Protein AF-A0A323U7I4-F1 (afdb_monomer_lite)

Foldseek 3Di:
DVVVVVLLVLLLVLQPPDDFDDPPQQAKFKAQWDDPVVCVVVLFATWIKIFGPVLVVVQVVCVVVVHDGGDGIDIFGAAAPQLLLVLVQLLLLLLQLLLLLLLLLLQPLLQFPPSCCVCQVVPWADAAQRDDRQDAAQADDPPQDGPPQDLVPDGTDFSCFLSNAGPDFDLGGNDGSCSRCPPPDHDPPDDFFAFWEWEAEPVVRDIDTDPCVVVVHTPDGDQVVSQVSNVVSLVCSVVPSVVVSVVSSLVSQFWDFDPDSPDQQPTRTDGWWQFQHQFALRFWTKHWYAHGPNPVALVVQLVLLVQLLVLLVSRLVPDRPNLSLLLLLLVLQLLLVVLPDPRNVVVSVSSVVSNPPDDPVVSVVSVVSLVVSWPPDDPDDDDPPDPPPDDSRVVSSLVSQQRRGRYHSSSCNSNQKTKMKIKHKDWDKAFSVRLSNDDDPVVSVVVLVSSFRWHWDWHKYWYWYDDPDPDDIDIDIDTDDIDTDGHPVRTHIDTGIRMGIHMTMGGGGHRDPRGHHDTLPYHPPDDRPNSDVVSVVSNND

Structure (mmCIF, N/CA/C/O backbone):
data_AF-A0A323U7I4-F1
#
_entry.id   AF-A0A323U7I4-F1
#
loop_
_atom_site.group_PDB
_atom_site.id
_atom_site.type_symbol
_atom_site.label_atom_id
_atom_site.label_alt_id
_atom_site.label_comp_id
_atom_site.label_asym_id
_atom_site.label_entity_id
_atom_site.label_seq_id
_atom_site.pdbx_PDB_ins_code
_atom_site.Cartn_x
_atom_site.Cartn_y
_atom_site.Cartn_z
_atom_site.occupancy
_atom_site.B_iso_or_equiv
_atom_site.auth_seq_id
_atom_site.auth_comp_id
_atom_site.auth_asym_id
_atom_site.auth_atom_id
_atom_site.pdbx_PDB_model_num
ATOM 1 N N . MET A 1 1 ? -37.746 26.598 32.532 1.00 39.66 1 MET A N 1
ATOM 2 C CA . MET A 1 1 ? -38.479 25.333 32.275 1.00 39.66 1 MET A CA 1
ATOM 3 C C . MET A 1 1 ? -38.841 25.128 30.802 1.00 39.66 1 MET A C 1
ATOM 5 O O . MET A 1 1 ? -38.604 24.044 30.300 1.00 39.66 1 MET A O 1
ATOM 9 N N . GLN A 1 2 ? -39.323 26.143 30.076 1.00 35.62 2 GLN A N 1
ATOM 10 C CA . GLN A 1 2 ? -39.804 26.008 28.685 1.00 35.62 2 GLN A CA 1
ATOM 11 C C . GLN A 1 2 ? -38.760 25.524 27.650 1.00 35.62 2 GLN A C 1
ATOM 13 O O . GLN A 1 2 ? -39.085 24.694 26.811 1.00 35.62 2 GLN A O 1
ATOM 18 N N . ARG A 1 3 ? -37.485 25.941 27.756 1.00 40.25 3 ARG A N 1
ATOM 19 C CA . ARG A 1 3 ? -36.379 25.420 26.913 1.00 40.25 3 ARG A CA 1
ATOM 20 C C . ARG A 1 3 ? -36.073 23.926 27.130 1.00 40.25 3 ARG A C 1
ATOM 22 O O . ARG A 1 3 ? -35.524 23.284 26.247 1.00 40.25 3 ARG A O 1
ATOM 29 N N . TRP A 1 4 ? -36.442 23.373 28.286 1.00 47.16 4 TRP A N 1
ATOM 30 C CA . TRP A 1 4 ? -36.112 22.001 28.692 1.00 47.16 4 TRP A CA 1
ATOM 31 C C . TRP A 1 4 ? -37.168 20.987 28.264 1.00 47.16 4 TRP A C 1
ATOM 33 O O . TRP A 1 4 ? -36.826 19.872 27.899 1.00 47.16 4 TRP A O 1
ATOM 43 N N . ILE A 1 5 ? -38.437 21.404 28.239 1.00 47.19 5 ILE A N 1
ATOM 44 C CA . ILE A 1 5 ? -39.527 20.628 27.635 1.00 47.19 5 ILE A CA 1
ATOM 45 C C . ILE A 1 5 ? -39.287 20.500 26.126 1.00 47.19 5 ILE A C 1
ATOM 47 O O . ILE A 1 5 ? -39.498 19.432 25.565 1.00 47.19 5 ILE A O 1
ATOM 51 N N . LEU A 1 6 ? -38.758 21.553 25.489 1.00 45.47 6 LEU A N 1
ATOM 52 C CA . LEU A 1 6 ? -38.368 21.515 24.080 1.00 45.47 6 LEU A CA 1
ATOM 53 C C . LEU A 1 6 ? -37.232 20.513 23.826 1.00 45.47 6 LEU A C 1
ATOM 55 O O . LEU A 1 6 ? -37.354 19.696 22.927 1.00 45.47 6 LEU A O 1
ATOM 59 N N . ALA A 1 7 ? -36.174 20.512 24.647 1.00 47.38 7 ALA A N 1
ATOM 60 C CA . ALA A 1 7 ? -35.094 19.526 24.544 1.00 47.38 7 ALA A CA 1
ATOM 61 C C . ALA A 1 7 ? -35.603 18.085 24.743 1.00 47.38 7 ALA A C 1
ATOM 63 O O . ALA A 1 7 ? -35.192 17.186 24.019 1.00 47.38 7 ALA A O 1
ATOM 64 N N . PHE A 1 8 ? -36.543 17.872 25.670 1.00 49.22 8 PHE A N 1
ATOM 65 C CA . PHE A 1 8 ? -37.164 16.564 25.911 1.00 49.22 8 PHE A CA 1
ATOM 66 C C . PHE A 1 8 ? -38.040 16.101 24.732 1.00 49.22 8 PHE A C 1
ATOM 68 O O . PHE A 1 8 ? -37.973 14.944 24.330 1.00 49.22 8 PHE A O 1
ATOM 75 N N . LEU A 1 9 ? -38.815 17.011 24.132 1.00 51.88 9 LEU A N 1
ATOM 76 C CA . LEU A 1 9 ? -39.634 16.741 22.942 1.00 51.88 9 LEU A CA 1
ATOM 77 C C . LEU A 1 9 ? -38.781 16.507 21.683 1.00 51.88 9 LEU A C 1
ATOM 79 O O . LEU A 1 9 ? -39.117 15.659 20.863 1.00 51.88 9 LEU A O 1
ATOM 83 N N . ILE A 1 10 ? -37.662 17.223 21.549 1.00 52.31 10 ILE A N 1
ATOM 84 C CA . ILE A 1 10 ? -36.696 17.066 20.453 1.00 52.31 10 ILE A CA 1
ATOM 85 C C . ILE A 1 10 ? -35.965 15.718 20.563 1.00 52.31 10 ILE A C 1
ATOM 87 O O . ILE A 1 10 ? -35.807 15.035 19.554 1.00 52.31 10 ILE A O 1
ATOM 91 N N . LEU A 1 11 ? -35.584 15.294 21.776 1.00 44.41 11 LEU A N 1
ATOM 92 C CA . LEU A 1 11 ? -34.990 13.974 22.031 1.00 44.41 11 LEU A CA 1
ATOM 93 C C . LEU A 1 11 ? -35.992 12.828 21.781 1.00 44.41 11 LEU A C 1
ATOM 95 O O . LEU A 1 11 ? -35.607 11.807 21.218 1.00 44.41 11 LEU A O 1
ATOM 99 N N . ALA A 1 12 ? -37.279 13.010 22.106 1.00 45.31 12 ALA A N 1
ATOM 100 C CA . ALA A 1 12 ? -38.334 12.037 21.797 1.00 45.31 12 ALA A CA 1
ATOM 101 C C . ALA A 1 12 ? -38.598 11.886 20.283 1.00 45.31 12 ALA A C 1
ATOM 103 O O . ALA A 1 12 ? -38.967 10.807 19.825 1.00 45.31 12 ALA A O 1
ATOM 104 N N . GLY A 1 13 ? -38.362 12.938 19.488 1.00 42.00 13 GLY A N 1
ATOM 105 C CA . GLY A 1 13 ? -38.455 12.884 18.024 1.00 42.00 13 GLY A CA 1
ATOM 106 C C . GLY A 1 13 ? -37.393 11.998 17.353 1.00 42.00 13 GLY A C 1
ATOM 107 O O . GLY A 1 13 ? -37.636 11.501 16.256 1.00 42.00 13 GLY A O 1
ATOM 108 N N . ILE A 1 14 ? -36.250 11.751 18.010 1.00 43.12 14 ILE A N 1
ATOM 109 C CA . ILE A 1 14 ? -35.170 10.876 17.504 1.00 43.12 14 ILE A CA 1
ATOM 110 C C . ILE A 1 14 ? -35.623 9.420 17.426 1.00 43.12 14 ILE A C 1
ATOM 112 O O . ILE A 1 14 ? -35.283 8.724 16.476 1.00 43.12 14 ILE A O 1
ATOM 116 N N . ALA A 1 15 ? -36.425 8.967 18.392 1.00 41.84 15 ALA A N 1
ATOM 117 C CA . ALA A 1 15 ? -36.889 7.582 18.468 1.00 41.84 15 ALA A CA 1
ATOM 118 C C . ALA A 1 15 ? -37.792 7.170 17.284 1.00 41.84 15 ALA A C 1
ATOM 120 O O . ALA A 1 15 ? -38.113 5.995 17.138 1.00 41.84 15 ALA A O 1
ATOM 121 N N . LEU A 1 16 ? -38.206 8.124 16.438 1.00 37.75 16 LEU A N 1
ATOM 122 C CA . LEU A 1 16 ? -39.112 7.915 15.306 1.00 37.75 16 LEU A CA 1
ATOM 123 C C . LEU A 1 16 ? -38.438 8.065 13.927 1.00 37.75 16 LEU A C 1
ATOM 125 O O . LEU A 1 16 ? -39.118 7.923 12.907 1.00 37.75 16 LEU A O 1
ATOM 129 N N . ALA A 1 17 ? -37.135 8.360 13.857 1.00 38.28 17 ALA A N 1
ATOM 130 C CA . ALA A 1 17 ? -36.419 8.447 12.584 1.00 38.28 17 ALA A CA 1
ATOM 131 C C . ALA A 1 17 ? -36.174 7.040 12.002 1.00 38.28 17 ALA A C 1
ATOM 133 O O . ALA A 1 17 ? -35.719 6.144 12.702 1.00 38.28 17 ALA A O 1
ATOM 134 N N . GLN A 1 18 ? -36.510 6.838 10.722 1.00 38.78 18 GLN A N 1
ATOM 135 C CA . GLN A 1 18 ? -36.430 5.533 10.055 1.00 38.78 18 GLN A CA 1
ATOM 136 C C . GLN A 1 18 ? -35.001 4.967 10.048 1.00 38.78 18 GLN A C 1
ATOM 138 O O . GLN A 1 18 ? -34.072 5.610 9.556 1.00 38.78 18 GLN A O 1
ATOM 143 N N . ASP A 1 19 ? -34.870 3.736 10.547 1.00 41.62 19 ASP A N 1
ATOM 144 C CA . ASP A 1 19 ? -33.607 3.012 10.664 1.00 41.62 19 ASP A CA 1
ATOM 145 C C . ASP A 1 19 ? -32.963 2.704 9.303 1.00 41.62 19 ASP A C 1
ATOM 147 O O . ASP A 1 19 ? -33.645 2.292 8.353 1.00 41.62 19 ASP A O 1
ATOM 151 N N . PRO A 1 20 ? -31.629 2.782 9.204 1.00 37.91 20 PRO A N 1
ATOM 152 C CA . PRO A 1 20 ? -30.922 2.171 8.097 1.00 37.91 20 PRO A CA 1
ATOM 153 C C . PRO A 1 20 ? -30.989 0.641 8.185 1.00 37.91 20 PRO A C 1
ATOM 155 O O . PRO A 1 20 ? -30.597 0.027 9.174 1.00 37.91 20 PRO A O 1
ATOM 158 N N . ARG A 1 21 ? -31.489 0.003 7.122 1.00 38.56 21 ARG A N 1
ATOM 159 C CA . ARG A 1 21 ? -31.563 -1.461 7.022 1.00 38.56 21 ARG A CA 1
ATOM 160 C C . ARG A 1 21 ? -30.210 -2.030 6.608 1.00 38.56 21 ARG A C 1
ATOM 162 O O . ARG A 1 21 ? -29.803 -1.873 5.459 1.00 38.56 21 ARG A O 1
ATOM 169 N N . TYR A 1 22 ? -29.550 -2.729 7.524 1.00 42.41 22 TYR A N 1
ATOM 170 C CA . TYR A 1 22 ? -28.404 -3.577 7.202 1.00 42.41 22 TYR A CA 1
ATOM 171 C C . TYR A 1 22 ? -28.864 -5.000 6.845 1.00 42.41 22 TYR A C 1
ATOM 173 O O . TYR A 1 22 ? -29.910 -5.436 7.328 1.00 42.41 22 TYR A O 1
ATOM 181 N N . PRO A 1 23 ? -28.117 -5.743 6.008 1.00 41.25 23 PRO A N 1
ATOM 182 C CA . PRO A 1 23 ? -28.409 -7.150 5.746 1.00 41.25 23 PRO A CA 1
ATOM 183 C C . PRO A 1 23 ? -28.384 -7.973 7.045 1.00 41.25 23 PRO A C 1
ATOM 185 O O . PRO A 1 23 ? -27.483 -7.793 7.861 1.00 41.25 23 PRO A O 1
ATOM 188 N N . ASP A 1 24 ? -29.299 -8.938 7.199 1.00 42.31 24 ASP A N 1
ATOM 189 C CA . ASP A 1 24 ? -29.438 -9.845 8.366 1.00 42.31 24 ASP A CA 1
ATOM 190 C C . ASP A 1 24 ? -28.196 -10.717 8.677 1.00 42.31 24 ASP A C 1
ATOM 192 O O . ASP A 1 24 ? -28.201 -11.554 9.583 1.00 42.31 24 ASP A O 1
ATOM 196 N N . THR A 1 25 ? -27.116 -10.557 7.915 1.00 44.62 25 THR A N 1
ATOM 197 C CA . THR A 1 25 ? -25.890 -11.343 8.002 1.00 44.62 25 THR A CA 1
ATOM 198 C C . THR A 1 25 ? -24.749 -10.504 8.567 1.00 44.62 25 THR A C 1
ATOM 200 O O . THR A 1 25 ? -23.803 -10.193 7.851 1.00 44.62 25 THR A O 1
ATOM 203 N N . THR A 1 26 ? -24.804 -10.144 9.847 1.00 53.75 26 THR A N 1
ATOM 204 C CA . THR A 1 26 ? -23.641 -9.606 10.571 1.00 53.75 26 THR A CA 1
ATOM 205 C C . THR A 1 26 ? -22.638 -10.739 10.785 1.00 53.75 26 THR A C 1
ATOM 207 O O . THR A 1 26 ? -22.836 -11.601 11.644 1.00 53.75 26 THR A O 1
ATOM 210 N N . ARG A 1 27 ? -21.596 -10.820 9.947 1.00 62.69 27 ARG A N 1
ATOM 211 C CA . ARG A 1 27 ? -20.739 -12.018 9.908 1.00 62.69 27 ARG A CA 1
ATOM 212 C C . ARG A 1 27 ? -19.678 -12.044 11.010 1.00 62.69 27 ARG A C 1
ATOM 214 O O . ARG A 1 27 ? -19.386 -13.136 11.480 1.00 62.69 27 ARG A O 1
ATOM 221 N N . TYR A 1 28 ? -19.155 -10.901 11.470 1.00 58.47 28 TYR A N 1
ATOM 222 C CA . TYR A 1 28 ? -18.106 -10.853 12.507 1.00 58.47 28 TYR A CA 1
ATOM 223 C C . TYR A 1 28 ? -18.183 -9.614 13.381 1.00 58.47 28 TYR A C 1
ATOM 225 O O . TYR A 1 28 ? -17.871 -8.526 12.927 1.00 58.47 28 TYR A O 1
ATOM 233 N N . LEU A 1 29 ? -18.567 -9.793 14.633 1.00 63.78 29 LEU A N 1
ATOM 234 C CA . LEU A 1 29 ? -18.859 -8.735 15.586 1.00 63.78 29 LEU A CA 1
ATOM 235 C C . LEU A 1 29 ? -17.700 -8.610 16.558 1.00 63.78 29 LEU A C 1
ATOM 237 O O . LEU A 1 29 ? -17.253 -9.607 17.124 1.00 63.78 29 LEU A O 1
ATOM 241 N N . VAL A 1 30 ? -17.213 -7.391 16.730 1.00 62.53 30 VAL A N 1
ATOM 242 C CA . VAL A 1 30 ? -16.054 -7.112 17.579 1.00 62.53 30 VAL A CA 1
ATOM 243 C C . VAL A 1 30 ? -16.510 -6.815 19.003 1.00 62.53 30 VAL A C 1
ATOM 245 O O . VAL A 1 30 ? -17.411 -5.997 19.188 1.00 62.53 30 VAL A O 1
ATOM 248 N N . SER A 1 31 ? -15.900 -7.464 19.997 1.00 59.78 31 SER A N 1
ATOM 249 C CA . SER A 1 31 ? -16.080 -7.111 21.407 1.00 59.78 31 SER A CA 1
ATOM 250 C C . SER A 1 31 ? -15.285 -5.859 21.774 1.00 59.78 31 SER A C 1
ATOM 252 O O . SER A 1 31 ? -14.295 -5.519 21.113 1.00 59.78 31 SER A O 1
ATOM 254 N N . ALA A 1 32 ? -15.637 -5.235 22.901 1.00 58.19 32 ALA A N 1
ATOM 255 C CA . ALA A 1 32 ? -14.678 -4.420 23.620 1.00 58.19 32 ALA A CA 1
ATOM 256 C C . ALA A 1 32 ? -13.395 -5.246 23.853 1.00 58.19 32 ALA A C 1
ATOM 258 O O . ALA A 1 32 ? -13.458 -6.433 24.201 1.00 58.19 32 ALA A O 1
ATOM 259 N N . PRO A 1 33 ? -12.227 -4.661 23.610 1.00 56.75 33 PRO A N 1
ATOM 260 C CA . PRO A 1 33 ? -10.965 -5.361 23.784 1.00 56.75 33 PRO A CA 1
ATOM 261 C C . PRO A 1 33 ? -10.677 -5.719 25.259 1.00 56.75 33 PRO A C 1
ATOM 263 O O . PRO A 1 33 ? -10.879 -4.895 26.153 1.00 56.75 33 PRO A O 1
ATOM 266 N N . ASP A 1 34 ? -10.177 -6.935 25.524 1.00 55.25 34 ASP A N 1
ATOM 267 C CA . ASP A 1 34 ? -9.804 -7.373 26.881 1.00 55.25 34 ASP A CA 1
ATOM 268 C C . ASP A 1 34 ? -8.380 -6.898 27.199 1.00 55.25 34 ASP A C 1
ATOM 270 O O . ASP A 1 34 ? -7.371 -7.503 26.823 1.00 55.25 34 ASP A O 1
ATOM 274 N N . TYR A 1 35 ? -8.307 -5.764 27.890 1.00 57.50 35 TYR A N 1
ATOM 275 C CA . TYR A 1 35 ? -7.063 -5.110 28.267 1.00 57.50 35 TYR A CA 1
ATOM 276 C C . TYR A 1 35 ? -6.817 -5.180 29.760 1.00 57.50 35 TYR A C 1
ATOM 278 O O . TYR A 1 35 ? -6.865 -4.179 30.473 1.00 57.50 35 TYR A O 1
ATOM 286 N N . ARG A 1 36 ? -6.435 -6.345 30.268 1.00 51.94 36 ARG A N 1
ATOM 287 C CA . ARG A 1 36 ? -5.761 -6.370 31.572 1.00 51.94 36 ARG A CA 1
ATOM 288 C C . ARG A 1 36 ? -4.296 -5.994 31.377 1.00 51.94 36 ARG A C 1
ATOM 290 O O . ARG A 1 36 ? -3.422 -6.840 31.512 1.00 51.94 36 ARG A O 1
ATOM 297 N N . LEU A 1 37 ? -4.024 -4.727 31.057 1.00 48.53 37 LEU A N 1
ATOM 298 C CA . LEU A 1 37 ? -2.662 -4.194 30.880 1.00 48.53 37 LEU A CA 1
ATOM 299 C C . LEU A 1 37 ? -1.806 -4.357 32.147 1.00 48.53 37 LEU A C 1
ATOM 301 O O . LEU A 1 37 ? -0.597 -4.542 32.064 1.00 48.53 37 LEU A O 1
ATOM 305 N N . GLU A 1 38 ? -2.446 -4.420 33.317 1.00 47.00 38 GLU A N 1
ATOM 306 C CA . GLU A 1 38 ? -1.836 -4.820 34.596 1.00 47.00 38 GLU A CA 1
ATOM 307 C C . GLU A 1 38 ? -1.183 -6.220 34.555 1.00 47.00 38 GLU A C 1
ATOM 309 O O . GLU A 1 38 ? -0.408 -6.575 35.440 1.00 47.00 38 GLU A O 1
ATOM 314 N N . ARG A 1 39 ? -1.492 -7.031 33.534 1.00 49.34 39 ARG A N 1
ATOM 315 C CA . ARG A 1 39 ? -0.993 -8.398 33.321 1.00 49.34 39 ARG A CA 1
ATOM 316 C C . ARG A 1 39 ? 0.020 -8.522 32.185 1.00 49.34 39 ARG A C 1
ATOM 318 O O . ARG A 1 39 ? 0.484 -9.628 31.931 1.00 49.34 39 ARG A O 1
ATOM 325 N N . LEU A 1 40 ? 0.424 -7.431 31.542 1.00 49.19 40 LEU A N 1
ATOM 326 C CA . LEU A 1 40 ? 1.589 -7.446 30.650 1.00 49.19 40 LEU A CA 1
ATOM 327 C C . LEU A 1 40 ? 2.895 -7.848 31.355 1.00 49.19 40 LEU A C 1
ATOM 329 O O . LEU A 1 40 ? 3.658 -8.606 30.762 1.00 49.19 40 LEU A O 1
ATOM 333 N N . PRO A 1 41 ? 3.136 -7.471 32.632 1.00 48.31 41 PRO A N 1
ATOM 334 C CA . PRO A 1 41 ? 4.232 -8.044 33.418 1.00 48.31 41 PRO A CA 1
ATOM 335 C C . PRO A 1 41 ? 4.092 -9.559 33.647 1.00 48.31 41 PRO A C 1
ATOM 337 O O . PRO A 1 41 ? 5.051 -10.210 34.043 1.00 48.31 41 PRO A O 1
ATOM 340 N N . LEU A 1 42 ? 2.898 -10.122 33.413 1.00 50.62 42 LEU A N 1
ATOM 341 C CA . LEU A 1 42 ? 2.602 -11.559 33.445 1.00 50.62 42 LEU A CA 1
ATOM 342 C C . LEU A 1 42 ? 2.613 -12.186 32.037 1.00 50.62 42 LEU A C 1
ATOM 344 O O . LEU A 1 42 ? 2.057 -13.269 31.871 1.00 50.62 42 LEU A O 1
ATOM 348 N N . LEU A 1 43 ? 3.206 -11.510 31.042 1.00 53.25 43 LEU A N 1
ATOM 349 C CA . LEU A 1 43 ? 3.347 -11.957 29.647 1.00 53.25 43 LEU A CA 1
ATOM 350 C C . LEU A 1 43 ? 2.033 -12.115 28.859 1.00 53.25 43 LEU A C 1
ATOM 352 O O . LEU A 1 43 ? 2.037 -12.720 27.794 1.00 53.25 43 LEU A O 1
ATOM 356 N N . LYS A 1 44 ? 0.919 -11.531 29.321 1.00 63.50 44 LYS A N 1
ATOM 357 C CA . LYS A 1 44 ? -0.367 -11.624 28.606 1.00 63.50 44 LYS A CA 1
ATOM 358 C C . LYS A 1 44 ? -0.522 -10.500 27.591 1.00 63.50 44 LYS A C 1
ATOM 360 O O . LYS A 1 44 ? -0.749 -9.350 27.974 1.00 63.50 44 LYS A O 1
ATOM 365 N N . TRP A 1 45 ? -0.399 -10.834 26.309 1.00 75.50 45 TRP A N 1
ATOM 366 C CA . TRP A 1 45 ? -0.505 -9.870 25.218 1.00 75.50 45 TRP A CA 1
ATOM 367 C C . TRP A 1 45 ? -1.966 -9.425 24.985 1.00 75.50 45 TRP A C 1
ATOM 369 O O . TRP A 1 45 ? -2.877 -10.250 25.099 1.00 75.50 45 TRP A O 1
ATOM 379 N N . PRO A 1 46 ? -2.229 -8.146 24.649 1.00 79.50 46 PRO A N 1
ATOM 380 C CA . PRO A 1 46 ? -3.577 -7.661 24.377 1.00 79.50 46 PRO A CA 1
ATOM 381 C C . PRO A 1 46 ? -4.242 -8.378 23.202 1.00 79.50 46 PRO A C 1
ATOM 383 O O . PRO A 1 46 ? -3.627 -8.580 22.151 1.00 79.50 46 PRO A O 1
ATOM 386 N N . PHE A 1 47 ? -5.523 -8.707 23.354 1.00 80.69 47 PHE A N 1
ATOM 387 C CA . PHE A 1 47 ? -6.324 -9.332 22.307 1.00 80.69 47 PHE A CA 1
ATOM 388 C C . PHE A 1 47 ? -7.737 -8.748 22.265 1.00 80.69 47 PHE A C 1
ATOM 390 O O . PHE A 1 47 ? -8.209 -8.121 23.215 1.00 80.69 47 PHE A O 1
ATOM 397 N N . ILE A 1 48 ? -8.421 -8.980 21.150 1.00 79.62 48 ILE A N 1
ATOM 398 C CA . ILE A 1 48 ? -9.861 -8.737 21.022 1.00 79.62 48 ILE A CA 1
ATOM 399 C C . ILE A 1 48 ? -10.591 -10.053 20.807 1.00 79.62 48 ILE A C 1
ATOM 401 O O . ILE A 1 48 ? -10.014 -10.997 20.258 1.00 79.62 48 ILE A O 1
ATOM 405 N N . GLU A 1 49 ? -11.862 -10.106 21.186 1.00 76.44 49 GLU A N 1
ATOM 406 C CA . GLU A 1 49 ? -12.729 -11.222 20.837 1.00 76.44 49 GLU A CA 1
ATOM 407 C C . GLU A 1 49 ? -13.571 -10.842 19.617 1.00 76.44 49 GLU A C 1
ATOM 409 O O . GLU A 1 49 ? -14.130 -9.748 19.514 1.00 76.44 49 GLU A O 1
ATOM 414 N N . VAL A 1 50 ? -13.624 -11.750 18.649 1.00 76.12 50 VAL A N 1
ATOM 415 C CA . VAL A 1 50 ? -14.486 -11.625 17.478 1.00 76.12 50 VAL A CA 1
ATOM 416 C C . VAL A 1 50 ? -15.501 -12.752 17.517 1.00 76.12 50 VAL A C 1
ATOM 418 O O . VAL A 1 50 ? -15.138 -13.928 17.548 1.00 76.12 50 VAL A O 1
ATOM 421 N N . LEU A 1 51 ? -16.776 -12.379 17.496 1.00 73.81 51 LEU A N 1
ATOM 422 C CA . LEU A 1 51 ? -17.920 -13.277 17.531 1.00 73.81 51 LEU A CA 1
ATOM 423 C C . LEU A 1 51 ? -18.552 -13.380 16.145 1.00 73.81 51 LEU A C 1
ATOM 425 O O . LEU A 1 51 ? -18.904 -12.382 15.521 1.00 73.81 51 LEU A O 1
ATOM 429 N N . ARG A 1 52 ? -18.811 -14.597 15.687 1.00 74.69 52 ARG A N 1
ATOM 430 C CA . ARG A 1 52 ? -19.589 -14.846 14.475 1.00 74.69 52 ARG A CA 1
ATOM 431 C C . ARG A 1 52 ? -21.045 -15.149 14.819 1.00 74.69 52 ARG A C 1
ATOM 433 O O . ARG A 1 52 ? -21.357 -16.254 15.268 1.00 74.69 52 ARG A O 1
ATOM 440 N N . ALA A 1 53 ? -21.947 -14.192 14.589 1.00 69.19 53 ALA A N 1
ATOM 441 C CA . ALA A 1 53 ? -23.344 -14.299 15.030 1.00 69.19 53 ALA A CA 1
ATOM 442 C C . ALA A 1 53 ? -24.106 -15.488 14.425 1.00 69.19 53 ALA A C 1
ATOM 444 O O . ALA A 1 53 ? -24.868 -16.144 15.139 1.00 69.19 53 ALA A O 1
ATOM 445 N N . ASP A 1 54 ? -23.905 -15.805 13.141 1.00 69.81 54 ASP A N 1
ATOM 446 C CA . ASP A 1 54 ? -24.545 -16.964 12.502 1.00 69.81 54 ASP A CA 1
ATOM 447 C C . ASP A 1 54 ? -24.096 -18.281 13.153 1.00 69.81 54 ASP A C 1
ATOM 449 O O . ASP A 1 54 ? -24.923 -19.155 13.421 1.00 69.81 54 ASP A O 1
ATOM 453 N N . ARG A 1 55 ? -22.807 -18.405 13.493 1.00 74.69 55 ARG A N 1
ATOM 454 C CA . ARG A 1 55 ? -22.268 -19.584 14.193 1.00 74.69 55 ARG A CA 1
ATOM 455 C C . ARG A 1 55 ? -22.670 -19.639 15.659 1.00 74.69 55 ARG A C 1
ATOM 457 O O . ARG A 1 55 ? -22.888 -20.731 16.169 1.00 74.69 55 ARG A O 1
ATOM 464 N N . TRP A 1 56 ? -22.807 -18.500 16.329 1.00 73.06 56 TRP A N 1
ATOM 465 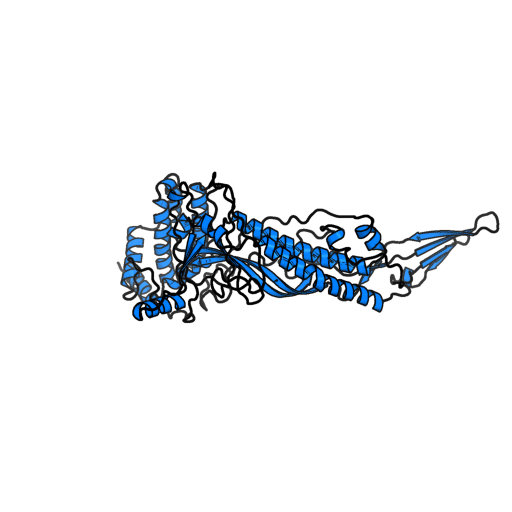C CA . TRP A 1 56 ? -23.285 -18.451 17.710 1.00 73.06 56 TRP A CA 1
ATOM 466 C C . TRP A 1 56 ? -24.720 -18.973 17.823 1.00 73.06 56 TRP A C 1
ATOM 468 O O . TRP A 1 56 ? -24.987 -19.840 18.655 1.00 73.06 56 TRP A O 1
ATOM 478 N N . LYS A 1 57 ? -25.620 -18.546 16.923 1.00 73.62 57 LYS A N 1
ATOM 479 C CA . LYS A 1 57 ? -26.990 -19.089 16.840 1.00 73.62 57 LYS A CA 1
ATOM 480 C C . LYS A 1 57 ? -26.981 -20.601 16.584 1.00 73.62 57 LYS A C 1
ATOM 482 O O . LYS A 1 57 ? -27.673 -21.343 17.278 1.00 73.62 57 LYS A O 1
ATOM 487 N N . GLN A 1 58 ? -26.141 -21.071 15.656 1.00 79.44 58 GLN A N 1
ATOM 488 C CA . GLN A 1 58 ? -25.952 -22.509 15.410 1.00 79.44 58 GLN A CA 1
ATOM 489 C C . GLN A 1 58 ? -25.430 -23.247 16.649 1.00 79.44 58 GLN A C 1
ATOM 491 O O . GLN A 1 58 ? -25.890 -24.345 16.938 1.00 79.44 58 GLN A O 1
ATOM 496 N N . ASN A 1 59 ? -24.499 -22.655 17.399 1.00 79.75 59 ASN A N 1
ATOM 497 C CA . ASN A 1 59 ? -23.959 -23.239 18.623 1.00 79.75 59 ASN A CA 1
ATOM 498 C C . ASN A 1 59 ? -25.018 -23.324 19.733 1.00 79.75 59 ASN A C 1
ATOM 500 O O . ASN A 1 59 ? -25.087 -24.330 20.434 1.00 79.75 59 ASN A O 1
ATOM 504 N N . GLN A 1 60 ? -25.867 -22.302 19.885 1.00 79.00 60 GLN A N 1
ATOM 505 C CA . GLN A 1 60 ? -26.989 -22.346 20.827 1.00 79.00 60 GLN A CA 1
ATOM 506 C C . GLN A 1 60 ? -27.964 -23.474 20.484 1.00 79.00 60 GLN A C 1
ATOM 508 O O . GLN A 1 60 ? -28.355 -24.238 21.366 1.00 79.00 60 GLN A O 1
ATOM 513 N N . GLN A 1 61 ? -28.300 -23.618 19.201 1.00 84.50 61 GLN A N 1
ATOM 514 C CA . GLN A 1 61 ? -29.158 -24.698 18.730 1.00 84.50 61 GLN A CA 1
ATOM 515 C C . GLN A 1 61 ? -28.498 -26.073 18.917 1.00 84.50 61 GLN A C 1
ATOM 517 O O . GLN A 1 61 ? -29.123 -26.986 19.447 1.00 84.50 61 GLN A O 1
ATOM 522 N N . ALA A 1 62 ? -27.215 -26.212 18.573 1.00 86.19 62 ALA A N 1
ATOM 523 C CA . ALA A 1 62 ? -26.456 -27.442 18.785 1.00 86.19 62 ALA A CA 1
ATOM 524 C C . ALA A 1 62 ? -26.434 -27.846 20.267 1.00 86.19 62 ALA A C 1
ATOM 526 O O . ALA A 1 62 ? -26.667 -29.010 20.580 1.00 86.19 62 ALA A O 1
ATOM 527 N N . ARG A 1 63 ? -26.239 -26.887 21.184 1.00 84.44 63 ARG A N 1
ATOM 528 C CA . ARG A 1 63 ? -26.312 -27.126 22.635 1.00 84.44 63 ARG A CA 1
ATOM 529 C C . ARG A 1 63 ? -27.696 -27.592 23.078 1.00 84.44 63 ARG A C 1
ATOM 531 O O . ARG A 1 63 ? -27.780 -28.533 23.861 1.00 84.44 63 ARG A O 1
ATOM 538 N N . ALA A 1 64 ? -28.761 -26.967 22.575 1.00 88.19 64 ALA A N 1
ATOM 539 C CA . ALA A 1 64 ? -30.133 -27.379 22.874 1.00 88.19 64 ALA A CA 1
ATOM 540 C C . ALA A 1 64 ? -30.440 -28.800 22.363 1.00 88.19 64 ALA A C 1
ATOM 542 O O . ALA A 1 64 ? -31.183 -29.541 22.999 1.00 88.19 64 ALA A O 1
ATOM 543 N N . GLU A 1 65 ? -29.826 -29.196 21.247 1.00 92.19 65 GLU A N 1
ATOM 544 C CA . GLU A 1 65 ? -29.961 -30.519 20.629 1.00 92.19 65 GLU A CA 1
ATOM 545 C C . GLU A 1 65 ? -28.950 -31.560 21.159 1.00 92.19 65 GLU A C 1
ATOM 547 O O . GLU A 1 65 ? -28.909 -32.682 20.653 1.00 92.19 65 GLU A O 1
ATOM 552 N N . GLY A 1 66 ? -28.109 -31.217 22.145 1.00 88.75 66 GLY A N 1
ATOM 553 C CA . GLY A 1 66 ? -27.080 -32.116 22.691 1.00 88.75 66 GLY A CA 1
ATOM 554 C C . GLY A 1 66 ? -25.943 -32.464 21.715 1.00 88.75 66 GLY A C 1
ATOM 555 O O . GLY A 1 66 ? -25.267 -33.478 21.884 1.00 88.75 66 GLY A O 1
ATOM 556 N N . LYS A 1 67 ? -25.737 -31.649 20.675 1.00 90.50 67 LYS A N 1
ATOM 557 C CA . LYS A 1 67 ? -24.694 -31.815 19.652 1.00 90.50 67 LYS A CA 1
ATOM 558 C C . LYS A 1 67 ? -23.383 -31.134 20.056 1.00 90.50 67 LYS A C 1
ATOM 560 O O . LYS A 1 67 ? -23.330 -30.315 20.972 1.00 90.50 67 LYS A O 1
ATOM 565 N N . ALA A 1 68 ? -22.313 -31.474 19.336 1.00 85.62 68 ALA A N 1
ATOM 566 C CA . ALA A 1 68 ? -20.994 -30.880 19.530 1.00 85.62 68 ALA A CA 1
ATOM 567 C C . ALA A 1 68 ? -21.025 -29.342 19.375 1.00 85.62 68 ALA A C 1
ATOM 569 O O . ALA A 1 68 ? -21.754 -28.827 18.520 1.00 85.62 68 ALA A O 1
ATOM 570 N N . PRO A 1 69 ? -20.231 -28.604 20.175 1.00 82.44 69 PRO A N 1
ATOM 571 C CA . PRO A 1 69 ? -20.176 -27.151 20.108 1.00 82.44 69 PRO A CA 1
ATOM 572 C C . PRO A 1 69 ? -19.612 -26.675 18.765 1.00 82.44 69 PRO A C 1
ATOM 574 O O . PRO A 1 69 ? -18.662 -27.242 18.227 1.00 82.44 69 PRO A O 1
ATOM 577 N N . VAL A 1 70 ? -20.188 -25.596 18.240 1.00 80.19 70 VAL A N 1
ATOM 578 C CA . VAL A 1 70 ? -19.766 -24.967 16.984 1.00 80.19 70 VAL A CA 1
ATOM 579 C C . VAL A 1 70 ? -18.824 -23.810 17.308 1.00 80.19 70 VAL A C 1
ATOM 581 O O . VAL A 1 70 ? -19.164 -22.950 18.121 1.00 80.19 70 VAL A O 1
ATOM 584 N N . ALA A 1 71 ? -17.648 -23.763 16.676 1.00 76.88 71 ALA A N 1
ATOM 585 C CA . ALA A 1 71 ? -16.709 -22.651 16.832 1.00 76.88 71 ALA A CA 1
ATOM 586 C C . ALA A 1 71 ? -17.333 -21.336 16.325 1.00 76.88 71 ALA A C 1
ATOM 588 O O . ALA A 1 71 ? -17.792 -21.254 15.181 1.00 76.88 71 ALA A O 1
ATOM 589 N N . HIS A 1 72 ? -17.381 -20.328 17.195 1.00 74.00 72 HIS A N 1
ATOM 590 C CA . HIS A 1 72 ? -18.081 -19.062 16.953 1.00 74.00 72 HIS A CA 1
ATOM 591 C C . HIS A 1 72 ? -17.374 -17.835 17.543 1.00 74.00 72 HIS A C 1
ATOM 593 O O . HIS A 1 72 ? -17.784 -16.721 17.233 1.00 74.00 72 HIS A O 1
ATOM 599 N N . GLU A 1 73 ? -16.332 -18.028 18.351 1.00 74.44 73 GLU A N 1
ATOM 600 C CA . GLU A 1 73 ? -15.553 -16.973 19.000 1.00 74.44 73 GLU A CA 1
ATOM 601 C C . GLU A 1 73 ? -14.069 -17.200 18.716 1.00 74.44 73 GLU A C 1
ATOM 603 O O . GLU A 1 73 ? -13.588 -18.336 18.773 1.00 74.44 73 GLU A O 1
ATOM 608 N N . TRP A 1 74 ? -13.350 -16.121 18.413 1.00 79.00 74 TRP A N 1
ATOM 609 C CA . TRP A 1 74 ? -11.906 -16.136 18.188 1.00 79.00 74 TRP A CA 1
ATOM 610 C C . TRP A 1 74 ? -11.246 -15.006 18.964 1.00 79.00 74 TRP A C 1
ATOM 612 O O . TRP A 1 74 ? -11.746 -13.883 18.973 1.00 79.00 74 TRP A O 1
ATOM 622 N N . ARG A 1 75 ? -10.089 -15.298 19.562 1.00 79.44 75 ARG A N 1
ATOM 623 C CA . ARG A 1 75 ? -9.225 -14.302 20.200 1.00 79.44 75 ARG A CA 1
ATOM 624 C C . ARG A 1 75 ? -8.137 -13.892 19.233 1.00 79.44 75 ARG A C 1
ATOM 626 O O . ARG A 1 75 ? -7.382 -14.742 18.767 1.00 79.44 75 ARG A O 1
ATOM 633 N N . LEU A 1 76 ? -8.075 -12.604 18.921 1.00 83.44 76 LEU A N 1
ATOM 634 C CA . LEU A 1 76 ? -7.121 -12.057 17.965 1.00 83.44 76 LEU A CA 1
ATOM 635 C C . LEU A 1 76 ? -6.107 -11.182 18.716 1.00 83.44 76 LEU A C 1
ATOM 637 O O . LEU A 1 76 ? -6.506 -10.132 19.229 1.00 83.44 76 LEU A O 1
ATOM 641 N N . PRO A 1 77 ? -4.822 -11.576 18.792 1.00 84.38 77 PRO A N 1
ATOM 642 C CA . PRO A 1 77 ? -3.769 -10.730 19.344 1.00 84.38 77 PRO A CA 1
ATOM 643 C C . PRO A 1 77 ? -3.660 -9.413 18.577 1.00 84.38 77 PRO A C 1
ATOM 645 O O . PRO A 1 77 ? -3.777 -9.388 17.350 1.00 84.38 77 PRO A O 1
ATOM 648 N N . MET A 1 78 ? -3.413 -8.319 19.292 1.00 86.81 78 MET A N 1
ATOM 649 C CA . MET A 1 78 ? -3.276 -7.003 18.674 1.00 86.81 78 MET A CA 1
ATOM 650 C C . MET A 1 78 ? -1.872 -6.763 18.146 1.00 86.81 78 MET A C 1
ATOM 652 O O . MET A 1 78 ? -0.895 -6.921 18.865 1.00 86.81 78 MET A O 1
ATOM 656 N N . SER A 1 79 ? -1.758 -6.330 16.899 1.00 89.56 79 SER A N 1
ATOM 657 C CA . SER A 1 79 ? -0.489 -5.874 16.343 1.00 89.56 79 SER A CA 1
ATOM 658 C C . SER A 1 79 ? -0.149 -4.464 16.819 1.00 89.56 79 SER A C 1
ATOM 660 O O . SER A 1 79 ? -1.031 -3.632 17.048 1.00 89.56 79 SER A O 1
ATOM 662 N N . ASP A 1 80 ? 1.143 -4.180 16.914 1.00 88.94 80 ASP A N 1
ATOM 663 C CA . ASP A 1 80 ? 1.658 -2.828 17.102 1.00 88.94 80 ASP A CA 1
ATOM 664 C C . ASP A 1 80 ? 1.440 -1.989 15.833 1.00 88.94 80 ASP A C 1
ATOM 666 O O . ASP A 1 80 ? 1.808 -2.401 14.730 1.00 88.94 80 ASP A O 1
ATOM 670 N N . LEU A 1 81 ? 0.898 -0.780 15.994 1.00 90.94 81 LEU A N 1
ATOM 671 C CA . LEU A 1 81 ? 0.682 0.177 14.914 1.00 90.94 81 LEU A CA 1
ATOM 672 C C . LEU A 1 81 ? 1.964 0.452 14.127 1.00 90.94 81 LEU A C 1
ATOM 674 O O . LEU A 1 81 ? 1.926 0.412 12.897 1.00 90.94 81 LEU A O 1
ATOM 678 N N . THR A 1 82 ? 3.089 0.672 14.809 1.00 89.19 82 THR A N 1
ATOM 679 C CA . THR A 1 82 ? 4.361 0.972 14.129 1.00 89.19 82 THR A CA 1
ATOM 680 C C . THR A 1 82 ? 4.794 -0.213 13.271 1.00 89.19 82 THR A C 1
ATOM 682 O O . THR A 1 82 ? 5.142 -0.050 12.104 1.00 89.19 82 THR A O 1
ATOM 685 N N . THR A 1 83 ? 4.677 -1.426 13.812 1.00 91.19 83 THR A N 1
ATOM 686 C CA . THR A 1 83 ? 4.976 -2.660 13.078 1.00 91.19 83 THR A CA 1
ATOM 687 C C . THR A 1 83 ? 4.038 -2.833 11.872 1.00 91.19 83 THR A C 1
ATOM 689 O O . THR A 1 83 ? 4.489 -3.228 10.798 1.00 91.19 83 THR A O 1
ATOM 692 N N . THR A 1 84 ? 2.751 -2.465 11.970 1.00 94.31 84 THR A N 1
ATOM 693 C CA . THR A 1 84 ? 1.859 -2.468 10.788 1.00 94.31 84 THR A CA 1
ATOM 694 C C . THR A 1 84 ? 2.247 -1.430 9.730 1.00 94.31 84 THR A C 1
ATOM 696 O O . THR A 1 84 ? 2.068 -1.689 8.541 1.00 94.31 84 THR A O 1
ATOM 699 N N . GLN A 1 85 ? 2.824 -0.285 10.117 1.00 94.00 85 GLN A N 1
ATOM 700 C CA . GLN A 1 85 ? 3.376 0.683 9.157 1.00 94.00 85 GLN A CA 1
ATOM 701 C C . GLN A 1 85 ? 4.627 0.141 8.460 1.00 94.00 85 GLN A C 1
ATOM 703 O O . GLN A 1 85 ? 4.802 0.370 7.266 1.00 94.00 85 GLN A O 1
ATOM 708 N N . GLU A 1 86 ? 5.481 -0.600 9.169 1.00 94.25 86 GLU A N 1
ATOM 709 C CA . GLU A 1 86 ? 6.625 -1.286 8.559 1.00 94.25 86 GLU A CA 1
ATOM 710 C C . GLU A 1 86 ? 6.167 -2.345 7.554 1.00 94.25 86 GLU A C 1
ATOM 712 O O . GLU A 1 86 ? 6.687 -2.392 6.442 1.00 94.25 86 GLU A O 1
ATOM 717 N N . VAL A 1 87 ? 5.145 -3.138 7.893 1.00 94.88 87 VAL A N 1
ATOM 718 C CA . VAL A 1 87 ? 4.522 -4.077 6.945 1.00 94.88 87 VAL A CA 1
ATOM 719 C C . VAL A 1 87 ? 3.976 -3.325 5.729 1.00 94.88 87 VAL A C 1
ATOM 721 O O . VAL A 1 87 ? 4.235 -3.725 4.598 1.00 94.88 87 VAL A O 1
ATOM 724 N N . ALA A 1 88 ? 3.272 -2.208 5.930 1.00 95.75 88 ALA A N 1
ATOM 725 C CA . ALA A 1 88 ? 2.774 -1.368 4.841 1.00 95.75 88 ALA A CA 1
ATOM 726 C C . ALA A 1 88 ? 3.902 -0.810 3.951 1.00 95.75 88 ALA A C 1
ATOM 728 O O . ALA A 1 88 ? 3.763 -0.781 2.727 1.00 95.75 88 ALA A O 1
ATOM 729 N N . ARG A 1 89 ? 5.036 -0.409 4.541 1.00 95.56 89 ARG A N 1
ATOM 730 C CA . ARG A 1 89 ? 6.246 -0.014 3.805 1.00 95.56 89 ARG A CA 1
ATOM 731 C C . ARG A 1 89 ? 6.785 -1.173 2.971 1.00 95.56 89 ARG A C 1
ATOM 733 O O . ARG A 1 89 ? 7.132 -0.965 1.814 1.00 95.56 89 ARG A O 1
ATOM 740 N N . ASP A 1 90 ? 6.830 -2.379 3.526 1.00 96.00 90 ASP A N 1
ATOM 741 C CA . ASP A 1 90 ? 7.335 -3.558 2.819 1.00 96.00 90 ASP A CA 1
ATOM 742 C C . ASP A 1 90 ? 6.403 -3.956 1.655 1.00 96.00 90 ASP A C 1
ATOM 744 O O . ASP A 1 90 ? 6.883 -4.277 0.569 1.00 96.00 90 ASP A O 1
ATOM 748 N N . LEU A 1 91 ? 5.078 -3.831 1.824 1.00 95.88 91 LEU A N 1
ATOM 749 C CA . LEU A 1 91 ? 4.092 -3.994 0.742 1.00 95.88 91 LEU A CA 1
ATOM 750 C C . LEU A 1 91 ? 4.281 -2.954 -0.372 1.00 95.88 91 LEU A C 1
ATOM 752 O O . LEU A 1 91 ? 4.229 -3.287 -1.559 1.00 95.88 91 LEU A O 1
ATOM 756 N N . ARG A 1 92 ? 4.533 -1.694 0.003 1.00 94.94 92 ARG A N 1
ATOM 757 C CA . ARG A 1 92 ? 4.856 -0.616 -0.938 1.00 94.94 92 ARG A CA 1
ATOM 758 C C . ARG A 1 92 ? 6.154 -0.906 -1.693 1.00 94.94 92 ARG A C 1
ATOM 760 O O . ARG A 1 92 ? 6.180 -0.790 -2.918 1.00 94.94 92 ARG A O 1
ATOM 767 N N . ARG A 1 93 ? 7.203 -1.328 -0.981 1.00 95.38 93 ARG A N 1
ATOM 768 C CA . ARG A 1 93 ? 8.508 -1.694 -1.551 1.00 95.38 93 ARG A CA 1
ATOM 769 C C . ARG A 1 93 ? 8.385 -2.867 -2.526 1.00 95.38 93 ARG A C 1
ATOM 771 O O . ARG A 1 93 ? 8.992 -2.815 -3.590 1.00 95.38 93 ARG A O 1
ATOM 778 N N . ALA A 1 94 ? 7.573 -3.879 -2.212 1.00 95.81 94 ALA A N 1
ATOM 779 C CA . ALA A 1 94 ? 7.319 -5.013 -3.104 1.00 95.81 94 ALA A CA 1
ATOM 780 C C . ALA A 1 94 ? 6.743 -4.560 -4.458 1.00 95.81 94 ALA A C 1
ATOM 782 O O . ALA A 1 94 ? 7.209 -4.993 -5.511 1.00 95.81 94 ALA A O 1
ATOM 783 N N . TRP A 1 95 ? 5.777 -3.635 -4.443 1.00 95.00 95 TRP A N 1
ATOM 784 C CA . TRP A 1 95 ? 5.231 -3.064 -5.676 1.00 95.00 95 TRP A CA 1
ATOM 785 C C . TRP A 1 95 ? 6.256 -2.202 -6.429 1.00 95.00 95 TRP A C 1
ATOM 787 O O . TRP A 1 95 ? 6.425 -2.360 -7.635 1.00 95.00 95 TRP A O 1
ATOM 797 N N . GLN A 1 96 ? 6.976 -1.323 -5.727 1.00 94.19 96 GLN A N 1
ATOM 798 C CA . GLN A 1 96 ? 8.025 -0.490 -6.328 1.00 94.19 96 GLN A CA 1
ATOM 799 C C . GLN A 1 96 ? 9.123 -1.334 -6.996 1.00 94.19 96 GLN A C 1
ATOM 801 O O . GLN A 1 96 ? 9.584 -0.999 -8.086 1.00 94.19 96 GLN A O 1
ATOM 806 N N . ARG A 1 97 ? 9.503 -2.462 -6.380 1.00 95.62 97 ARG A N 1
ATOM 807 C CA . ARG A 1 97 ? 10.454 -3.425 -6.949 1.00 95.62 97 ARG A CA 1
ATOM 808 C C . ARG A 1 97 ? 9.910 -4.062 -8.224 1.00 95.62 97 ARG A C 1
ATOM 810 O O . ARG A 1 97 ? 10.643 -4.156 -9.204 1.00 95.62 97 ARG A O 1
ATOM 817 N N . PHE A 1 98 ? 8.643 -4.478 -8.233 1.00 95.88 98 PHE A N 1
ATOM 818 C CA . PHE A 1 98 ? 7.990 -4.997 -9.438 1.00 95.88 98 PHE A CA 1
ATOM 819 C C . PHE A 1 98 ? 7.985 -3.969 -10.573 1.00 95.88 98 PHE A C 1
ATOM 821 O O . PHE A 1 98 ? 8.390 -4.294 -11.687 1.00 95.88 98 PHE A O 1
ATOM 828 N N . GLU A 1 99 ? 7.583 -2.732 -10.284 1.00 94.50 99 GLU A N 1
ATOM 829 C CA . GLU A 1 99 ? 7.567 -1.636 -11.253 1.00 94.50 99 GLU A CA 1
ATOM 830 C C . GLU A 1 99 ? 8.959 -1.368 -11.850 1.00 94.50 99 GLU A C 1
ATOM 832 O O . GLU A 1 99 ? 9.094 -1.289 -13.073 1.00 94.50 99 GLU A O 1
ATOM 837 N N . GLU A 1 100 ? 9.996 -1.271 -11.011 1.00 95.00 100 GLU A N 1
ATOM 838 C CA . GLU A 1 100 ? 11.378 -1.087 -11.469 1.00 95.00 100 GLU A CA 1
ATOM 839 C C . GLU A 1 100 ? 11.827 -2.241 -12.370 1.00 95.00 100 GLU A C 1
ATOM 841 O O . GLU A 1 100 ? 12.310 -1.994 -13.476 1.00 95.00 100 GLU A O 1
ATOM 846 N N . ARG A 1 101 ? 11.628 -3.496 -11.945 1.00 96.19 101 ARG A N 1
ATOM 847 C CA . ARG A 1 101 ? 12.008 -4.679 -12.736 1.00 96.19 101 ARG A CA 1
ATOM 848 C C . ARG A 1 101 ? 11.283 -4.715 -14.074 1.00 96.19 101 ARG A C 1
ATOM 850 O O . ARG A 1 101 ? 11.909 -4.944 -15.108 1.00 96.19 101 ARG A O 1
ATOM 857 N N . TYR A 1 102 ? 9.980 -4.445 -14.063 1.00 96.19 102 TYR A N 1
ATOM 858 C CA . TYR A 1 102 ? 9.149 -4.436 -15.259 1.00 96.19 102 TYR A CA 1
ATOM 859 C C . TYR A 1 102 ? 9.638 -3.384 -16.261 1.00 96.19 102 TYR A C 1
ATOM 861 O O . TYR A 1 102 ? 9.923 -3.713 -17.416 1.00 96.19 102 TYR A O 1
ATOM 869 N N . TYR A 1 103 ? 9.824 -2.140 -15.816 1.00 95.62 103 TYR A N 1
ATOM 870 C CA . TYR A 1 103 ? 10.315 -1.082 -16.691 1.00 95.62 103 TYR A CA 1
ATOM 871 C C . TYR A 1 103 ? 11.720 -1.358 -17.223 1.00 95.62 103 TYR A C 1
ATOM 873 O O . TYR A 1 103 ? 11.946 -1.305 -18.437 1.00 95.62 103 TYR A O 1
ATOM 881 N N . TRP A 1 104 ? 12.665 -1.669 -16.332 1.00 96.06 104 TRP A N 1
ATOM 882 C CA . TRP A 1 104 ? 14.065 -1.810 -16.716 1.00 96.06 104 TRP A CA 1
ATOM 883 C C . TRP A 1 104 ? 14.315 -3.018 -17.603 1.00 96.06 104 TRP A C 1
ATOM 885 O O . TRP A 1 104 ? 15.119 -2.918 -18.529 1.00 96.06 104 TRP A O 1
ATOM 895 N N . HIS A 1 105 ? 13.591 -4.117 -17.406 1.00 97.00 105 HIS A N 1
ATOM 896 C CA . HIS A 1 105 ? 13.678 -5.260 -18.306 1.00 97.00 105 HIS A CA 1
ATOM 897 C C . HIS A 1 105 ? 13.225 -4.895 -19.728 1.00 97.00 105 HIS A C 1
ATOM 899 O O . HIS A 1 105 ? 13.944 -5.152 -20.696 1.00 97.00 105 HIS A O 1
ATOM 905 N N . VAL A 1 106 ? 12.073 -4.226 -19.863 1.00 97.00 106 VAL A N 1
ATOM 906 C CA . VAL A 1 106 ? 11.515 -3.856 -21.173 1.00 97.00 106 VAL A CA 1
ATOM 907 C C . VAL A 1 106 ? 12.395 -2.837 -21.897 1.00 97.00 106 VAL A C 1
ATOM 909 O O . VAL A 1 106 ? 12.754 -3.053 -23.057 1.00 97.00 106 VAL A O 1
ATOM 912 N N . ILE A 1 107 ? 12.787 -1.746 -21.231 1.00 95.81 107 ILE A N 1
ATOM 913 C CA . ILE A 1 107 ? 13.580 -0.691 -21.878 1.00 95.81 107 ILE A CA 1
ATOM 914 C C . ILE A 1 107 ? 14.982 -1.187 -22.255 1.00 95.81 107 ILE A C 1
ATOM 916 O O . ILE A 1 107 ? 15.498 -0.819 -23.314 1.00 95.81 107 ILE A O 1
ATOM 920 N N . THR A 1 108 ? 15.573 -2.065 -21.433 1.00 95.94 108 THR A N 1
ATOM 921 C CA . THR A 1 108 ? 16.888 -2.668 -21.698 1.00 95.94 108 THR A CA 1
ATOM 922 C C . THR A 1 108 ? 16.823 -3.638 -22.867 1.00 95.94 108 THR A C 1
ATOM 924 O O . THR A 1 108 ? 17.718 -3.630 -23.712 1.00 95.94 108 THR A O 1
ATOM 927 N N . ARG A 1 109 ? 15.749 -4.432 -22.967 1.00 96.12 109 ARG A N 1
ATOM 928 C CA . ARG A 1 109 ? 15.503 -5.313 -24.114 1.00 96.12 109 ARG A CA 1
ATOM 929 C C . ARG A 1 109 ? 15.309 -4.516 -25.405 1.00 96.12 109 ARG A C 1
ATOM 931 O O . ARG A 1 109 ? 15.936 -4.837 -26.413 1.00 96.12 109 ARG A O 1
ATOM 938 N N . LEU A 1 110 ? 14.507 -3.449 -25.368 1.00 96.25 110 LEU A N 1
ATOM 939 C CA . LEU A 1 110 ? 14.279 -2.571 -26.520 1.00 96.25 110 LEU A CA 1
ATOM 940 C C . LEU A 1 110 ? 15.590 -1.945 -27.019 1.00 96.25 110 LEU A C 1
ATOM 942 O O . LEU A 1 110 ? 15.908 -2.035 -28.203 1.00 96.25 110 LEU A O 1
ATOM 946 N N . ASN A 1 111 ? 16.380 -1.370 -26.112 1.00 94.81 111 ASN A N 1
ATOM 947 C CA . ASN A 1 111 ? 17.617 -0.652 -26.434 1.00 94.81 111 ASN A CA 1
ATOM 948 C C . ASN A 1 111 ? 18.877 -1.538 -26.376 1.00 94.81 111 ASN A C 1
ATOM 950 O O . ASN A 1 111 ? 19.990 -1.047 -26.164 1.00 94.81 111 ASN A O 1
ATOM 954 N N . ASN A 1 112 ? 18.725 -2.850 -26.541 1.00 93.50 112 ASN A N 1
ATOM 955 C CA . ASN A 1 112 ? 19.843 -3.780 -26.666 1.00 93.50 112 ASN A CA 1
ATOM 956 C C . ASN A 1 112 ? 20.534 -3.561 -28.031 1.00 93.50 112 ASN A C 1
ATOM 958 O O . ASN A 1 112 ? 19.825 -3.511 -29.045 1.00 93.50 112 ASN A O 1
ATOM 962 N N . PRO A 1 113 ? 21.873 -3.387 -28.092 1.00 93.06 113 PRO A N 1
ATOM 963 C CA . PRO A 1 113 ? 22.872 -3.666 -27.045 1.00 93.06 113 PRO A CA 1
ATOM 964 C C . PRO A 1 113 ? 23.267 -2.523 -26.106 1.00 93.06 113 PRO A C 1
ATOM 966 O O . PRO A 1 113 ? 23.918 -2.793 -25.097 1.00 93.06 113 PRO A O 1
ATOM 969 N N . ALA A 1 114 ? 22.887 -1.277 -26.384 1.00 91.31 114 ALA A N 1
ATOM 970 C CA . ALA A 1 114 ? 23.371 -0.113 -25.639 1.00 91.31 114 ALA A CA 1
ATOM 971 C C . ALA A 1 114 ? 23.053 -0.181 -24.135 1.00 91.31 114 ALA A C 1
ATOM 973 O O . ALA A 1 114 ? 23.964 -0.136 -23.308 1.00 91.31 114 ALA A O 1
ATOM 974 N N . LEU A 1 115 ? 21.780 -0.350 -23.763 1.00 94.25 115 LEU A N 1
ATOM 975 C CA . LEU A 1 115 ? 21.398 -0.387 -22.345 1.00 94.25 115 LEU A CA 1
ATOM 976 C C . LEU A 1 115 ? 21.812 -1.688 -21.652 1.00 94.25 115 LEU A C 1
ATOM 978 O O . LEU A 1 115 ? 22.119 -1.673 -20.463 1.00 94.25 115 LEU A O 1
ATOM 982 N N . TYR A 1 116 ? 21.900 -2.796 -22.392 1.00 94.88 116 TYR A N 1
ATOM 983 C CA . TYR A 1 116 ? 22.443 -4.046 -21.857 1.00 94.88 116 TYR A CA 1
ATOM 984 C C . TYR A 1 116 ? 23.909 -3.869 -21.436 1.00 94.88 116 TYR A C 1
ATOM 986 O O . TYR A 1 116 ? 24.297 -4.279 -20.343 1.00 94.88 116 TYR A O 1
ATOM 994 N N . ALA A 1 117 ? 24.725 -3.201 -22.259 1.00 94.00 117 ALA A N 1
ATOM 995 C CA . ALA A 1 117 ? 26.119 -2.927 -21.922 1.00 94.00 117 ALA A CA 1
ATOM 996 C C . ALA A 1 117 ? 26.251 -2.043 -20.667 1.00 94.00 117 ALA A C 1
ATOM 998 O O . ALA A 1 117 ? 27.084 -2.321 -19.806 1.00 94.00 117 ALA A O 1
ATOM 999 N N . VAL A 1 118 ? 25.412 -1.012 -20.537 1.00 93.19 118 VAL A N 1
ATOM 1000 C CA . VAL A 1 118 ? 25.463 -0.067 -19.408 1.00 93.19 118 VAL A CA 1
ATOM 1001 C C . VAL A 1 118 ? 24.950 -0.692 -18.109 1.00 93.19 118 VAL A C 1
ATOM 1003 O O . VAL A 1 118 ? 25.610 -0.603 -17.075 1.00 93.19 118 VAL A O 1
ATOM 1006 N N . TYR A 1 119 ? 23.780 -1.324 -18.138 1.00 94.81 119 TYR A N 1
ATOM 1007 C CA . TYR A 1 119 ? 23.113 -1.742 -16.906 1.00 94.81 119 TYR A CA 1
ATOM 1008 C C . TYR A 1 119 ? 23.331 -3.215 -16.564 1.00 94.81 119 TYR A C 1
ATOM 1010 O O . TYR A 1 119 ? 23.477 -3.531 -15.388 1.00 94.81 119 TYR A O 1
ATOM 1018 N N . CYS A 1 120 ? 23.413 -4.103 -17.561 1.00 94.75 120 CYS A N 1
ATOM 1019 C CA . CYS A 1 120 ? 23.597 -5.539 -17.330 1.00 94.75 120 CYS A CA 1
ATOM 1020 C C . CYS A 1 120 ? 25.068 -5.953 -17.261 1.00 94.75 120 CYS A C 1
ATOM 1022 O O . CYS A 1 120 ? 25.432 -6.763 -16.413 1.00 94.75 120 CYS A O 1
ATOM 1024 N N . TRP A 1 121 ? 25.922 -5.405 -18.131 1.00 92.50 121 TRP A N 1
ATOM 1025 C CA . TRP A 1 121 ? 27.351 -5.735 -18.133 1.00 92.50 121 TRP A CA 1
ATOM 1026 C C . TRP A 1 121 ? 28.169 -4.852 -17.185 1.00 92.50 121 TRP A C 1
ATOM 1028 O O . TRP A 1 121 ? 28.904 -5.383 -16.356 1.00 92.50 121 TRP A O 1
ATOM 1038 N N . ALA A 1 122 ? 28.034 -3.523 -17.270 1.00 93.19 122 ALA A N 1
ATOM 1039 C CA . ALA A 1 122 ? 28.758 -2.610 -16.381 1.00 93.19 122 ALA A CA 1
ATOM 1040 C C . ALA A 1 122 ? 28.115 -2.468 -14.987 1.00 93.19 122 ALA A C 1
ATOM 1042 O O . ALA A 1 122 ? 28.773 -1.987 -14.067 1.00 93.19 122 ALA A O 1
ATOM 1043 N N . GLY A 1 123 ? 26.861 -2.905 -14.811 1.00 91.81 123 GLY A N 1
ATOM 1044 C CA . GLY A 1 123 ? 26.208 -2.966 -13.500 1.00 91.81 123 GLY A CA 1
ATOM 1045 C C . GLY A 1 123 ? 25.876 -1.599 -12.897 1.00 91.81 123 GLY A C 1
ATOM 1046 O O . GLY A 1 123 ? 25.871 -1.457 -11.675 1.00 91.81 123 GLY A O 1
ATOM 1047 N N . LEU A 1 124 ? 25.640 -0.574 -13.725 1.00 91.94 124 LEU A N 1
ATOM 1048 C CA . LEU A 1 124 ? 25.301 0.756 -13.222 1.00 91.94 124 LEU A CA 1
ATOM 1049 C C . LEU A 1 124 ? 23.954 0.722 -12.481 1.00 91.94 124 LEU A C 1
ATOM 1051 O O . LEU A 1 124 ? 22.918 0.433 -13.080 1.00 91.94 124 LEU A O 1
ATOM 1055 N N . LYS A 1 125 ? 23.976 1.062 -11.190 1.00 92.31 125 LYS A N 1
ATOM 1056 C CA . LYS A 1 125 ? 22.818 1.043 -10.290 1.00 92.31 125 LYS A CA 1
ATOM 1057 C C . LYS A 1 125 ? 22.727 2.351 -9.501 1.00 92.31 125 LYS A C 1
ATOM 1059 O O . LYS A 1 125 ? 23.743 2.945 -9.140 1.00 92.31 125 LYS A O 1
ATOM 1064 N N . GLY A 1 126 ? 21.502 2.800 -9.269 1.00 90.75 126 GLY A N 1
ATOM 1065 C CA . GLY A 1 126 ? 21.156 3.913 -8.396 1.00 90.75 126 GLY A CA 1
ATOM 1066 C C . GLY A 1 126 ? 20.974 3.508 -6.930 1.00 90.75 126 GLY A C 1
ATOM 1067 O O . GLY A 1 126 ? 21.388 2.421 -6.523 1.00 90.75 126 GLY A O 1
ATOM 1068 N N . PRO A 1 127 ? 20.381 4.395 -6.114 1.00 90.38 127 PRO A N 1
ATOM 1069 C CA . PRO A 1 127 ? 20.072 4.089 -4.721 1.00 90.38 127 PRO A CA 1
ATOM 1070 C C . PRO A 1 127 ? 19.029 2.970 -4.610 1.00 90.38 127 PRO A C 1
ATOM 1072 O O . PRO A 1 127 ? 18.183 2.810 -5.489 1.00 90.38 127 PRO A O 1
ATOM 1075 N N . ASP A 1 128 ? 19.085 2.225 -3.507 1.00 91.62 128 ASP A N 1
ATOM 1076 C CA . ASP A 1 128 ? 18.109 1.180 -3.202 1.00 91.62 128 ASP A CA 1
ATOM 1077 C C . ASP A 1 128 ? 16.712 1.752 -2.935 1.00 91.62 128 ASP A C 1
ATOM 1079 O O . ASP A 1 128 ? 16.546 2.875 -2.451 1.00 91.62 128 ASP A O 1
ATOM 1083 N N . LEU A 1 129 ? 15.695 0.929 -3.194 1.00 92.25 129 LEU A N 1
ATOM 1084 C CA . LEU A 1 129 ? 14.308 1.230 -2.852 1.00 92.25 129 LEU A CA 1
ATOM 1085 C C . LEU A 1 129 ? 14.104 1.254 -1.330 1.00 92.25 129 LEU A C 1
ATOM 1087 O O . LEU A 1 129 ? 13.913 0.214 -0.691 1.00 92.25 129 LEU A O 1
ATOM 1091 N N . ASP A 1 130 ? 14.061 2.452 -0.753 1.00 90.62 130 ASP A N 1
ATOM 1092 C CA . ASP A 1 130 ? 13.729 2.662 0.656 1.00 90.62 130 ASP A CA 1
ATOM 1093 C C . ASP A 1 130 ? 12.547 3.629 0.829 1.00 90.62 130 ASP A C 1
ATOM 1095 O O . ASP A 1 130 ? 12.739 4.805 1.150 1.00 90.62 130 ASP A O 1
ATOM 1099 N N . PRO A 1 131 ? 11.305 3.165 0.585 1.00 91.62 131 PRO A N 1
ATOM 1100 C CA . PRO A 1 131 ? 10.144 4.020 0.750 1.00 91.62 131 PRO A CA 1
ATOM 1101 C C . PRO A 1 131 ? 9.986 4.456 2.214 1.00 91.62 131 PRO A C 1
ATOM 1103 O O . PRO A 1 131 ? 10.168 3.642 3.126 1.00 91.62 131 PRO A O 1
ATOM 1106 N N . PRO A 1 132 ? 9.578 5.711 2.478 1.00 91.56 132 PRO A N 1
ATOM 1107 C CA . PRO A 1 132 ? 9.271 6.162 3.829 1.00 91.56 132 PRO A CA 1
ATOM 1108 C C . PRO A 1 132 ? 8.115 5.358 4.436 1.00 91.56 132 PRO A C 1
ATOM 1110 O O . PRO A 1 132 ? 7.273 4.802 3.723 1.00 91.56 132 PRO A O 1
ATOM 1113 N N . LEU A 1 133 ? 8.050 5.334 5.772 1.00 91.00 133 LEU A N 1
ATOM 1114 C CA . LEU A 1 133 ? 6.927 4.736 6.495 1.00 91.00 133 LEU A CA 1
ATOM 1115 C C . LEU A 1 133 ? 5.610 5.420 6.081 1.00 91.00 133 LEU A C 1
ATOM 1117 O O . LEU A 1 133 ? 5.498 6.640 6.234 1.00 91.00 133 LEU A O 1
ATOM 1121 N N . PRO A 1 134 ? 4.609 4.667 5.584 1.00 90.62 134 PRO A N 1
ATOM 1122 C CA . PRO A 1 134 ? 3.325 5.238 5.207 1.00 90.62 134 PRO A CA 1
ATOM 1123 C C . PRO A 1 134 ? 2.621 5.896 6.394 1.00 90.62 134 PRO A C 1
ATOM 1125 O O . PRO A 1 134 ? 2.622 5.369 7.511 1.00 90.62 134 PRO A O 1
ATOM 1128 N N . GLU A 1 135 ? 1.972 7.030 6.141 1.00 88.94 135 GLU A N 1
ATOM 1129 C CA . GLU A 1 135 ? 1.114 7.672 7.132 1.00 88.94 135 GLU A CA 1
ATOM 1130 C C . GLU A 1 135 ? -0.068 6.770 7.500 1.00 88.94 135 GLU A C 1
ATOM 1132 O O . GLU A 1 135 ? -0.710 6.160 6.640 1.00 88.94 135 GLU A O 1
ATOM 1137 N N . VAL A 1 136 ? -0.402 6.735 8.791 1.00 88.12 136 VAL A N 1
ATOM 1138 C CA . VAL A 1 136 ? -1.592 6.037 9.278 1.00 88.12 136 VAL A CA 1
ATOM 1139 C C . VAL A 1 136 ? -2.819 6.861 8.918 1.00 88.12 136 VAL A C 1
ATOM 1141 O O . VAL A 1 136 ? -3.098 7.886 9.541 1.00 88.12 136 VAL A O 1
ATOM 1144 N N . ARG A 1 137 ? -3.562 6.399 7.914 1.00 86.38 137 ARG A N 1
ATOM 1145 C CA . ARG A 1 137 ? -4.832 6.991 7.487 1.00 86.38 137 ARG A CA 1
ATOM 1146 C C . ARG A 1 137 ? -5.944 5.978 7.671 1.00 86.38 137 ARG A C 1
ATOM 1148 O O . ARG A 1 137 ? -5.826 4.846 7.199 1.00 86.38 137 ARG A O 1
ATOM 1155 N N . VAL A 1 138 ? -6.995 6.396 8.374 1.00 88.69 138 VAL A N 1
ATOM 1156 C CA . VAL A 1 138 ? -8.163 5.547 8.590 1.00 88.69 138 VAL A CA 1
ATOM 1157 C C . VAL A 1 138 ? -9.065 5.637 7.383 1.00 88.69 138 VAL A C 1
ATOM 1159 O O . VAL A 1 138 ? -9.544 6.724 7.087 1.00 88.69 138 VAL A O 1
ATOM 1162 N N . ASP A 1 139 ? -9.285 4.529 6.693 1.00 88.81 139 ASP A N 1
ATOM 1163 C CA . ASP A 1 139 ? -10.199 4.457 5.569 1.00 88.81 139 ASP A CA 1
ATOM 1164 C C . ASP A 1 139 ? -11.609 4.071 6.017 1.00 88.81 139 ASP A C 1
ATOM 1166 O O . ASP A 1 139 ? -11.807 3.304 6.963 1.00 88.81 139 ASP A O 1
ATOM 1170 N N . VAL A 1 140 ? -12.606 4.607 5.313 1.00 84.31 140 VAL A N 1
ATOM 1171 C CA . VAL A 1 140 ? -14.016 4.269 5.522 1.00 84.31 140 VAL A CA 1
ATOM 1172 C C . VAL A 1 140 ? -14.506 3.572 4.255 1.00 84.31 140 VAL A C 1
ATOM 1174 O O . VAL A 1 140 ? -14.762 4.236 3.247 1.00 84.31 140 VAL A O 1
ATOM 1177 N N . PRO A 1 141 ? -14.592 2.229 4.250 1.00 74.44 141 PRO A N 1
ATOM 1178 C CA . PRO A 1 141 ? -14.936 1.490 3.045 1.00 74.44 141 PRO A CA 1
ATOM 1179 C C . PRO A 1 141 ? -16.345 1.837 2.549 1.00 74.44 141 PRO A C 1
ATOM 1181 O O . PRO A 1 141 ? -17.288 1.991 3.323 1.00 74.44 141 PRO A O 1
ATOM 1184 N N . SER A 1 142 ? -16.519 1.918 1.231 1.00 63.41 142 SER A N 1
ATOM 1185 C CA . SER A 1 142 ? -17.836 2.147 0.633 1.00 63.41 142 SER A CA 1
ATOM 1186 C C . SER A 1 142 ? -18.824 1.049 1.040 1.00 63.41 142 SER A C 1
ATOM 1188 O O . SER A 1 142 ? -18.496 -0.135 0.958 1.00 63.41 142 SER A O 1
ATOM 1190 N N . GLY A 1 143 ? -20.040 1.434 1.432 1.00 64.62 143 GLY A N 1
ATOM 1191 C CA . GLY A 1 143 ? -21.105 0.496 1.801 1.00 64.62 143 GLY A CA 1
ATOM 1192 C C . GLY A 1 143 ? -21.059 -0.004 3.247 1.00 64.62 143 GLY A C 1
ATOM 1193 O O . GLY A 1 143 ? -21.955 -0.742 3.642 1.00 64.62 143 GLY A O 1
ATOM 1194 N N . THR A 1 144 ? -20.070 0.405 4.054 1.00 66.62 144 THR A N 1
ATOM 1195 C CA . THR A 1 144 ? -20.082 0.117 5.501 1.00 66.62 144 THR A CA 1
ATOM 1196 C C . THR A 1 144 ? -20.910 1.117 6.292 1.00 66.62 144 THR A C 1
ATOM 1198 O O . THR A 1 144 ? -21.287 0.829 7.419 1.00 66.62 144 THR A O 1
ATOM 1201 N N . VAL A 1 145 ? -21.145 2.298 5.723 1.00 70.88 145 VAL A N 1
ATOM 1202 C CA . VAL A 1 145 ? -21.902 3.381 6.346 1.00 70.88 145 VAL A CA 1
ATOM 1203 C C . VAL A 1 145 ? -23.321 3.401 5.770 1.00 70.88 145 VAL A C 1
ATOM 1205 O O . VAL A 1 145 ? -23.476 3.200 4.559 1.00 70.88 145 VAL A O 1
ATOM 1208 N N . PRO A 1 146 ? -24.355 3.668 6.587 1.00 67.56 146 PRO A N 1
ATOM 1209 C CA . PRO A 1 146 ? -25.726 3.787 6.122 1.00 67.56 146 PRO A CA 1
ATOM 1210 C C . PRO A 1 146 ? -25.907 4.791 4.988 1.00 67.56 146 PRO A C 1
ATOM 1212 O O . PRO A 1 146 ? -25.326 5.878 5.005 1.00 67.56 146 PRO A O 1
ATOM 1215 N N . GLN A 1 147 ? -26.800 4.482 4.044 1.00 65.69 147 GLN A N 1
ATOM 1216 C CA . GLN A 1 147 ? -27.213 5.463 3.042 1.00 65.69 147 GLN A CA 1
ATOM 1217 C C . GLN A 1 147 ? -27.778 6.721 3.722 1.00 65.69 147 GLN A C 1
ATOM 1219 O O . GLN A 1 147 ? -28.608 6.637 4.627 1.00 65.69 147 GLN A O 1
ATOM 1224 N N . GLY A 1 148 ? -27.315 7.894 3.284 1.00 66.25 148 GLY A N 1
ATOM 1225 C CA . GLY A 1 148 ? -27.759 9.188 3.807 1.00 66.25 148 GLY A CA 1
ATOM 1226 C C . GLY A 1 148 ? -27.116 9.623 5.130 1.00 66.25 148 GLY A C 1
ATOM 1227 O O . GLY A 1 148 ? -27.499 10.669 5.650 1.00 66.25 148 GLY A O 1
ATOM 1228 N N . PHE A 1 149 ? -26.158 8.869 5.683 1.00 73.19 149 PHE A N 1
ATOM 1229 C CA . PHE A 1 149 ? -25.317 9.357 6.777 1.00 73.19 149 PHE A CA 1
ATOM 1230 C C . PHE A 1 149 ? -24.051 10.018 6.218 1.00 73.19 149 PHE A C 1
ATOM 1232 O O . PHE A 1 149 ? -23.211 9.355 5.613 1.00 73.19 149 PHE A O 1
ATOM 1239 N N . ASP A 1 150 ? -23.919 11.326 6.437 1.00 78.94 150 ASP A N 1
ATOM 1240 C CA . ASP A 1 150 ? -22.720 12.094 6.104 1.00 78.94 150 ASP A CA 1
ATOM 1241 C C . ASP A 1 150 ? -22.369 13.037 7.270 1.00 78.94 150 ASP A C 1
ATOM 1243 O O . ASP A 1 150 ? -23.042 14.052 7.468 1.00 78.94 150 ASP A O 1
ATOM 1247 N N . PRO A 1 151 ? -21.321 12.733 8.058 1.00 78.75 151 PRO A N 1
ATOM 1248 C CA . PRO A 1 151 ? -20.867 13.610 9.135 1.00 78.75 151 PRO A CA 1
ATOM 1249 C C . PRO A 1 151 ? -20.052 14.817 8.616 1.00 78.75 151 PRO A C 1
ATOM 1251 O O . PRO A 1 151 ? -19.521 15.605 9.406 1.00 78.75 151 PRO A O 1
ATOM 1254 N N . GLY A 1 152 ? -19.904 14.974 7.294 1.00 82.25 152 GLY A N 1
ATOM 1255 C CA . GLY A 1 152 ? -19.148 16.039 6.634 1.00 82.25 152 GLY A CA 1
ATOM 1256 C C . GLY A 1 152 ? -17.637 15.973 6.879 1.00 82.25 152 GLY A C 1
ATOM 1257 O O . GLY A 1 152 ? -16.937 16.977 6.733 1.00 82.25 152 GLY A O 1
ATOM 1258 N N . LEU A 1 153 ? -17.122 14.823 7.311 1.00 83.44 153 LEU A N 1
ATOM 1259 C CA . LEU A 1 153 ? -15.702 14.609 7.620 1.00 83.44 153 LEU A CA 1
ATOM 1260 C C . LEU A 1 153 ? -14.860 14.280 6.374 1.00 83.44 153 LEU A C 1
ATOM 1262 O O . LEU A 1 153 ? -13.652 14.082 6.478 1.00 83.44 153 LEU A O 1
ATOM 1266 N N . GLY A 1 154 ? -15.493 14.220 5.198 1.00 82.81 154 GLY A N 1
ATOM 1267 C CA . GLY A 1 154 ? -14.899 13.632 4.003 1.00 82.81 154 GLY A CA 1
ATOM 1268 C C . GLY A 1 154 ? -14.835 12.105 4.099 1.00 82.81 154 GLY A C 1
ATOM 1269 O O . GLY A 1 154 ? -14.914 11.520 5.181 1.00 82.81 154 GLY A O 1
ATOM 1270 N N . TRP A 1 155 ? -14.711 11.451 2.947 1.00 82.62 155 TRP A N 1
ATOM 1271 C CA . TRP A 1 155 ? -14.601 9.996 2.855 1.00 82.62 155 TRP A CA 1
ATOM 1272 C C . TRP A 1 155 ? -13.136 9.617 2.675 1.00 82.62 155 TRP A C 1
ATOM 1274 O O . TRP A 1 155 ? -12.605 9.778 1.573 1.00 82.62 155 TRP A O 1
ATOM 1284 N N . PRO A 1 156 ? -12.451 9.174 3.740 1.00 82.25 156 PRO A N 1
ATOM 1285 C CA . PRO A 1 156 ? -11.042 8.866 3.634 1.00 82.25 156 PRO A CA 1
ATOM 1286 C C . PRO A 1 156 ? -10.834 7.594 2.808 1.00 82.25 156 PRO A C 1
ATOM 1288 O O . PRO A 1 156 ? -11.525 6.584 2.968 1.00 82.25 156 PRO A O 1
ATOM 1291 N N . LEU A 1 157 ? -9.864 7.674 1.901 1.00 85.38 157 LEU A N 1
ATOM 1292 C CA . LEU A 1 157 ? -9.461 6.584 1.022 1.00 85.38 157 LEU A CA 1
ATOM 1293 C C . LEU A 1 157 ? -8.466 5.651 1.736 1.00 85.38 157 LEU A C 1
ATOM 1295 O O . LEU A 1 157 ? -7.824 6.070 2.701 1.00 85.38 157 LEU A O 1
ATOM 1299 N N . PRO A 1 158 ? -8.302 4.402 1.253 1.00 85.25 158 PRO A N 1
ATOM 1300 C CA . PRO A 1 158 ? -7.258 3.491 1.719 1.00 85.25 158 PRO A CA 1
ATOM 1301 C C . PRO A 1 158 ? -5.888 4.161 1.804 1.00 85.25 158 PRO A C 1
ATOM 1303 O O . PRO A 1 158 ? -5.512 4.898 0.896 1.00 85.25 158 PRO A O 1
ATOM 1306 N N . ALA A 1 159 ? -5.109 3.849 2.841 1.00 87.75 159 ALA A N 1
ATOM 1307 C CA . ALA A 1 159 ? -3.773 4.422 3.010 1.00 87.75 159 ALA A CA 1
ATOM 1308 C C . ALA A 1 159 ? -2.825 4.101 1.842 1.00 87.75 159 ALA A C 1
ATOM 1310 O O . ALA A 1 159 ? -1.947 4.898 1.531 1.00 87.75 159 ALA A O 1
ATOM 1311 N N . ALA A 1 160 ? -3.024 2.965 1.171 1.00 88.38 160 ALA A N 1
ATOM 1312 C CA . ALA A 1 160 ? -2.280 2.604 -0.032 1.00 88.38 160 ALA A CA 1
ATOM 1313 C C . ALA A 1 160 ? -2.617 3.467 -1.262 1.00 88.38 160 ALA A C 1
ATOM 1315 O O . ALA A 1 160 ? -1.851 3.489 -2.223 1.00 88.38 160 ALA A O 1
ATOM 1316 N N . GLN A 1 161 ? -3.753 4.172 -1.266 1.00 85.06 161 GLN A N 1
ATOM 1317 C CA . GLN A 1 161 ? -4.172 4.979 -2.409 1.00 85.06 161 GLN A CA 1
ATOM 1318 C C . GLN A 1 161 ? -3.130 6.065 -2.700 1.00 85.06 161 GLN A C 1
ATOM 1320 O O . GLN A 1 161 ? -2.812 6.888 -1.844 1.00 85.06 161 GLN A O 1
ATOM 1325 N N . GLY A 1 162 ? -2.603 6.066 -3.924 1.00 79.31 162 GLY A N 1
ATOM 1326 C CA . GLY A 1 162 ? -1.564 7.008 -4.342 1.00 79.31 162 GLY A CA 1
ATOM 1327 C C . GLY A 1 162 ? -0.158 6.698 -3.815 1.00 79.31 162 GLY A C 1
ATOM 1328 O O . GLY A 1 162 ? 0.764 7.460 -4.089 1.00 79.31 162 GLY A O 1
ATOM 1329 N N . GLN A 1 163 ? 0.034 5.585 -3.099 1.00 83.62 163 GLN A N 1
ATOM 1330 C CA . GLN A 1 163 ? 1.335 5.179 -2.550 1.00 83.62 163 GLN A CA 1
ATOM 1331 C C . GLN A 1 163 ? 2.068 4.152 -3.425 1.00 83.62 163 GLN A C 1
ATOM 1333 O O . GLN A 1 163 ? 3.243 3.882 -3.198 1.00 83.62 163 GLN A O 1
ATOM 1338 N N . HIS A 1 164 ? 1.424 3.596 -4.451 1.00 84.62 164 HIS A N 1
ATOM 1339 C CA . HIS A 1 164 ? 2.017 2.602 -5.357 1.00 84.62 164 HIS A CA 1
ATOM 1340 C C . HIS A 1 164 ? 2.969 3.186 -6.413 1.00 84.62 164 HIS A C 1
ATOM 1342 O O . HIS A 1 164 ? 3.333 2.492 -7.346 1.00 84.62 164 HIS A O 1
ATOM 1348 N N . MET A 1 165 ? 3.390 4.444 -6.308 1.00 84.06 165 MET A N 1
ATOM 1349 C CA . MET A 1 165 ? 4.456 4.977 -7.164 1.00 84.06 165 MET A CA 1
ATOM 1350 C C . MET A 1 165 ? 5.813 4.904 -6.466 1.00 84.06 165 MET A C 1
ATOM 1352 O O . MET A 1 165 ? 5.913 4.947 -5.230 1.00 84.06 165 MET A O 1
ATOM 1356 N N . LEU A 1 166 ? 6.870 4.903 -7.274 1.00 88.25 166 LEU A N 1
ATOM 1357 C CA . LEU A 1 166 ? 8.222 5.179 -6.803 1.00 88.25 166 LEU A CA 1
ATOM 1358 C C . LEU A 1 166 ? 8.321 6.564 -6.165 1.00 88.25 166 LEU A C 1
ATOM 1360 O O . LEU A 1 166 ? 7.719 7.535 -6.634 1.00 88.25 166 LEU A O 1
ATOM 1364 N N . ASP A 1 167 ? 9.114 6.660 -5.101 1.00 86.06 167 ASP A N 1
ATOM 1365 C CA . ASP A 1 167 ? 9.383 7.932 -4.430 1.00 86.06 167 ASP A CA 1
ATOM 1366 C C . ASP A 1 167 ? 10.077 8.908 -5.386 1.00 86.06 167 ASP A C 1
ATOM 1368 O O . ASP A 1 167 ? 9.614 10.038 -5.561 1.00 86.06 167 ASP A O 1
ATOM 1372 N N . ALA A 1 168 ? 11.086 8.421 -6.111 1.00 85.69 168 ALA A N 1
ATOM 1373 C CA . ALA A 1 168 ? 11.775 9.141 -7.172 1.00 85.69 168 ALA A CA 1
ATOM 1374 C C . ALA A 1 168 ? 11.977 8.255 -8.410 1.00 85.69 168 ALA A C 1
ATOM 1376 O O . ALA A 1 168 ? 12.212 7.051 -8.307 1.00 85.69 168 ALA A O 1
ATOM 1377 N N . TYR A 1 169 ? 11.898 8.880 -9.585 1.00 87.62 169 TYR A N 1
ATOM 1378 C CA . TYR A 1 169 ? 12.198 8.252 -10.868 1.00 87.62 169 TYR A CA 1
ATOM 1379 C C . TYR A 1 169 ? 13.594 8.679 -11.304 1.00 87.62 169 TYR A C 1
ATOM 1381 O O . TYR A 1 169 ? 13.846 9.872 -11.474 1.00 87.62 169 TYR A O 1
ATOM 1389 N N . TRP A 1 170 ? 14.481 7.709 -11.500 1.00 87.12 170 TRP A N 1
ATOM 1390 C CA . TRP A 1 170 ? 15.862 7.943 -11.908 1.00 87.12 170 TRP A CA 1
ATOM 1391 C C . TRP A 1 170 ? 16.126 7.382 -13.310 1.00 87.12 170 TRP A C 1
ATOM 1393 O O . TRP A 1 170 ? 15.502 6.395 -13.698 1.00 87.12 170 TRP A O 1
ATOM 1403 N N . PRO A 1 171 ? 17.081 7.954 -14.069 1.00 87.00 171 PRO A N 1
ATOM 1404 C CA . PRO A 1 171 ? 17.528 7.401 -15.349 1.00 87.00 171 PRO A CA 1
ATOM 1405 C C . PRO A 1 171 ? 18.466 6.191 -15.163 1.00 87.00 171 PRO A C 1
ATOM 1407 O O . PRO A 1 171 ? 19.219 5.842 -16.069 1.00 87.00 171 PRO A O 1
ATOM 1410 N N . ILE A 1 172 ? 18.468 5.577 -13.978 1.00 91.75 172 ILE A N 1
ATOM 1411 C CA . ILE A 1 172 ? 19.268 4.408 -13.607 1.00 91.75 172 ILE A CA 1
ATOM 1412 C C . ILE A 1 172 ? 18.417 3.464 -12.733 1.00 91.75 172 ILE A C 1
ATOM 1414 O O . ILE A 1 172 ? 17.563 3.964 -11.993 1.00 91.75 172 ILE A O 1
ATOM 1418 N N . PRO A 1 173 ? 18.620 2.133 -12.800 1.00 93.50 173 PRO A N 1
ATOM 1419 C CA . PRO A 1 173 ? 17.868 1.165 -12.000 1.00 93.50 173 PRO A CA 1
ATOM 1420 C C . PRO A 1 173 ? 18.071 1.318 -10.495 1.00 93.50 173 PRO A C 1
ATOM 1422 O O . PRO A 1 173 ? 19.196 1.512 -10.047 1.00 93.50 173 PRO A O 1
ATOM 1425 N N . GLN A 1 174 ? 16.996 1.177 -9.717 1.00 94.25 174 GLN A N 1
ATOM 1426 C CA . GLN A 1 174 ? 17.021 1.170 -8.239 1.00 94.25 174 GLN A CA 1
ATOM 1427 C C . GLN A 1 174 ? 16.969 -0.251 -7.647 1.00 94.25 174 GLN A C 1
ATOM 1429 O O . GLN A 1 174 ? 16.907 -0.438 -6.433 1.00 94.25 174 GLN A O 1
ATOM 1434 N N . VAL A 1 175 ? 16.973 -1.263 -8.514 1.00 94.88 175 VAL A N 1
ATOM 1435 C CA . VAL A 1 175 ? 17.001 -2.692 -8.177 1.00 94.88 175 VAL A CA 1
ATOM 1436 C C . VAL A 1 175 ? 18.325 -3.305 -8.621 1.00 94.88 175 VAL A C 1
ATOM 1438 O O . VAL A 1 175 ? 19.038 -2.730 -9.447 1.00 94.88 175 VAL A O 1
ATOM 1441 N N . ASP A 1 176 ? 18.676 -4.462 -8.066 1.00 92.88 176 ASP A N 1
ATOM 1442 C CA . ASP A 1 176 ? 19.900 -5.162 -8.450 1.00 92.88 176 ASP A CA 1
ATOM 1443 C C . ASP A 1 176 ? 19.879 -5.568 -9.927 1.00 92.88 176 ASP A C 1
ATOM 1445 O O . ASP A 1 176 ? 18.842 -5.921 -10.484 1.00 92.88 176 ASP A O 1
ATOM 1449 N N . THR A 1 177 ? 21.048 -5.572 -10.569 1.00 91.56 177 THR A N 1
ATOM 1450 C CA . THR A 1 177 ? 21.185 -5.939 -11.986 1.00 91.56 177 THR A CA 1
ATOM 1451 C C . THR A 1 177 ? 20.582 -7.311 -12.297 1.00 91.56 177 THR A C 1
ATOM 1453 O O . THR A 1 177 ? 19.919 -7.486 -13.318 1.00 91.56 177 THR A O 1
ATOM 1456 N N . GLY A 1 178 ? 20.764 -8.281 -11.397 1.00 89.44 178 GLY A N 1
ATOM 1457 C CA . GLY A 1 178 ? 20.214 -9.629 -11.549 1.00 89.44 178 GLY A CA 1
ATOM 1458 C C . GLY A 1 178 ? 18.685 -9.702 -11.499 1.00 89.44 178 GLY A C 1
ATOM 1459 O O . GLY A 1 178 ? 18.131 -10.687 -11.974 1.00 89.44 178 GLY A O 1
ATOM 1460 N N . ASP A 1 179 ? 18.008 -8.677 -10.973 1.00 91.31 179 ASP A N 1
ATOM 1461 C CA . ASP A 1 179 ? 16.550 -8.674 -10.824 1.00 91.31 179 ASP A CA 1
ATOM 1462 C C . ASP A 1 179 ? 15.811 -8.342 -12.133 1.00 91.31 179 ASP A C 1
ATOM 1464 O O . ASP A 1 179 ? 14.628 -8.661 -12.239 1.00 91.31 179 ASP A O 1
ATOM 1468 N N . PHE A 1 180 ? 16.455 -7.683 -13.105 1.00 94.38 180 PHE A N 1
ATOM 1469 C CA . PHE A 1 180 ? 15.807 -7.297 -14.372 1.00 94.38 180 PHE A CA 1
ATOM 1470 C C . PHE A 1 180 ? 16.591 -7.676 -15.635 1.00 94.38 180 PHE A C 1
ATOM 1472 O O . PHE A 1 180 ? 16.034 -7.628 -16.734 1.00 94.38 180 PHE A O 1
ATOM 1479 N N . CYS A 1 181 ? 17.879 -8.016 -15.520 1.00 95.50 181 CYS A N 1
ATOM 1480 C CA . CYS A 1 181 ? 18.684 -8.500 -16.645 1.00 95.50 181 CYS A CA 1
ATOM 1481 C C . CYS A 1 181 ? 18.556 -10.013 -16.871 1.00 95.50 181 CYS A C 1
ATOM 1483 O O . CYS A 1 181 ? 19.225 -10.560 -17.751 1.00 95.50 181 CYS A O 1
ATOM 1485 N N . ASP A 1 182 ? 17.727 -10.709 -16.096 1.00 93.56 182 ASP A N 1
ATOM 1486 C CA . ASP A 1 182 ? 17.477 -12.131 -16.276 1.00 93.56 182 ASP A CA 1
ATOM 1487 C C . ASP A 1 182 ? 16.888 -12.409 -17.663 1.00 93.56 182 ASP A C 1
ATOM 1489 O O . ASP A 1 182 ? 16.083 -11.647 -18.195 1.00 93.56 182 ASP A O 1
ATOM 1493 N N . SER A 1 183 ? 17.340 -13.502 -18.281 1.00 90.38 183 SER A N 1
ATOM 1494 C CA . SER A 1 183 ? 17.030 -13.893 -19.668 1.00 90.38 183 SER A CA 1
ATOM 1495 C C . SER A 1 183 ? 17.438 -12.895 -20.767 1.00 90.38 183 S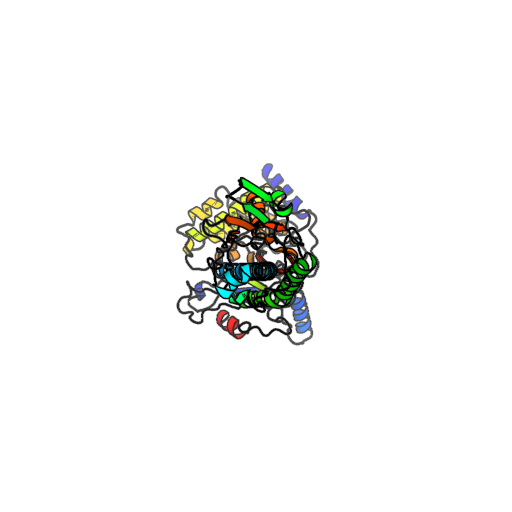ER A C 1
ATOM 1497 O O . SER A 1 183 ? 17.219 -13.172 -21.950 1.00 90.38 183 SER A O 1
ATOM 1499 N N . LEU A 1 184 ? 18.077 -11.770 -20.425 1.00 93.25 184 LEU A N 1
ATOM 1500 C CA . LEU A 1 184 ? 18.670 -10.868 -21.407 1.00 93.25 184 LEU A CA 1
ATOM 1501 C C . LEU A 1 184 ? 20.085 -11.334 -21.766 1.00 93.25 184 LEU A C 1
ATOM 1503 O O . LEU A 1 184 ? 20.873 -11.740 -20.917 1.00 93.25 184 LEU A O 1
ATOM 1507 N N . GLY A 1 185 ? 20.416 -11.239 -23.049 1.00 90.81 185 GLY A N 1
ATOM 1508 C CA . GLY A 1 185 ? 21.767 -11.429 -23.567 1.00 90.81 185 GLY A CA 1
ATOM 1509 C C . GLY A 1 185 ? 22.101 -10.328 -24.564 1.00 90.81 185 GLY A C 1
ATOM 1510 O O . GLY A 1 185 ? 21.209 -9.612 -25.018 1.00 90.81 185 GLY A O 1
ATOM 1511 N N . LEU A 1 186 ? 23.376 -10.186 -24.921 1.00 91.31 186 LEU A N 1
ATOM 1512 C CA . LEU A 1 186 ? 23.793 -9.213 -25.929 1.00 91.31 186 LEU A CA 1
ATOM 1513 C C . LEU A 1 186 ? 23.165 -9.558 -27.292 1.00 91.31 186 LEU A C 1
ATOM 1515 O O . LEU A 1 186 ? 23.426 -10.624 -27.848 1.00 91.31 186 LEU A O 1
ATOM 1519 N N . GLN A 1 187 ? 22.365 -8.646 -27.838 1.00 89.00 187 GLN A N 1
ATOM 1520 C CA . GLN A 1 187 ? 21.668 -8.783 -29.116 1.00 89.00 187 GLN A CA 1
ATOM 1521 C C . GLN A 1 187 ? 22.069 -7.634 -30.041 1.00 89.00 187 GLN A C 1
ATOM 1523 O O . GLN A 1 187 ? 21.572 -6.516 -29.936 1.00 89.00 187 GLN A O 1
ATOM 1528 N N . ILE A 1 188 ? 22.992 -7.922 -30.961 1.00 84.12 188 ILE A N 1
ATOM 1529 C CA . ILE A 1 188 ? 23.453 -6.966 -31.984 1.00 84.12 188 ILE A CA 1
ATOM 1530 C C . ILE A 1 188 ? 22.561 -7.025 -33.233 1.00 84.12 188 ILE A C 1
ATOM 1532 O O . ILE A 1 188 ? 22.408 -6.033 -33.941 1.00 84.12 188 ILE A O 1
ATOM 1536 N N . LEU A 1 189 ? 21.969 -8.192 -33.497 1.00 85.88 189 LEU A N 1
ATOM 1537 C CA . LEU A 1 189 ? 21.044 -8.428 -34.599 1.00 85.88 189 LEU A CA 1
ATOM 1538 C C . LEU A 1 189 ? 19.652 -8.796 -34.055 1.00 85.88 189 LEU A C 1
ATOM 1540 O O . LEU A 1 189 ? 19.577 -9.394 -32.979 1.00 85.88 189 LEU A O 1
ATOM 1544 N N . PRO A 1 190 ? 18.570 -8.488 -34.794 1.00 86.25 190 PRO A N 1
ATOM 1545 C CA . PRO A 1 190 ? 18.562 -7.746 -36.062 1.00 86.25 190 PRO A CA 1
ATOM 1546 C C . PRO A 1 190 ? 18.938 -6.264 -35.882 1.00 86.25 190 PRO A C 1
ATOM 1548 O O . PRO A 1 190 ? 18.873 -5.719 -34.782 1.00 86.25 190 PRO A O 1
ATOM 1551 N N . LEU A 1 191 ? 19.362 -5.620 -36.976 1.00 87.88 191 LEU A N 1
ATOM 1552 C CA . LEU A 1 191 ? 19.606 -4.177 -36.990 1.00 87.88 191 LEU A CA 1
ATOM 1553 C C . LEU A 1 191 ? 18.289 -3.444 -36.711 1.00 87.88 191 LEU A C 1
ATOM 1555 O O . LEU A 1 191 ? 17.285 -3.686 -37.382 1.00 87.88 191 LEU A O 1
ATOM 1559 N N . MET A 1 192 ? 18.309 -2.554 -35.719 1.00 93.12 192 MET A N 1
ATOM 1560 C CA . MET A 1 192 ? 17.123 -1.810 -35.284 1.00 93.12 192 MET A CA 1
ATOM 1561 C C . MET A 1 192 ? 16.858 -0.569 -36.130 1.00 93.12 192 MET A C 1
ATOM 1563 O O . MET A 1 192 ? 15.707 -0.187 -36.307 1.00 93.12 192 MET A O 1
ATOM 1567 N N . TYR A 1 193 ? 17.911 0.079 -36.629 1.00 92.00 193 TYR A N 1
ATOM 1568 C CA . TYR A 1 193 ? 17.784 1.310 -37.395 1.00 92.00 193 TYR A CA 1
ATOM 1569 C C . TYR A 1 193 ? 18.970 1.525 -38.336 1.00 92.00 193 TYR A C 1
ATOM 1571 O O . TYR A 1 193 ? 20.055 0.973 -38.129 1.00 92.00 193 TYR A O 1
ATOM 1579 N N . VAL A 1 194 ? 18.762 2.366 -39.348 1.00 90.38 194 VAL A N 1
ATOM 1580 C CA . VAL A 1 194 ? 19.829 2.970 -40.153 1.00 90.38 194 VAL A CA 1
ATOM 1581 C C . VAL A 1 194 ? 19.929 4.449 -39.763 1.00 90.38 194 VAL A C 1
ATOM 1583 O O . VAL A 1 194 ? 18.956 5.184 -39.957 1.00 90.38 194 VAL A O 1
ATOM 1586 N N . PRO A 1 195 ? 21.059 4.911 -39.191 1.00 89.25 195 PRO A N 1
ATOM 1587 C CA . PRO A 1 195 ? 21.202 6.303 -38.776 1.00 89.25 195 PRO A CA 1
ATOM 1588 C C . PRO A 1 195 ? 21.118 7.252 -39.969 1.00 89.25 195 PRO A C 1
ATOM 1590 O O . PRO A 1 195 ? 21.712 6.996 -41.018 1.00 89.25 195 PRO A O 1
ATOM 1593 N N . GLY A 1 196 ? 20.477 8.403 -39.766 1.00 88.50 196 GLY A N 1
ATOM 1594 C CA . GLY A 1 196 ? 20.786 9.586 -40.561 1.00 88.50 196 GLY A CA 1
ATOM 1595 C C . GLY A 1 196 ? 22.244 9.997 -40.357 1.00 88.50 196 GLY A C 1
ATOM 1596 O O . GLY A 1 196 ? 22.777 9.913 -39.244 1.00 88.50 196 GLY A O 1
ATOM 1597 N N . PHE A 1 197 ? 22.898 10.438 -41.428 1.00 88.81 197 PHE A N 1
ATOM 1598 C CA . PHE A 1 197 ? 24.275 10.909 -41.373 1.00 88.81 197 PHE A CA 1
ATOM 1599 C C . PHE A 1 197 ? 24.521 12.197 -42.162 1.00 88.81 197 PHE A C 1
ATOM 1601 O O . PHE A 1 197 ? 23.781 12.507 -43.098 1.00 88.81 197 PHE A O 1
ATOM 1608 N N . CYS A 1 198 ? 25.582 12.916 -41.792 1.00 88.69 198 CYS A N 1
ATOM 1609 C CA . CYS A 1 198 ? 26.180 13.988 -42.591 1.00 88.69 198 CYS A CA 1
ATOM 1610 C C . CYS A 1 198 ? 27.605 13.629 -42.983 1.00 88.69 198 CYS A C 1
ATOM 1612 O O . CYS A 1 198 ? 28.334 13.020 -42.199 1.00 88.69 198 CYS A O 1
ATOM 1614 N N . ILE A 1 199 ? 28.007 14.055 -44.173 1.00 88.00 199 ILE A N 1
ATOM 1615 C CA . ILE A 1 199 ? 29.373 13.967 -44.669 1.00 88.00 199 ILE A CA 1
ATOM 1616 C C . ILE A 1 199 ? 29.908 15.385 -44.824 1.00 88.00 199 ILE A C 1
ATOM 1618 O O . ILE A 1 199 ? 29.381 16.160 -45.619 1.00 88.00 199 ILE A O 1
ATOM 1622 N N . ASP A 1 200 ? 30.986 15.687 -44.107 1.00 87.12 200 ASP A N 1
ATOM 1623 C CA . ASP A 1 200 ? 31.755 16.917 -44.260 1.00 87.12 200 ASP A CA 1
ATOM 1624 C C . ASP A 1 200 ? 33.096 16.614 -44.932 1.00 87.12 200 ASP A C 1
ATOM 1626 O O . ASP A 1 200 ? 33.849 15.754 -44.470 1.00 87.12 200 ASP A O 1
ATOM 1630 N N . ILE A 1 201 ? 33.426 17.342 -45.996 1.00 84.81 201 ILE A N 1
ATOM 1631 C CA . ILE A 1 201 ? 34.726 17.290 -46.671 1.00 84.81 201 ILE A CA 1
ATOM 1632 C C . ILE A 1 201 ? 35.396 18.653 -46.487 1.00 84.81 201 ILE A C 1
ATOM 1634 O O . ILE A 1 201 ? 35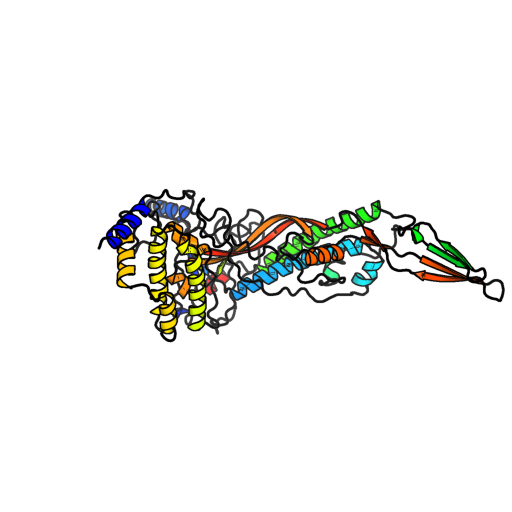.191 19.580 -47.278 1.00 84.81 201 ILE A O 1
ATOM 1638 N N . GLU A 1 202 ? 36.210 18.771 -45.433 1.00 77.44 202 GLU A N 1
ATOM 1639 C CA . GLU A 1 202 ? 36.814 20.046 -45.006 1.00 77.44 202 GLU A CA 1
ATOM 1640 C C . GLU A 1 202 ? 37.668 20.683 -46.118 1.00 77.44 202 GLU A C 1
ATOM 1642 O O . GLU A 1 202 ? 37.644 21.897 -46.304 1.00 77.44 202 GLU A O 1
ATOM 1647 N N . ALA A 1 203 ? 38.345 19.865 -46.929 1.00 75.94 203 ALA A N 1
ATOM 1648 C CA . ALA A 1 203 ? 39.236 20.324 -47.997 1.00 75.94 203 ALA A CA 1
ATOM 1649 C C . ALA A 1 203 ? 38.546 21.113 -49.128 1.00 75.94 203 ALA A C 1
ATOM 1651 O O . ALA A 1 203 ? 39.210 21.880 -49.822 1.00 75.94 203 ALA A O 1
ATOM 1652 N N . ILE A 1 204 ? 37.239 20.919 -49.332 1.00 80.12 204 ILE A N 1
ATOM 1653 C CA . ILE A 1 204 ? 36.458 21.609 -50.375 1.00 80.12 204 ILE A CA 1
ATOM 1654 C C . ILE A 1 204 ? 35.254 22.368 -49.803 1.00 80.12 204 ILE A C 1
ATOM 1656 O O . ILE A 1 204 ? 34.415 22.842 -50.564 1.00 80.12 204 ILE A O 1
ATOM 1660 N N . GLY A 1 205 ? 35.149 22.469 -48.473 1.00 79.25 205 GLY A N 1
ATOM 1661 C CA . GLY A 1 205 ? 34.020 23.119 -47.802 1.00 79.25 205 GLY A CA 1
ATOM 1662 C C . GLY A 1 205 ? 32.662 22.481 -48.115 1.00 79.25 205 GLY A C 1
ATOM 1663 O O . GLY A 1 205 ? 31.641 23.162 -48.057 1.00 79.25 205 GLY A O 1
ATOM 1664 N N . PHE A 1 206 ? 32.640 21.199 -48.485 1.00 85.12 206 PHE A N 1
ATOM 1665 C CA . PHE A 1 206 ? 31.412 20.489 -48.830 1.00 85.12 206 PHE A CA 1
ATOM 1666 C C . PHE A 1 206 ? 30.805 19.867 -47.577 1.00 85.12 206 PHE A C 1
ATOM 1668 O O . PHE A 1 206 ? 31.501 19.186 -46.826 1.00 85.12 206 PHE A O 1
ATOM 1675 N N . SER A 1 207 ? 29.508 20.068 -47.383 1.00 86.81 207 SER A N 1
ATOM 1676 C CA . SER A 1 207 ? 28.722 19.374 -46.371 1.00 86.81 207 SER A CA 1
ATOM 1677 C C . SER A 1 207 ? 27.441 18.884 -47.022 1.00 86.81 207 SER A C 1
ATOM 1679 O O . SER A 1 207 ? 26.780 19.636 -47.743 1.00 86.81 207 SER A O 1
ATOM 1681 N N . TRP A 1 208 ? 27.115 17.618 -46.803 1.00 90.38 208 TRP A N 1
ATOM 1682 C CA . TRP A 1 208 ? 25.865 17.033 -47.261 1.00 90.38 208 TRP A CA 1
ATOM 1683 C C . TRP A 1 208 ? 25.291 16.130 -46.187 1.00 90.38 208 TRP A C 1
ATOM 1685 O O . TRP A 1 208 ? 25.973 15.242 -45.674 1.00 90.38 208 TRP A O 1
ATOM 1695 N N . CYS A 1 209 ? 24.022 16.347 -45.878 1.00 88.94 209 CYS A N 1
ATOM 1696 C CA . CYS A 1 209 ? 23.290 15.597 -44.883 1.00 88.94 209 CYS A CA 1
ATOM 1697 C C . CYS A 1 209 ? 22.184 14.792 -45.550 1.00 88.94 209 CYS A C 1
ATOM 1699 O O . CYS A 1 209 ? 21.539 15.226 -46.503 1.00 88.94 209 CYS A O 1
ATOM 1701 N N . THR A 1 210 ? 21.975 13.588 -45.039 1.00 87.69 210 THR A N 1
ATOM 1702 C CA . THR A 1 210 ? 20.785 12.813 -45.380 1.00 87.69 210 THR A CA 1
ATOM 1703 C C . THR A 1 210 ? 19.544 13.445 -44.738 1.00 87.69 210 THR A C 1
ATOM 1705 O O . THR A 1 210 ? 19.673 14.021 -43.652 1.00 87.69 210 THR A O 1
ATOM 1708 N N . PRO A 1 211 ? 18.342 13.279 -45.327 1.00 82.12 211 PRO A N 1
ATOM 1709 C CA . PRO A 1 211 ? 17.099 13.783 -44.736 1.00 82.12 211 PRO A CA 1
ATOM 1710 C C . PRO A 1 211 ? 16.915 13.342 -43.280 1.00 82.12 211 PRO A C 1
ATOM 1712 O O . PRO A 1 211 ? 16.580 14.152 -42.427 1.00 82.12 211 PRO A O 1
ATOM 1715 N N . GLY A 1 212 ? 17.282 12.098 -42.951 1.00 77.31 212 GLY A N 1
ATOM 1716 C CA . GLY A 1 212 ? 17.194 11.595 -41.579 1.00 77.31 212 GLY A CA 1
ATOM 1717 C C . GLY A 1 212 ? 18.093 12.311 -40.557 1.00 77.31 212 GLY A C 1
ATOM 1718 O O . GLY A 1 212 ? 17.816 12.309 -39.359 1.00 77.31 212 GLY A O 1
ATOM 1719 N N . TYR A 1 213 ? 19.170 12.975 -40.988 1.00 83.00 213 TYR A N 1
ATOM 1720 C CA . TYR A 1 213 ? 19.963 13.807 -40.079 1.00 83.00 213 TYR A CA 1
ATOM 1721 C C . TYR A 1 213 ? 19.285 15.164 -39.811 1.00 83.00 213 TYR A C 1
ATOM 1723 O O . TYR A 1 213 ? 19.254 15.623 -38.662 1.00 83.00 213 TYR A O 1
ATOM 1731 N N . GLU A 1 214 ? 18.721 15.784 -40.852 1.00 80.06 214 GLU A N 1
ATOM 1732 C CA . GLU A 1 214 ? 18.095 17.115 -40.796 1.00 80.06 214 GLU A CA 1
ATOM 1733 C C . GLU A 1 214 ? 16.700 17.089 -40.156 1.00 80.06 214 GLU A C 1
ATOM 1735 O O . GLU A 1 214 ? 16.420 17.886 -39.263 1.00 80.06 214 GLU A O 1
ATOM 1740 N N . GLU A 1 215 ? 15.851 16.144 -40.562 1.00 80.25 215 GLU A N 1
ATOM 1741 C CA . GLU A 1 215 ? 14.460 15.996 -40.100 1.00 80.25 215 GLU A CA 1
ATOM 1742 C C . GLU A 1 215 ? 14.375 15.332 -38.718 1.00 80.25 215 GLU A C 1
ATOM 1744 O O . GLU A 1 215 ? 13.414 15.518 -37.977 1.00 80.25 215 GLU A O 1
ATOM 1749 N N . GLY A 1 216 ? 15.424 14.603 -38.335 1.00 78.88 216 GLY A N 1
ATOM 1750 C CA . GLY A 1 216 ? 15.552 13.981 -37.025 1.00 78.88 216 GLY A CA 1
ATOM 1751 C C . GLY A 1 216 ? 14.810 12.680 -36.823 1.00 78.88 216 GLY A C 1
ATOM 1752 O O . GLY A 1 216 ? 14.501 12.327 -35.685 1.00 78.88 216 GLY A O 1
ATOM 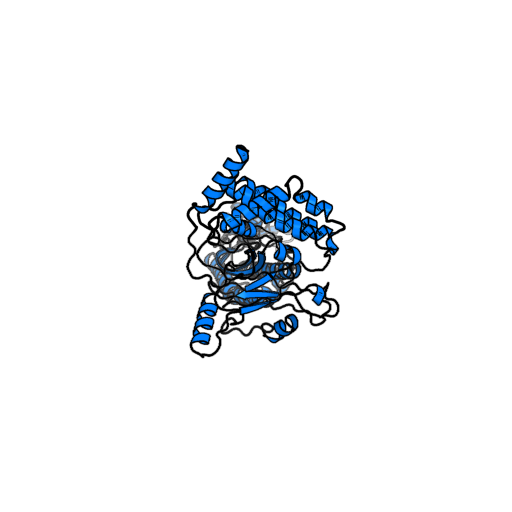1753 N N . GLU A 1 217 ? 14.688 11.921 -37.901 1.00 84.75 217 GLU A N 1
ATOM 1754 C CA . GLU A 1 217 ? 14.225 10.540 -37.914 1.00 84.75 217 GLU A CA 1
ATOM 1755 C C . GLU A 1 217 ? 15.301 9.637 -38.543 1.00 84.75 217 GLU A C 1
ATOM 1757 O O . GLU A 1 217 ? 16.067 10.083 -39.397 1.00 84.75 217 GLU A O 1
ATOM 1762 N N . PRO A 1 218 ? 15.435 8.366 -38.134 1.00 88.88 218 PRO A N 1
ATOM 1763 C CA . PRO A 1 218 ? 16.377 7.467 -38.793 1.00 88.88 218 PRO A CA 1
ATOM 1764 C C . PRO A 1 218 ? 15.973 7.254 -40.260 1.00 88.88 218 PRO A C 1
ATOM 1766 O O . PRO A 1 218 ? 14.796 7.299 -40.605 1.00 88.88 218 PRO A O 1
ATOM 1769 N N . LEU A 1 219 ? 16.938 6.936 -41.131 1.00 90.75 219 LEU A N 1
ATOM 1770 C CA . LEU A 1 219 ? 16.646 6.620 -42.541 1.00 90.75 219 LEU A CA 1
ATOM 1771 C C . LEU A 1 219 ? 15.761 5.380 -42.687 1.00 90.75 219 LEU A C 1
ATOM 1773 O O . LEU A 1 219 ? 15.082 5.204 -43.695 1.00 90.75 219 LEU A O 1
ATOM 1777 N N . TRP A 1 220 ? 15.813 4.503 -41.689 1.00 93.19 220 TRP A N 1
ATOM 1778 C CA . TRP A 1 220 ? 14.949 3.346 -41.552 1.00 93.19 220 TRP A CA 1
ATOM 1779 C C . TRP A 1 220 ? 14.921 2.904 -40.088 1.00 93.19 220 TRP A C 1
ATOM 1781 O O . TRP A 1 220 ? 15.955 2.948 -39.416 1.00 93.19 220 TRP A O 1
ATOM 1791 N N . PHE A 1 221 ? 13.768 2.441 -39.609 1.00 94.31 221 PHE A N 1
ATOM 1792 C CA . PHE A 1 221 ? 13.582 1.869 -38.277 1.00 94.31 221 PHE A CA 1
ATOM 1793 C C . PHE A 1 221 ? 12.784 0.568 -38.373 1.00 94.31 221 PHE A C 1
ATOM 1795 O O . PHE A 1 221 ? 11.860 0.445 -39.176 1.00 94.31 221 PHE A O 1
ATOM 1802 N N . ASN A 1 222 ? 13.157 -0.420 -37.566 1.00 95.62 222 ASN A N 1
ATOM 1803 C CA . ASN A 1 222 ? 12.480 -1.706 -37.513 1.00 95.62 222 ASN A CA 1
ATOM 1804 C C . ASN A 1 222 ? 11.358 -1.684 -36.468 1.00 95.62 222 ASN A C 1
ATOM 1806 O O . ASN A 1 222 ? 11.511 -2.221 -35.367 1.00 95.62 222 ASN A O 1
ATOM 1810 N N . ASP A 1 223 ? 10.227 -1.071 -36.815 1.00 94.50 223 ASP A N 1
ATOM 1811 C CA . ASP A 1 223 ? 9.068 -0.965 -35.920 1.00 94.50 223 ASP A CA 1
ATOM 1812 C C . ASP A 1 223 ? 8.571 -2.328 -35.427 1.00 94.50 223 ASP A C 1
ATOM 1814 O O . ASP A 1 223 ? 8.241 -2.486 -34.252 1.00 94.50 223 ASP A O 1
ATOM 1818 N N . ALA A 1 224 ? 8.548 -3.328 -36.314 1.00 95.00 224 ALA A N 1
ATOM 1819 C CA . ALA A 1 224 ? 8.069 -4.668 -35.990 1.00 95.00 224 ALA A CA 1
ATOM 1820 C C . ALA A 1 224 ? 8.948 -5.336 -34.926 1.00 95.00 224 ALA A C 1
ATOM 1822 O O . ALA A 1 224 ? 8.438 -5.864 -33.940 1.00 95.00 224 ALA A O 1
ATOM 1823 N N . GLU A 1 225 ? 10.271 -5.269 -35.081 1.00 95.75 225 GLU A N 1
ATOM 1824 C CA . GLU A 1 225 ? 11.193 -5.794 -34.075 1.00 95.75 225 GLU A CA 1
ATOM 1825 C C . GLU A 1 225 ? 11.119 -5.009 -32.762 1.00 95.75 225 GLU A C 1
ATOM 1827 O O . GLU A 1 225 ? 11.140 -5.609 -31.688 1.00 95.75 225 GLU A O 1
ATOM 1832 N N . ALA A 1 226 ? 11.011 -3.679 -32.819 1.00 96.00 226 ALA A N 1
ATOM 1833 C CA . ALA A 1 226 ? 10.891 -2.857 -31.619 1.00 96.00 226 ALA A CA 1
ATOM 1834 C C . ALA A 1 226 ? 9.651 -3.247 -30.801 1.00 96.00 226 ALA A C 1
ATOM 1836 O O . ALA A 1 226 ? 9.743 -3.449 -29.588 1.00 96.00 226 ALA A O 1
ATOM 1837 N N . GLN A 1 227 ? 8.513 -3.431 -31.475 1.00 95.94 227 GLN A N 1
ATOM 1838 C CA . GLN A 1 227 ? 7.277 -3.902 -30.854 1.00 95.94 227 GLN A CA 1
ATOM 1839 C C . GLN A 1 227 ? 7.408 -5.332 -30.319 1.00 95.94 227 GLN A C 1
ATOM 1841 O O . GLN A 1 227 ? 6.980 -5.586 -29.194 1.00 95.94 227 GLN A O 1
ATOM 1846 N N . ASN A 1 228 ? 8.048 -6.243 -31.061 1.00 95.88 228 ASN A N 1
ATOM 1847 C CA . ASN A 1 228 ? 8.300 -7.611 -30.595 1.00 95.88 228 ASN A CA 1
ATOM 1848 C C . ASN A 1 228 ? 9.144 -7.615 -29.317 1.00 95.88 228 ASN A C 1
ATOM 1850 O O . ASN A 1 228 ? 8.778 -8.256 -28.336 1.00 95.88 228 ASN A O 1
ATOM 1854 N N . ARG A 1 229 ? 10.230 -6.834 -29.275 1.00 95.88 229 ARG A N 1
ATOM 1855 C CA . ARG A 1 229 ? 11.091 -6.718 -28.089 1.00 95.88 229 ARG A CA 1
ATOM 1856 C C . ARG A 1 229 ? 10.334 -6.185 -26.881 1.00 95.88 229 ARG A C 1
ATOM 1858 O O . ARG A 1 229 ? 10.504 -6.715 -25.785 1.00 95.88 229 ARG A O 1
ATOM 1865 N N . VAL A 1 230 ? 9.500 -5.164 -27.071 1.00 96.75 230 VAL A N 1
ATOM 1866 C CA . VAL A 1 230 ? 8.661 -4.614 -25.998 1.00 96.75 230 VAL A CA 1
ATOM 1867 C C . VAL A 1 230 ? 7.636 -5.646 -25.527 1.00 96.75 230 VAL A C 1
ATOM 1869 O O . VAL A 1 230 ? 7.540 -5.894 -24.327 1.00 96.75 230 VAL A O 1
ATOM 1872 N N . SER A 1 231 ? 6.923 -6.291 -26.451 1.00 96.50 231 SER A N 1
ATOM 1873 C CA . SER A 1 231 ? 5.921 -7.321 -26.152 1.00 96.50 231 SER A CA 1
ATOM 1874 C C . SER A 1 231 ? 6.523 -8.512 -25.405 1.00 96.50 231 SER A C 1
ATOM 1876 O O . SER A 1 231 ? 5.974 -8.944 -24.393 1.00 96.50 231 SER A O 1
ATOM 1878 N N . ASP A 1 232 ? 7.675 -9.009 -25.849 1.00 96.31 232 ASP A N 1
ATOM 1879 C CA . ASP A 1 232 ? 8.400 -10.093 -25.186 1.00 96.31 232 ASP A CA 1
ATOM 1880 C C . ASP A 1 232 ? 8.841 -9.701 -23.774 1.00 96.31 232 ASP A C 1
ATOM 1882 O O . ASP A 1 232 ? 8.712 -10.489 -22.838 1.00 96.31 232 ASP A O 1
ATOM 1886 N N . GLY A 1 233 ? 9.349 -8.475 -23.606 1.00 96.56 233 GLY A N 1
ATOM 1887 C CA . GLY A 1 233 ? 9.745 -7.965 -22.296 1.00 96.56 233 GLY A CA 1
ATOM 1888 C C . GLY A 1 233 ? 8.555 -7.849 -21.342 1.00 96.56 233 GLY A C 1
ATOM 1889 O O . GLY A 1 233 ? 8.677 -8.178 -20.162 1.00 96.56 233 GLY A O 1
ATOM 1890 N N . ILE A 1 234 ? 7.391 -7.433 -21.852 1.00 96.62 234 ILE A N 1
ATOM 1891 C CA . ILE A 1 234 ? 6.140 -7.399 -21.089 1.00 96.62 234 ILE A CA 1
ATOM 1892 C C . ILE A 1 234 ? 5.712 -8.812 -20.694 1.00 96.62 234 ILE A C 1
ATOM 1894 O O . ILE A 1 234 ? 5.438 -9.062 -19.520 1.00 96.62 234 ILE A O 1
ATOM 1898 N N . ALA A 1 235 ? 5.692 -9.745 -21.647 1.00 96.44 235 ALA A N 1
ATOM 1899 C CA . ALA A 1 235 ? 5.320 -11.132 -21.391 1.00 96.44 235 ALA A CA 1
ATOM 1900 C C . ALA A 1 235 ? 6.223 -11.769 -20.324 1.00 96.44 235 ALA A C 1
ATOM 1902 O O . ALA A 1 235 ? 5.720 -12.411 -19.400 1.00 96.44 235 ALA A O 1
ATOM 1903 N N . HIS A 1 236 ? 7.536 -11.530 -20.400 1.00 96.31 236 HIS A N 1
ATOM 1904 C CA . HIS A 1 236 ? 8.500 -11.995 -19.404 1.00 96.31 236 HIS A CA 1
ATOM 1905 C C . HIS A 1 236 ? 8.255 -11.381 -18.025 1.00 96.31 236 HIS A C 1
ATOM 1907 O O . HIS A 1 236 ? 8.171 -12.106 -17.036 1.00 96.31 236 HIS A O 1
ATOM 1913 N N . ALA A 1 237 ? 8.083 -10.061 -17.942 1.00 94.00 237 ALA A N 1
ATOM 1914 C CA . ALA A 1 237 ? 7.860 -9.384 -16.668 1.00 94.00 237 ALA A CA 1
ATOM 1915 C C . ALA A 1 237 ? 6.578 -9.864 -15.966 1.00 94.00 237 ALA A C 1
ATOM 1917 O O . ALA A 1 237 ? 6.575 -10.073 -14.751 1.00 94.00 237 ALA A O 1
ATOM 1918 N N . ILE A 1 238 ? 5.500 -10.096 -16.718 1.00 93.56 238 ILE A N 1
ATOM 1919 C CA . ILE A 1 238 ? 4.255 -10.646 -16.169 1.00 93.56 238 ILE A CA 1
ATOM 1920 C C . ILE A 1 238 ? 4.422 -12.117 -15.764 1.00 93.56 238 ILE A C 1
ATOM 1922 O O . ILE A 1 238 ? 3.914 -12.517 -14.720 1.00 93.56 238 ILE A O 1
ATOM 1926 N N . ALA A 1 239 ? 5.144 -12.926 -16.539 1.00 95.00 239 ALA A N 1
ATOM 1927 C CA . ALA A 1 239 ? 5.349 -14.339 -16.218 1.00 95.00 239 ALA A CA 1
ATOM 1928 C C . ALA A 1 239 ? 6.307 -14.562 -15.034 1.00 95.00 239 ALA A C 1
ATOM 1930 O O . ALA A 1 239 ? 6.132 -15.523 -14.286 1.00 95.00 239 ALA A O 1
ATOM 1931 N N . THR A 1 240 ? 7.295 -13.682 -14.854 1.00 95.25 240 THR A N 1
ATOM 1932 C CA . THR A 1 240 ? 8.400 -13.872 -13.903 1.00 95.25 240 THR A CA 1
ATOM 1933 C C . THR A 1 240 ? 8.284 -12.950 -12.691 1.00 95.25 240 THR A C 1
ATOM 1935 O O . THR A 1 240 ? 8.328 -13.410 -11.551 1.00 95.25 240 THR A O 1
ATOM 1938 N N . TYR A 1 241 ? 8.087 -11.645 -12.896 1.00 96.00 241 TYR A N 1
ATOM 1939 C CA . TYR A 1 241 ? 8.165 -10.663 -11.806 1.00 96.00 241 TYR A CA 1
ATOM 1940 C C . TYR A 1 241 ? 6.851 -10.501 -11.053 1.00 96.00 241 TYR A C 1
ATOM 1942 O O . TYR A 1 241 ? 6.863 -10.157 -9.873 1.00 96.00 241 TYR A O 1
ATOM 1950 N N . TYR A 1 242 ? 5.711 -10.743 -11.702 1.00 94.06 242 TYR A N 1
ATOM 1951 C CA . TYR A 1 242 ? 4.421 -10.672 -11.018 1.00 94.06 242 TYR A CA 1
ATOM 1952 C C . TYR A 1 242 ? 4.240 -11.786 -9.965 1.00 94.06 242 TYR A C 1
ATOM 1954 O O . TYR A 1 242 ? 3.816 -11.475 -8.848 1.00 94.06 242 TYR A O 1
ATOM 1962 N N . PRO A 1 243 ? 4.611 -13.058 -10.223 1.00 93.56 243 PRO A N 1
ATOM 1963 C CA . PRO A 1 243 ? 4.663 -14.068 -9.165 1.00 93.56 243 PRO A CA 1
ATOM 1964 C C . PRO A 1 243 ? 5.618 -13.703 -8.022 1.00 93.56 243 PRO A C 1
ATOM 1966 O O . PRO A 1 243 ? 5.270 -13.895 -6.855 1.00 93.56 243 PRO A O 1
ATOM 1969 N N . ASP A 1 244 ? 6.786 -13.131 -8.333 1.00 94.25 244 ASP A N 1
ATOM 1970 C CA . ASP A 1 244 ? 7.725 -12.639 -7.317 1.00 94.25 244 ASP A CA 1
ATOM 1971 C C . ASP A 1 244 ? 7.112 -11.518 -6.469 1.00 94.25 244 ASP A C 1
ATOM 1973 O O . ASP A 1 244 ? 7.261 -11.523 -5.251 1.00 94.25 244 ASP A O 1
ATOM 1977 N N . TYR A 1 245 ? 6.358 -10.601 -7.079 1.00 94.75 245 TYR A N 1
ATOM 1978 C CA . TYR A 1 245 ? 5.614 -9.565 -6.362 1.00 94.75 245 TYR A CA 1
ATOM 1979 C C . TYR A 1 245 ? 4.621 -10.161 -5.358 1.00 94.75 245 TYR A C 1
ATOM 1981 O O . TYR A 1 245 ? 4.619 -9.775 -4.188 1.00 94.75 245 TYR A O 1
ATOM 1989 N N . GLN A 1 246 ? 3.812 -11.138 -5.778 1.00 91.31 246 GLN A N 1
ATOM 1990 C CA . GLN A 1 246 ? 2.872 -11.816 -4.875 1.00 91.31 246 GLN A CA 1
ATOM 1991 C C . GLN A 1 246 ? 3.610 -12.554 -3.747 1.00 91.31 246 GLN A C 1
ATOM 1993 O O . GLN A 1 246 ? 3.175 -12.551 -2.593 1.00 91.31 246 GLN A O 1
ATOM 1998 N N . LYS A 1 247 ? 4.770 -13.147 -4.046 1.00 90.75 247 LYS A N 1
ATOM 1999 C CA . LYS A 1 247 ? 5.630 -13.783 -3.044 1.00 90.75 247 LYS A CA 1
ATOM 2000 C C . LYS A 1 247 ? 6.198 -12.769 -2.045 1.00 90.75 247 LYS A C 1
ATOM 2002 O O . LYS A 1 247 ? 6.178 -13.044 -0.846 1.00 90.75 247 LYS A O 1
ATOM 2007 N N . ASP A 1 248 ? 6.663 -11.614 -2.507 1.00 93.25 248 ASP A N 1
ATOM 2008 C CA . ASP A 1 248 ? 7.176 -10.534 -1.658 1.00 93.25 248 ASP A CA 1
ATOM 2009 C C . ASP A 1 248 ? 6.067 -9.977 -0.747 1.00 93.25 248 ASP A C 1
ATOM 2011 O O . ASP A 1 248 ? 6.295 -9.764 0.447 1.00 93.25 248 ASP A O 1
ATOM 2015 N N . VAL A 1 249 ? 4.837 -9.849 -1.260 1.00 92.38 249 VAL A N 1
ATOM 2016 C CA . VAL A 1 249 ? 3.643 -9.511 -0.463 1.00 92.38 249 VAL A CA 1
ATOM 2017 C C . VAL A 1 249 ? 3.403 -10.549 0.635 1.00 92.38 249 VAL A C 1
ATOM 2019 O O . VAL A 1 249 ? 3.228 -10.193 1.802 1.00 92.38 249 VAL A O 1
ATOM 2022 N N . LEU A 1 250 ? 3.451 -11.839 0.300 1.00 88.00 250 LEU A N 1
ATOM 2023 C CA . LEU A 1 250 ? 3.292 -12.913 1.281 1.00 88.00 250 LEU A CA 1
ATOM 2024 C C . LEU A 1 250 ? 4.388 -12.924 2.347 1.00 88.00 250 LEU A C 1
ATOM 2026 O O . LEU A 1 250 ? 4.106 -13.224 3.508 1.00 88.00 250 LEU A O 1
ATOM 2030 N N . ILE A 1 251 ? 5.627 -12.599 1.973 1.00 89.06 251 ILE A N 1
ATOM 2031 C CA . ILE A 1 251 ? 6.747 -12.460 2.909 1.00 89.06 251 ILE A CA 1
ATOM 2032 C C . ILE A 1 251 ? 6.506 -11.277 3.850 1.00 89.06 251 ILE A C 1
ATOM 2034 O O . ILE A 1 251 ? 6.655 -11.438 5.063 1.00 89.06 251 ILE A O 1
ATOM 2038 N N . ALA A 1 252 ? 6.089 -10.123 3.322 1.00 92.06 252 ALA A N 1
ATOM 2039 C CA . ALA A 1 252 ? 5.784 -8.936 4.121 1.00 92.06 252 ALA A CA 1
ATOM 2040 C C . ALA A 1 252 ? 4.674 -9.204 5.151 1.00 92.06 252 ALA A C 1
ATOM 2042 O O . ALA A 1 252 ? 4.753 -8.710 6.280 1.00 92.06 252 ALA A O 1
ATOM 2043 N N . LEU A 1 253 ? 3.687 -10.024 4.771 1.00 89.44 253 LEU A N 1
ATOM 2044 C CA . LEU A 1 253 ? 2.546 -10.427 5.591 1.00 89.44 253 LEU A CA 1
ATOM 2045 C C . LEU A 1 253 ? 2.848 -11.517 6.627 1.00 89.44 253 LEU A C 1
ATOM 2047 O O . LEU A 1 253 ? 1.944 -11.882 7.373 1.00 89.44 253 LEU A O 1
ATOM 2051 N N . ARG A 1 254 ? 4.067 -12.055 6.713 1.00 86.38 254 ARG A N 1
ATOM 2052 C CA . ARG A 1 254 ? 4.376 -13.073 7.728 1.00 86.38 254 ARG A CA 1
ATOM 2053 C C . ARG A 1 254 ? 4.258 -12.507 9.144 1.00 86.38 254 ARG A C 1
ATOM 2055 O O . ARG A 1 254 ? 4.693 -11.374 9.364 1.00 86.38 254 ARG A O 1
ATOM 2062 N N . PRO A 1 255 ? 3.745 -13.290 10.114 1.00 85.94 255 PRO A N 1
ATOM 2063 C CA . PRO A 1 255 ? 3.742 -12.879 11.508 1.00 85.94 255 PRO A CA 1
ATOM 2064 C C . PRO A 1 255 ? 5.148 -12.503 11.985 1.00 85.94 255 PRO A C 1
ATOM 2066 O O . PRO A 1 255 ? 6.118 -13.218 11.728 1.00 85.94 255 PRO A O 1
ATOM 2069 N N . ARG A 1 256 ? 5.252 -11.372 12.683 1.00 86.69 256 ARG A N 1
ATOM 2070 C CA . ARG A 1 256 ? 6.483 -10.887 13.318 1.00 86.69 256 ARG A CA 1
ATOM 2071 C C . ARG A 1 256 ? 6.238 -10.933 14.814 1.00 86.69 256 ARG A C 1
ATOM 2073 O O . ARG A 1 256 ? 5.585 -10.046 15.352 1.00 86.69 256 ARG A O 1
ATOM 2080 N N . VAL A 1 257 ? 6.679 -11.997 15.471 1.00 76.94 257 VAL A N 1
ATOM 2081 C CA . VAL A 1 257 ? 6.532 -12.153 16.921 1.00 76.94 257 VAL A CA 1
ATOM 2082 C C . VAL A 1 257 ? 7.927 -12.291 17.519 1.00 76.94 257 VAL A C 1
ATOM 2084 O O . VAL A 1 257 ? 8.659 -13.193 17.105 1.00 76.94 257 VAL A O 1
ATOM 2087 N N . PRO A 1 258 ? 8.336 -11.400 18.440 1.00 70.00 258 PRO A N 1
ATOM 2088 C CA . PRO A 1 258 ? 9.629 -11.509 19.093 1.00 70.00 258 PRO A CA 1
ATOM 2089 C C . PRO A 1 258 ? 9.730 -12.833 19.849 1.00 70.00 258 PRO A C 1
ATOM 2091 O O . PRO A 1 258 ? 8.811 -13.227 20.563 1.00 70.00 258 PRO A O 1
ATOM 2094 N N . THR A 1 259 ? 10.861 -13.519 19.701 1.00 65.06 259 THR A N 1
ATOM 2095 C CA . THR A 1 259 ? 11.159 -14.739 20.465 1.00 65.06 259 THR A CA 1
ATOM 2096 C C . THR A 1 259 ? 11.608 -14.434 21.893 1.00 65.06 259 THR A C 1
ATOM 2098 O O . THR A 1 259 ? 11.546 -15.307 22.752 1.00 65.06 259 THR A O 1
ATOM 2101 N N . ASP A 1 260 ? 12.066 -13.205 22.145 1.00 64.31 260 ASP A N 1
ATOM 2102 C CA . ASP A 1 260 ? 12.430 -12.701 23.465 1.00 64.31 260 ASP A CA 1
ATOM 2103 C C . ASP A 1 260 ? 11.347 -11.732 23.960 1.00 64.31 260 ASP A C 1
ATOM 2105 O O . ASP A 1 260 ? 11.119 -10.680 23.364 1.00 64.31 260 ASP A O 1
ATOM 2109 N N . LEU A 1 261 ? 10.664 -12.122 25.040 1.00 65.25 261 LEU A N 1
ATOM 2110 C CA . LEU A 1 261 ? 9.580 -11.366 25.676 1.00 65.25 261 LEU A CA 1
ATOM 2111 C C . LEU A 1 261 ? 10.032 -10.643 26.958 1.00 65.25 261 LEU A C 1
ATOM 2113 O O . LEU A 1 261 ? 9.193 -10.188 27.736 1.00 65.25 261 LEU A O 1
ATOM 2117 N N . SER A 1 262 ? 11.343 -10.563 27.211 1.00 63.81 262 SER A N 1
ATOM 2118 C CA . SER A 1 262 ? 11.898 -9.995 28.448 1.00 63.81 262 SER A CA 1
ATOM 2119 C C . SER A 1 262 ? 11.603 -8.502 28.640 1.00 63.81 262 SER A C 1
ATOM 2121 O O . SER A 1 262 ? 11.516 -8.051 29.782 1.00 63.81 262 SER A O 1
ATOM 2123 N N . ASP A 1 263 ? 11.389 -7.750 27.555 1.00 64.44 263 ASP A N 1
ATOM 2124 C CA . ASP A 1 263 ? 10.975 -6.344 27.585 1.00 64.44 263 ASP A CA 1
ATOM 2125 C C . ASP A 1 263 ? 9.664 -6.133 26.802 1.00 64.44 263 ASP A C 1
ATOM 2127 O O . ASP A 1 263 ? 9.694 -5.886 25.592 1.00 64.44 263 ASP A O 1
ATOM 2131 N N . PRO A 1 264 ? 8.500 -6.182 27.483 1.00 59.72 264 PRO A N 1
ATOM 2132 C CA . PRO A 1 264 ? 7.192 -5.999 26.862 1.00 59.72 264 PRO A CA 1
ATOM 2133 C C . PRO A 1 264 ? 6.986 -4.638 26.192 1.00 59.72 264 PRO A C 1
ATOM 2135 O O . PRO A 1 264 ? 6.087 -4.499 25.361 1.00 59.72 264 PRO A O 1
ATOM 2138 N N . THR A 1 265 ? 7.773 -3.623 26.568 1.00 57.91 265 THR A N 1
ATOM 2139 C CA . THR A 1 265 ? 7.596 -2.258 26.054 1.00 57.91 265 THR A CA 1
ATOM 2140 C C . THR A 1 265 ? 8.095 -2.133 24.621 1.00 57.91 265 THR A C 1
ATOM 2142 O O . THR A 1 265 ? 7.410 -1.525 23.805 1.00 57.91 265 THR A O 1
ATOM 2145 N N . ARG A 1 266 ? 9.170 -2.853 24.280 1.00 64.31 266 ARG A N 1
ATOM 2146 C CA . ARG A 1 266 ? 9.819 -2.839 22.959 1.00 64.31 266 ARG A CA 1
ATOM 2147 C C . ARG A 1 266 ? 9.325 -3.923 22.001 1.00 64.31 266 ARG A C 1
ATOM 2149 O O . ARG A 1 266 ? 9.942 -4.163 20.960 1.00 64.31 266 ARG A O 1
ATOM 2156 N N . LEU A 1 267 ? 8.241 -4.618 22.347 1.00 70.56 267 LEU A N 1
ATOM 2157 C CA . LEU A 1 267 ? 7.719 -5.705 21.528 1.00 70.56 267 LEU A CA 1
ATOM 2158 C C . LEU A 1 267 ? 7.114 -5.170 20.225 1.00 70.56 267 LEU A C 1
ATOM 2160 O O . LEU A 1 267 ? 6.061 -4.533 20.207 1.00 70.56 267 LEU A O 1
ATOM 2164 N N . ARG A 1 268 ? 7.775 -5.493 19.112 1.00 81.00 268 ARG A N 1
ATOM 2165 C CA . ARG A 1 268 ? 7.280 -5.286 17.748 1.00 81.00 268 ARG A CA 1
ATOM 2166 C C . ARG A 1 268 ? 6.497 -6.514 17.313 1.00 81.00 268 ARG A C 1
ATOM 2168 O O . ARG A 1 268 ? 7.088 -7.504 16.888 1.00 81.00 268 ARG A O 1
ATOM 2175 N N . VAL A 1 269 ? 5.178 -6.464 17.477 1.00 84.81 269 VAL A N 1
ATOM 2176 C CA . VAL A 1 269 ? 4.292 -7.589 17.158 1.00 84.81 269 VAL A CA 1
ATOM 2177 C C . VAL A 1 269 ? 3.467 -7.280 15.921 1.00 84.81 269 VAL A C 1
ATOM 2179 O O . VAL A 1 269 ? 2.757 -6.278 15.860 1.00 84.81 269 VAL A O 1
ATOM 2182 N N . PHE A 1 270 ? 3.507 -8.197 14.963 1.00 89.75 270 PHE A N 1
ATOM 2183 C CA . PHE A 1 270 ? 2.555 -8.293 13.871 1.00 89.75 270 PHE A CA 1
ATOM 2184 C C . PHE A 1 270 ? 1.954 -9.696 13.868 1.00 89.75 270 PHE A C 1
ATOM 2186 O O . PHE A 1 270 ? 2.635 -10.672 13.558 1.00 89.75 270 PHE A O 1
ATOM 2193 N N . ALA A 1 271 ? 0.678 -9.787 14.227 1.00 86.69 271 ALA A N 1
ATOM 2194 C CA . ALA A 1 271 ? -0.091 -11.023 14.327 1.00 86.69 271 ALA A CA 1
ATOM 2195 C C . ALA A 1 271 ? -1.304 -10.964 13.370 1.00 86.69 271 ALA A C 1
ATOM 2197 O O . ALA A 1 271 ? -2.446 -10.779 13.806 1.00 86.69 271 ALA A O 1
ATOM 2198 N N . PRO A 1 272 ? -1.075 -11.045 12.046 1.00 87.12 272 PRO A N 1
ATOM 2199 C CA . PRO A 1 272 ? -2.133 -11.066 11.041 1.00 87.12 272 PRO A CA 1
ATOM 2200 C C . PRO A 1 272 ? -2.928 -12.353 11.107 1.00 87.12 272 PRO A C 1
ATOM 2202 O O . PRO A 1 272 ? -2.365 -13.408 11.338 1.00 87.12 272 PRO A O 1
ATOM 2205 N N . MET A 1 273 ? -4.220 -12.297 10.823 1.00 78.88 273 MET A N 1
ATOM 2206 C CA . MET A 1 273 ? -5.035 -13.490 10.632 1.00 78.88 273 MET A CA 1
ATOM 2207 C C . MET A 1 273 ? -5.413 -13.584 9.155 1.00 78.88 273 MET A C 1
ATOM 2209 O O . MET A 1 273 ? -5.928 -12.606 8.603 1.00 78.88 273 MET A O 1
ATOM 2213 N N . PRO A 1 274 ? -5.168 -14.725 8.488 1.00 70.94 274 PRO A N 1
ATOM 2214 C CA . PRO A 1 274 ? -5.647 -14.934 7.136 1.00 70.94 274 PRO A CA 1
ATOM 2215 C C . PRO A 1 274 ? -7.133 -15.288 7.204 1.00 70.94 274 PRO A C 1
ATOM 2217 O O . PRO A 1 274 ? -7.529 -16.284 7.812 1.00 70.94 274 PRO A O 1
ATOM 2220 N N . TRP A 1 275 ? -7.962 -14.451 6.594 1.00 69.62 275 TRP A N 1
ATOM 2221 C CA . TRP A 1 275 ? -9.383 -14.708 6.414 1.00 69.62 275 TRP A CA 1
ATOM 2222 C C . TRP A 1 275 ? -9.601 -15.122 4.960 1.00 69.62 275 TRP A C 1
ATOM 2224 O O . TRP A 1 275 ? -9.447 -14.297 4.067 1.00 69.62 275 TRP A O 1
ATOM 2234 N N . GLN A 1 276 ? -9.870 -16.413 4.733 1.00 62.16 276 GLN A N 1
ATOM 2235 C CA . GLN A 1 276 ? -9.965 -17.086 3.425 1.00 62.16 276 GLN A CA 1
ATOM 2236 C C . GLN A 1 276 ? -8.730 -16.960 2.517 1.00 62.16 276 GLN A C 1
ATOM 2238 O O . GLN A 1 276 ? -8.066 -17.965 2.287 1.00 62.16 276 GLN A O 1
ATOM 2243 N N . ALA A 1 277 ? -8.421 -15.775 1.986 1.00 61.12 277 ALA A N 1
ATOM 2244 C CA . ALA A 1 277 ? -7.195 -15.500 1.240 1.00 61.12 277 ALA A CA 1
ATOM 2245 C C . ALA A 1 277 ? -7.010 -14.002 0.945 1.00 61.12 277 ALA A C 1
ATOM 2247 O O . ALA A 1 277 ? -7.976 -13.252 0.857 1.00 61.12 277 ALA A O 1
ATOM 2248 N N . HIS A 1 278 ? -5.760 -13.582 0.715 1.00 64.81 278 HIS A N 1
ATOM 2249 C CA . HIS A 1 278 ? -5.417 -12.234 0.234 1.00 64.81 278 HIS A CA 1
ATOM 2250 C C . HIS A 1 278 ? -5.605 -12.063 -1.287 1.00 64.81 278 HIS A C 1
ATOM 2252 O O . HIS A 1 278 ? -5.282 -11.003 -1.805 1.00 64.81 278 HIS A O 1
ATOM 2258 N N . VAL A 1 279 ? -6.123 -13.079 -1.989 1.00 68.81 279 VAL A N 1
ATOM 2259 C CA . VAL A 1 279 ? -6.404 -13.062 -3.438 1.00 68.81 279 VAL A CA 1
ATOM 2260 C C . VAL A 1 279 ? -7.627 -12.207 -3.770 1.00 68.81 279 VAL A C 1
ATOM 2262 O O . VAL A 1 279 ? -8.434 -11.891 -2.886 1.00 68.81 279 VAL A O 1
ATOM 2265 N N . LEU A 1 280 ? -7.794 -11.852 -5.045 1.00 70.19 280 LEU A N 1
ATOM 2266 C CA . LEU A 1 280 ? -8.956 -11.108 -5.524 1.00 70.19 280 LEU A CA 1
ATOM 2267 C C . LEU A 1 280 ? -10.267 -11.732 -5.039 1.00 70.19 280 LEU A C 1
ATOM 2269 O O . LEU A 1 280 ? -10.493 -12.934 -5.143 1.00 70.19 280 LEU A O 1
ATOM 2273 N N . GLU A 1 281 ? -11.123 -10.886 -4.466 1.00 70.12 281 GLU A N 1
ATOM 2274 C CA . GLU A 1 281 ? -12.402 -11.268 -3.859 1.00 70.12 281 GLU A CA 1
ATOM 2275 C C . GLU A 1 281 ? -12.324 -12.287 -2.702 1.00 70.12 281 GLU A C 1
ATOM 2277 O O . GLU A 1 281 ? -13.366 -12.581 -2.108 1.00 70.12 281 GLU A O 1
ATOM 2282 N N . GLY A 1 282 ? -11.135 -12.756 -2.313 1.00 67.50 282 GLY A N 1
ATOM 2283 C CA . GLY A 1 282 ? -10.908 -13.736 -1.246 1.00 67.50 282 GLY A CA 1
ATOM 2284 C C . GLY A 1 282 ? -11.093 -13.188 0.169 1.00 67.50 282 GLY A C 1
ATOM 2285 O O . GLY A 1 282 ? -11.308 -13.959 1.100 1.00 67.50 282 GLY A O 1
ATOM 2286 N N . GLY A 1 283 ? -11.091 -11.863 0.326 1.00 78.56 283 GLY A N 1
ATOM 2287 C CA . GLY A 1 283 ? -11.196 -11.184 1.614 1.00 78.56 283 GLY A CA 1
ATOM 2288 C C . GLY A 1 283 ? -9.972 -10.316 1.888 1.00 78.56 283 GLY A C 1
ATOM 2289 O O . GLY A 1 283 ? -9.295 -9.866 0.963 1.00 78.56 283 GLY A O 1
ATOM 2290 N N . ALA A 1 284 ? -9.712 -10.054 3.165 1.00 83.94 284 ALA A N 1
ATOM 2291 C CA . ALA A 1 284 ? -8.556 -9.300 3.621 1.00 83.94 284 ALA A CA 1
ATOM 2292 C C . ALA A 1 284 ? -7.796 -10.092 4.686 1.00 83.94 284 ALA A C 1
ATOM 2294 O O . ALA A 1 284 ? -8.398 -10.713 5.561 1.00 83.94 284 ALA A O 1
ATOM 2295 N N . VAL A 1 285 ? -6.469 -10.011 4.662 1.00 87.62 285 VAL A N 1
ATOM 2296 C CA . VAL A 1 285 ? -5.648 -10.337 5.830 1.00 87.62 285 VAL A CA 1
ATOM 2297 C C . VAL A 1 285 ? -5.821 -9.195 6.815 1.00 87.62 285 VAL A C 1
ATOM 2299 O O . VAL A 1 285 ? -5.605 -8.037 6.455 1.00 87.62 285 VAL A O 1
ATOM 2302 N N . VAL A 1 286 ? -6.248 -9.505 8.037 1.00 88.94 286 VAL A N 1
ATOM 2303 C CA . VAL A 1 286 ? -6.559 -8.474 9.032 1.00 88.94 286 VAL A CA 1
ATOM 2304 C C . VAL A 1 286 ? -5.891 -8.757 10.361 1.00 88.94 286 VAL A C 1
ATOM 2306 O O . VAL A 1 286 ? -5.729 -9.906 10.769 1.00 88.94 286 VAL A O 1
ATOM 2309 N N . THR A 1 287 ? -5.542 -7.691 11.064 1.00 90.31 287 THR A N 1
ATOM 2310 C CA . THR A 1 287 ? -5.116 -7.751 12.459 1.00 90.31 287 THR A CA 1
ATOM 2311 C C . THR A 1 287 ? -5.687 -6.556 13.206 1.00 90.31 287 THR A C 1
ATOM 2313 O O . THR A 1 287 ? -5.705 -5.456 12.643 1.00 90.31 287 THR A O 1
ATOM 2316 N N . PRO A 1 288 ? -6.191 -6.732 14.434 1.00 91.56 288 PRO A N 1
ATOM 2317 C CA . PRO A 1 288 ? -6.499 -5.599 15.290 1.00 91.56 288 PRO A CA 1
ATOM 2318 C C . PRO A 1 288 ? -5.204 -4.873 15.649 1.00 91.56 288 PRO A C 1
ATOM 2320 O O . PRO A 1 288 ? -4.158 -5.496 15.806 1.00 91.56 288 PRO A O 1
ATOM 2323 N N . VAL A 1 289 ? -5.260 -3.552 15.758 1.00 91.88 289 VAL A N 1
ATOM 2324 C CA . VAL A 1 289 ? -4.073 -2.709 15.900 1.00 91.88 289 VAL A CA 1
ATOM 2325 C C . VAL A 1 289 ? -4.189 -1.836 17.124 1.00 91.88 289 VAL A C 1
ATOM 2327 O O . VAL A 1 289 ? -5.212 -1.189 17.350 1.00 91.88 289 VAL A O 1
ATOM 2330 N N . MET A 1 290 ? -3.110 -1.775 17.887 1.00 87.94 290 MET A N 1
ATOM 2331 C CA . MET A 1 290 ? -2.953 -0.844 18.990 1.00 87.94 290 MET A CA 1
ATOM 2332 C C . MET A 1 290 ? -1.716 0.010 18.787 1.00 87.94 290 MET A C 1
ATOM 2334 O O . MET A 1 290 ? -0.702 -0.455 18.272 1.00 87.94 290 MET A O 1
ATOM 2338 N N . ARG A 1 291 ? -1.766 1.255 19.253 1.00 84.38 291 ARG A N 1
ATOM 2339 C CA . ARG A 1 291 ? -0.524 1.986 19.504 1.00 84.38 291 ARG A CA 1
ATOM 2340 C C . ARG A 1 291 ? 0.205 1.328 20.666 1.00 84.38 291 ARG A C 1
ATOM 2342 O O . ARG A 1 291 ? -0.397 1.124 21.724 1.00 84.38 291 ARG A O 1
ATOM 2349 N N . THR A 1 292 ? 1.472 0.977 20.440 1.00 68.06 292 THR A N 1
ATOM 2350 C CA . THR A 1 292 ? 2.340 0.366 21.446 1.00 68.06 292 THR A CA 1
ATOM 2351 C C . THR A 1 292 ? 2.372 1.150 22.743 1.00 68.06 292 THR A C 1
ATOM 2353 O O . THR A 1 292 ? 2.144 2.357 22.799 1.00 68.06 292 THR A O 1
ATOM 2356 N N . LEU A 1 293 ? 2.719 0.423 23.798 1.00 56.94 293 LEU A N 1
ATOM 2357 C CA . LEU A 1 293 ? 2.955 0.974 25.124 1.00 56.94 293 LEU A CA 1
ATOM 2358 C C . LEU A 1 293 ? 4.298 1.712 25.215 1.00 56.94 293 LEU A C 1
ATOM 2360 O O . LEU A 1 293 ? 4.538 2.417 26.195 1.00 56.94 293 LEU A O 1
ATOM 2364 N N . ASP A 1 294 ? 5.162 1.561 24.206 1.00 51.22 294 ASP A N 1
ATOM 2365 C CA . ASP A 1 294 ? 6.360 2.373 24.030 1.00 51.22 294 ASP A CA 1
ATOM 2366 C C . ASP A 1 294 ? 5.970 3.855 23.996 1.00 51.22 294 ASP A C 1
ATOM 2368 O O . ASP A 1 294 ? 5.319 4.342 23.070 1.00 51.22 294 ASP A O 1
ATOM 2372 N N . GLY A 1 295 ? 6.334 4.575 25.056 1.00 56.06 295 GLY A N 1
ATOM 2373 C CA . GLY A 1 295 ? 5.962 5.975 25.217 1.00 56.06 295 GLY A CA 1
ATOM 2374 C C . GLY A 1 295 ? 4.504 6.195 25.624 1.00 56.06 295 GLY A C 1
ATOM 2375 O O . GLY A 1 295 ? 3.966 7.262 25.330 1.00 56.06 295 GLY A O 1
ATOM 2376 N N . LEU A 1 296 ? 3.854 5.253 26.318 1.00 65.62 296 LEU A N 1
ATOM 2377 C CA . LEU A 1 296 ? 2.546 5.461 26.955 1.00 65.62 296 LEU A CA 1
ATOM 2378 C C . LEU A 1 296 ? 2.674 6.471 28.099 1.00 65.62 296 LEU A C 1
ATOM 2380 O O . LEU A 1 296 ? 2.711 6.151 29.285 1.00 65.62 296 LEU A O 1
ATOM 2384 N N . THR A 1 297 ? 2.795 7.733 27.715 1.00 75.69 297 THR A N 1
ATOM 2385 C CA . THR A 1 297 ? 2.796 8.861 28.624 1.00 75.69 297 THR A CA 1
ATOM 2386 C C . THR A 1 297 ? 1.361 9.343 28.789 1.00 75.69 297 THR A C 1
ATOM 2388 O O . THR A 1 297 ? 0.574 9.295 27.834 1.00 75.69 297 THR A O 1
ATOM 2391 N N . PRO A 1 298 ? 1.005 9.879 29.966 1.00 80.31 298 PRO A N 1
ATOM 2392 C CA . PRO A 1 298 ? -0.276 10.548 30.139 1.00 80.31 298 PRO A CA 1
ATOM 2393 C C . PRO A 1 298 ? -0.538 11.604 29.049 1.00 80.31 298 PRO A C 1
ATOM 2395 O O . PRO A 1 298 ? -1.662 11.743 28.579 1.00 80.31 298 PRO A O 1
ATOM 2398 N N . GLN A 1 299 ? 0.511 12.285 28.573 1.00 85.12 299 GLN A N 1
ATOM 2399 C CA . GLN A 1 299 ? 0.404 13.301 27.526 1.00 85.12 299 GLN A CA 1
ATOM 2400 C C . GLN A 1 299 ? 0.043 12.730 26.146 1.00 85.12 299 GLN A C 1
ATOM 2402 O O . GLN A 1 299 ? -0.739 13.345 25.419 1.00 85.12 299 GLN A O 1
ATOM 2407 N N . ASN A 1 300 ? 0.561 11.553 25.785 1.00 82.81 300 ASN A N 1
ATOM 2408 C CA . ASN A 1 300 ? 0.216 10.905 24.517 1.00 82.81 300 ASN A CA 1
ATOM 2409 C C . ASN A 1 300 ? -1.260 10.489 24.488 1.00 82.81 300 ASN A C 1
ATOM 2411 O O . ASN A 1 300 ? -1.935 10.717 23.487 1.00 82.81 300 ASN A O 1
ATOM 2415 N N . LEU A 1 301 ? -1.795 10.004 25.613 1.00 82.19 301 LEU A N 1
ATOM 2416 C CA . LEU A 1 301 ? -3.225 9.701 25.740 1.00 82.19 301 LEU A CA 1
ATOM 2417 C C . LEU A 1 301 ? -4.107 10.952 25.639 1.00 82.19 301 LEU A C 1
ATOM 2419 O O . LEU A 1 301 ? -5.176 10.895 25.032 1.00 82.19 301 LEU A O 1
ATOM 2423 N N . VAL A 1 302 ? -3.657 12.097 26.167 1.00 85.25 302 VAL A N 1
ATOM 2424 C CA . VAL A 1 302 ? -4.343 13.385 25.949 1.00 85.25 302 VAL A CA 1
ATOM 2425 C C . VAL A 1 302 ? -4.353 13.752 24.468 1.00 85.25 302 VAL A C 1
ATOM 2427 O O . VAL A 1 302 ? -5.395 14.149 23.955 1.00 85.25 302 VAL A O 1
ATOM 2430 N N . SER A 1 303 ? -3.217 13.615 23.779 1.00 87.06 303 SER A N 1
ATOM 2431 C CA . SER A 1 303 ? -3.102 13.916 22.346 1.00 87.06 303 SER A CA 1
ATOM 2432 C C . SER A 1 303 ? -4.045 13.047 21.503 1.00 87.06 303 SER A C 1
ATOM 2434 O O . SER A 1 303 ? -4.760 13.554 20.637 1.00 87.06 303 SER A O 1
ATOM 2436 N N . GLU A 1 304 ? -4.132 11.751 21.811 1.00 87.69 304 GLU A N 1
ATOM 2437 C CA . GLU A 1 304 ? -5.063 10.822 21.155 1.00 87.69 304 GLU A CA 1
ATOM 2438 C C . GLU A 1 304 ? -6.528 11.185 21.426 1.00 87.69 304 GLU A C 1
ATOM 2440 O O . GLU A 1 304 ? -7.320 11.317 20.487 1.00 87.69 304 GLU A O 1
ATOM 2445 N N . ALA A 1 305 ? -6.883 11.439 22.690 1.00 88.19 305 ALA A N 1
ATOM 2446 C CA . ALA A 1 305 ? -8.227 11.877 23.062 1.00 88.19 305 ALA A CA 1
ATOM 2447 C C . ALA A 1 305 ? -8.602 13.217 22.400 1.00 88.19 305 ALA A C 1
ATOM 2449 O O . ALA A 1 305 ? -9.740 13.393 21.962 1.00 88.19 305 ALA A O 1
ATOM 2450 N N . GLN A 1 306 ? -7.651 14.147 22.266 1.00 88.69 306 GLN A N 1
ATOM 2451 C CA . GLN A 1 306 ? -7.840 15.415 21.561 1.00 88.69 306 GLN A CA 1
ATOM 2452 C C . GLN A 1 306 ? -8.111 15.195 20.066 1.00 88.69 306 GLN A C 1
ATOM 2454 O O . GLN A 1 306 ? -8.971 15.878 19.511 1.00 88.69 306 GLN A O 1
ATOM 2459 N N . GLY A 1 307 ? -7.426 14.250 19.414 1.00 88.44 307 GLY A N 1
ATOM 2460 C CA . GLY A 1 307 ? -7.675 13.890 18.012 1.00 88.44 307 GLY A CA 1
ATOM 2461 C C . GLY A 1 307 ? -9.095 13.361 17.783 1.00 88.44 307 GLY A C 1
ATOM 2462 O O . GLY A 1 307 ? -9.804 13.829 16.885 1.00 88.44 307 GLY A O 1
ATOM 2463 N N . ILE A 1 308 ? -9.554 12.462 18.659 1.00 90.56 308 ILE A N 1
ATOM 2464 C CA . ILE A 1 308 ? -10.945 11.983 18.663 1.00 90.56 308 ILE A CA 1
ATOM 2465 C C . ILE A 1 308 ? -11.906 13.152 18.885 1.00 90.56 308 ILE A C 1
ATOM 2467 O O . ILE A 1 308 ? -12.869 13.328 18.139 1.00 90.56 308 ILE A O 1
ATOM 2471 N N . PHE A 1 309 ? -11.621 14.011 19.862 1.00 88.31 309 PHE A N 1
ATOM 2472 C CA . PHE A 1 309 ? -12.488 15.139 20.172 1.00 88.31 309 PHE A CA 1
ATOM 2473 C C . PHE A 1 309 ? -12.546 16.185 19.054 1.00 88.31 309 PHE A C 1
ATOM 2475 O O . PHE A 1 309 ? -13.595 16.781 18.826 1.00 88.31 309 PHE A O 1
ATOM 2482 N N . ASN A 1 310 ? -11.460 16.388 18.308 1.00 90.19 310 ASN A N 1
ATOM 2483 C CA . ASN A 1 310 ? -11.453 17.243 17.122 1.00 90.19 310 ASN A CA 1
ATOM 2484 C C . ASN A 1 310 ? -12.374 16.683 16.030 1.00 90.19 310 ASN A C 1
ATOM 2486 O O . ASN A 1 310 ? -13.147 17.440 15.445 1.00 90.19 310 ASN A O 1
ATOM 2490 N N . THR A 1 311 ? -12.349 15.364 15.823 1.00 90.62 311 THR A N 1
ATOM 2491 C CA . THR A 1 311 ? -13.271 14.668 14.910 1.00 90.62 311 THR A CA 1
ATOM 2492 C C . THR A 1 311 ? -14.723 14.881 15.347 1.00 90.62 311 THR A C 1
ATOM 2494 O O . THR A 1 311 ? -15.568 15.295 14.554 1.00 90.62 311 THR A O 1
ATOM 2497 N N . LEU A 1 312 ? -15.006 14.712 16.642 1.00 89.69 312 LEU A N 1
ATOM 2498 C CA . LEU A 1 312 ? -16.336 14.934 17.219 1.00 89.69 312 LEU A CA 1
ATOM 2499 C C . LEU A 1 312 ? -16.802 16.391 17.115 1.00 89.69 312 LEU A C 1
ATOM 2501 O O . LEU A 1 312 ? -17.954 16.640 16.764 1.00 89.69 312 LEU A O 1
ATOM 2505 N N . ARG A 1 313 ? -15.917 17.363 17.366 1.00 88.88 313 ARG A N 1
ATOM 2506 C CA . ARG A 1 313 ? -16.206 18.801 17.223 1.00 88.88 313 ARG A CA 1
ATOM 2507 C C . ARG A 1 313 ? -16.581 19.184 15.793 1.00 88.88 313 ARG A C 1
ATOM 2509 O O . ARG A 1 313 ? -17.320 20.145 15.619 1.00 88.88 313 ARG A O 1
ATOM 2516 N N . GLN A 1 314 ? -16.081 18.464 14.790 1.00 90.19 314 GLN A N 1
ATOM 2517 C CA . GLN A 1 314 ? -16.435 18.687 13.387 1.00 90.19 314 GLN A CA 1
ATOM 2518 C C . GLN A 1 314 ? -17.721 17.949 12.985 1.00 90.19 314 GLN A C 1
ATOM 2520 O O . GLN A 1 314 ? -18.534 18.508 12.250 1.00 90.19 314 GLN A O 1
ATOM 2525 N N . ALA A 1 315 ? -17.920 16.724 13.479 1.00 88.75 315 ALA A N 1
ATOM 2526 C CA . ALA A 1 315 ? -19.053 15.876 13.111 1.00 88.75 315 ALA A CA 1
ATOM 2527 C C . ALA A 1 315 ? -20.360 16.262 13.821 1.00 88.75 315 ALA A C 1
ATOM 2529 O O . ALA A 1 315 ? -21.379 16.486 13.170 1.00 88.75 315 ALA A O 1
ATOM 2530 N N . LEU A 1 316 ? -20.339 16.375 15.155 1.00 84.44 316 LEU A N 1
ATOM 2531 C CA . LEU A 1 316 ? -21.548 16.550 15.970 1.00 84.44 316 LEU A CA 1
ATOM 2532 C C . LEU A 1 316 ? -22.378 17.790 15.591 1.00 84.44 316 LEU A C 1
ATOM 2534 O O . LEU A 1 316 ? -23.602 17.674 15.561 1.00 84.44 316 LEU A O 1
ATOM 2538 N N . PRO A 1 317 ? -21.795 18.967 15.273 1.00 87.56 317 PRO A N 1
ATOM 2539 C CA . PRO A 1 317 ? -22.586 20.136 14.885 1.00 87.56 317 PRO A CA 1
ATOM 2540 C C . PRO A 1 317 ? -23.377 19.973 13.585 1.00 87.56 317 PRO A C 1
ATOM 2542 O O . PRO A 1 317 ? -24.312 20.742 13.368 1.00 87.56 317 PRO A O 1
ATOM 2545 N N . ARG A 1 318 ? -22.996 19.020 12.724 1.00 84.19 318 ARG A N 1
ATOM 2546 C CA . ARG A 1 318 ? -23.679 18.739 11.454 1.00 84.19 318 ARG A CA 1
ATOM 2547 C C . ARG A 1 318 ? -24.833 17.754 11.597 1.00 84.19 318 ARG A C 1
ATOM 2549 O O . ARG A 1 318 ? -25.639 17.633 10.679 1.00 84.19 318 ARG A O 1
ATOM 2556 N N . LEU A 1 319 ? -24.918 17.071 12.734 1.00 75.06 319 LEU A N 1
ATOM 2557 C CA . LEU A 1 319 ? -26.033 16.191 13.039 1.00 75.06 319 LEU A CA 1
ATOM 2558 C C . LEU A 1 319 ? -27.262 17.003 13.478 1.00 75.06 319 LEU A C 1
ATOM 2560 O O . LEU A 1 319 ? -27.119 18.122 13.988 1.00 75.06 319 LEU A O 1
ATOM 2564 N N . PRO A 1 320 ? -28.477 16.442 13.331 1.00 72.81 320 PRO A N 1
ATOM 2565 C CA . PRO A 1 320 ? -29.683 17.001 13.928 1.00 72.81 320 PRO A CA 1
ATOM 2566 C C . PRO A 1 320 ? -29.474 17.348 15.408 1.00 72.81 320 PRO A C 1
ATOM 2568 O O . PRO A 1 320 ? -28.769 16.641 16.126 1.00 72.81 320 PRO A O 1
ATOM 2571 N N . GLU A 1 321 ? -30.107 18.423 15.890 1.00 67.06 321 GLU A N 1
ATOM 2572 C CA . GLU A 1 321 ? -29.895 18.966 17.247 1.00 67.06 321 GLU A CA 1
ATOM 2573 C C . GLU A 1 321 ? -29.979 17.902 18.349 1.00 67.06 321 GLU A C 1
ATOM 2575 O O . GLU A 1 321 ? -29.201 17.899 19.303 1.00 67.06 321 GLU A O 1
ATOM 2580 N N . ALA A 1 322 ? -30.916 16.989 18.172 1.00 64.06 322 ALA A N 1
ATOM 2581 C CA . ALA A 1 322 ? -31.220 15.905 19.070 1.00 64.06 322 ALA A CA 1
ATOM 2582 C C . ALA A 1 322 ? -30.078 14.856 19.115 1.00 64.06 322 ALA A C 1
ATOM 2584 O O . ALA A 1 322 ? -29.578 14.527 20.192 1.00 64.06 322 ALA A O 1
ATOM 2585 N N . GLU A 1 323 ? -29.591 14.412 17.950 1.00 69.94 323 GLU A N 1
ATOM 2586 C CA . GLU A 1 323 ? -28.432 13.514 17.816 1.00 69.94 323 GLU A CA 1
ATOM 2587 C C . GLU A 1 323 ? -27.147 14.188 18.317 1.00 69.94 323 GLU A C 1
ATOM 2589 O O . GLU A 1 323 ? -26.342 13.573 19.012 1.00 69.94 323 GLU A O 1
ATOM 2594 N N . ARG A 1 324 ? -26.973 15.484 18.041 1.00 74.69 324 ARG A N 1
ATOM 2595 C CA . ARG A 1 324 ? -25.847 16.280 18.540 1.00 74.69 324 ARG A CA 1
ATOM 2596 C C . ARG A 1 324 ? -25.791 16.286 20.068 1.00 74.69 324 ARG A C 1
ATOM 2598 O O . ARG A 1 324 ? -24.714 16.101 20.637 1.00 74.69 324 ARG A O 1
ATOM 2605 N N . LEU A 1 325 ? -26.925 16.509 20.740 1.00 69.50 325 LEU A N 1
ATOM 2606 C CA . LEU A 1 325 ? -27.008 16.487 22.206 1.00 69.50 325 LEU A CA 1
ATOM 2607 C C . LEU A 1 325 ? -26.718 15.087 22.759 1.00 69.50 325 LEU A C 1
ATOM 2609 O O . LEU A 1 325 ? -25.944 14.961 23.709 1.00 69.50 325 LEU A O 1
ATOM 2613 N N . ALA A 1 326 ? -27.277 14.051 22.131 1.00 70.62 326 ALA A N 1
ATOM 2614 C CA . ALA A 1 326 ? -27.041 12.664 22.513 1.00 70.62 326 ALA A CA 1
ATOM 2615 C C . ALA A 1 326 ? -25.572 12.255 22.354 1.00 70.62 326 ALA A C 1
ATOM 2617 O O . ALA A 1 326 ? -24.970 11.748 23.299 1.00 70.62 326 ALA A O 1
ATOM 2618 N N . GLY A 1 327 ? -24.965 12.564 21.209 1.00 73.50 327 GLY A N 1
ATOM 2619 C CA . GLY A 1 327 ? -23.549 12.330 20.947 1.00 73.50 327 GLY A CA 1
ATOM 2620 C C . GLY A 1 327 ? -22.650 13.086 21.914 1.00 73.50 327 GLY A C 1
ATOM 2621 O O . GLY A 1 327 ? -21.706 12.513 22.451 1.00 73.50 327 GLY A O 1
ATOM 2622 N N . THR A 1 328 ? -22.976 14.345 22.216 1.00 77.62 328 THR A N 1
ATOM 2623 C CA . THR A 1 328 ? -22.218 15.136 23.197 1.00 77.62 328 THR A CA 1
ATOM 2624 C C . THR A 1 328 ? -22.215 14.458 24.566 1.00 77.62 328 THR A C 1
ATOM 2626 O O . THR A 1 328 ? -21.150 14.295 25.157 1.00 77.62 328 THR A O 1
ATOM 2629 N N . ALA A 1 329 ? -23.374 14.007 25.051 1.00 74.38 329 ALA A N 1
ATOM 2630 C CA . ALA A 1 329 ? -23.470 13.337 26.344 1.00 74.38 329 ALA A CA 1
ATOM 2631 C C . ALA A 1 329 ? -22.797 11.950 26.335 1.00 74.38 329 ALA A C 1
ATOM 2633 O O . ALA A 1 329 ? -22.088 11.597 27.280 1.00 74.38 329 ALA A O 1
ATOM 2634 N N . TYR A 1 330 ? -22.955 11.192 25.248 1.00 76.31 330 TYR A N 1
ATOM 2635 C CA . TYR A 1 330 ? -22.349 9.873 25.073 1.00 76.31 330 TYR A CA 1
ATOM 2636 C C . TYR A 1 330 ? -20.814 9.941 25.137 1.00 76.31 330 TYR A C 1
ATOM 2638 O O . TYR A 1 330 ? -20.187 9.308 25.988 1.00 76.31 330 TYR A O 1
ATOM 2646 N N . TYR A 1 331 ? -20.193 10.792 24.317 1.00 81.56 331 TYR A N 1
ATOM 2647 C CA . TYR A 1 331 ? -18.734 10.933 24.300 1.00 81.56 331 TYR A CA 1
ATOM 2648 C C . TYR A 1 331 ? -18.181 11.682 25.518 1.00 81.56 331 TYR A C 1
ATOM 2650 O O . TYR A 1 331 ? -17.028 11.464 25.898 1.00 81.56 331 TYR A O 1
ATOM 2658 N N . TYR A 1 332 ? -18.994 12.509 26.183 1.00 82.56 332 TYR A N 1
ATOM 2659 C CA . TYR A 1 332 ? -18.640 13.093 27.477 1.00 82.56 332 TYR A CA 1
ATOM 2660 C C . TYR A 1 332 ? -18.323 12.007 28.514 1.00 82.56 332 TYR A C 1
ATOM 2662 O O . TYR A 1 332 ? -17.325 12.118 29.229 1.00 82.56 332 TYR A O 1
ATOM 2670 N N . GLN A 1 333 ? -19.124 10.935 28.580 1.00 79.81 333 GLN A N 1
ATOM 2671 C CA . GLN A 1 333 ? -18.862 9.831 29.510 1.00 79.81 333 GLN A CA 1
ATOM 2672 C C . GLN A 1 333 ? -17.551 9.105 29.204 1.00 79.81 333 GLN A C 1
ATOM 2674 O O . GLN A 1 333 ? -16.816 8.795 30.142 1.00 79.81 333 GLN A O 1
ATOM 2679 N N . ALA A 1 334 ? -17.225 8.895 27.927 1.00 82.69 334 ALA A N 1
ATOM 2680 C CA . ALA A 1 334 ? -15.963 8.277 27.518 1.00 82.69 334 ALA A CA 1
ATOM 2681 C C . ALA A 1 334 ? -14.751 9.082 28.025 1.00 82.69 334 ALA A C 1
ATOM 2683 O O . ALA A 1 334 ? -13.868 8.542 28.700 1.00 82.69 334 ALA A O 1
ATOM 2684 N N . VAL A 1 335 ? -14.747 10.400 27.791 1.00 83.94 335 VAL A N 1
ATOM 2685 C CA . VAL A 1 335 ? -13.658 11.297 28.223 1.00 83.94 335 VAL A CA 1
ATOM 2686 C C . VAL A 1 335 ? -13.598 11.428 29.747 1.00 83.94 335 VAL A C 1
ATOM 2688 O O . VAL A 1 335 ? -12.512 11.405 30.327 1.00 83.94 335 VAL A O 1
ATOM 2691 N N . ARG A 1 336 ? -14.750 11.511 30.422 1.00 84.94 336 ARG A N 1
ATOM 2692 C CA . ARG A 1 336 ? -14.819 11.541 31.892 1.00 84.94 336 ARG A CA 1
ATOM 2693 C C . ARG A 1 336 ? -14.332 10.232 32.515 1.00 84.94 336 ARG A C 1
ATOM 2695 O O . ARG A 1 336 ? -13.703 10.249 33.569 1.00 84.94 336 ARG A O 1
ATOM 2702 N N . GLY A 1 337 ? -14.613 9.096 31.880 1.00 83.06 337 GLY A N 1
ATOM 2703 C CA . GLY A 1 337 ? -14.086 7.796 32.288 1.00 83.06 337 GLY A CA 1
ATOM 2704 C C . GLY A 1 337 ? -12.562 7.746 32.181 1.00 83.06 337 GLY A C 1
ATOM 2705 O O . GLY A 1 337 ? -11.901 7.298 33.115 1.00 83.06 337 GLY A O 1
ATOM 2706 N N . LEU A 1 338 ? -12.004 8.279 31.089 1.00 82.75 338 LEU A N 1
ATOM 2707 C CA . LEU A 1 338 ? -10.556 8.415 30.904 1.00 82.75 338 LEU A CA 1
ATOM 2708 C C . LEU A 1 338 ? -9.916 9.330 31.952 1.00 82.75 338 LEU A C 1
ATOM 2710 O O . LEU A 1 338 ? -8.922 8.946 32.562 1.00 82.75 338 LEU A O 1
ATOM 2714 N N . SER A 1 339 ? -10.483 10.514 32.210 1.00 85.06 339 SER A N 1
ATOM 2715 C CA . SER A 1 339 ? -9.885 11.491 33.138 1.00 85.06 339 SER A CA 1
ATOM 2716 C C . SER A 1 339 ? -9.813 11.010 34.591 1.00 85.06 339 SER A C 1
ATOM 2718 O O . SER A 1 339 ? -9.052 11.566 35.383 1.00 85.06 339 SER A O 1
ATOM 2720 N N . ARG A 1 340 ? -10.577 9.966 34.935 1.00 86.25 340 ARG A N 1
ATOM 2721 C CA . ARG A 1 340 ? -10.614 9.331 36.260 1.00 86.25 340 ARG A CA 1
ATOM 2722 C C . ARG A 1 340 ? -9.621 8.189 36.440 1.00 86.25 340 ARG A C 1
ATOM 2724 O O . ARG A 1 340 ? -9.531 7.651 37.543 1.00 86.25 340 ARG A O 1
ATOM 2731 N N . LEU A 1 341 ? -8.893 7.799 35.396 1.00 83.19 341 LEU A N 1
ATOM 2732 C CA . LEU A 1 341 ? -7.878 6.758 35.518 1.00 83.19 341 LEU A CA 1
ATOM 2733 C C . LEU A 1 341 ? -6.746 7.243 36.444 1.00 83.19 341 LEU A C 1
ATOM 2735 O O . LEU A 1 341 ? -6.183 8.309 36.186 1.00 83.19 341 LEU A O 1
ATOM 2739 N N . PRO A 1 342 ? -6.369 6.483 37.496 1.00 83.00 342 PRO A N 1
ATOM 2740 C CA . PRO A 1 342 ? -5.400 6.945 38.494 1.00 83.00 342 PRO A CA 1
ATOM 2741 C C . PRO A 1 342 ? -4.057 7.390 37.903 1.00 83.00 342 PRO A C 1
ATOM 2743 O O . PRO A 1 342 ? -3.511 8.416 38.301 1.00 83.00 342 PRO A O 1
ATOM 2746 N N . PHE A 1 343 ? -3.545 6.668 36.904 1.00 80.25 343 PHE A N 1
ATOM 2747 C CA . PHE A 1 343 ? -2.272 6.998 36.254 1.00 80.25 343 PHE A CA 1
ATOM 2748 C C . PHE A 1 343 ? -2.348 8.243 35.345 1.00 80.25 343 PHE A C 1
ATOM 2750 O O . PHE A 1 343 ? -1.315 8.811 34.994 1.00 80.25 343 PHE A O 1
ATOM 2757 N N . LEU A 1 344 ? -3.556 8.703 34.994 1.00 82.88 344 LEU A N 1
ATOM 2758 C CA . LEU A 1 344 ? -3.801 9.940 34.245 1.00 82.88 344 LEU A CA 1
ATOM 2759 C C . LEU A 1 344 ? -4.056 11.148 35.150 1.00 82.88 344 LEU A C 1
ATOM 2761 O O . LEU A 1 344 ? -4.252 12.250 34.637 1.00 82.88 344 LEU A O 1
ATOM 2765 N N . ALA A 1 345 ? -3.986 10.995 36.478 1.00 84.12 345 ALA A N 1
ATOM 2766 C CA . ALA A 1 345 ? -4.128 12.104 37.422 1.00 84.12 345 ALA A CA 1
ATOM 2767 C C . ALA A 1 345 ? -3.279 13.348 37.061 1.00 84.12 345 ALA A C 1
ATOM 2769 O O . ALA A 1 345 ? -3.848 14.445 37.094 1.00 84.12 345 ALA A O 1
ATOM 2770 N N . PRO A 1 346 ? -2.002 13.230 36.617 1.00 87.88 346 PRO A N 1
ATOM 2771 C CA . PRO A 1 346 ? -1.182 14.389 36.242 1.00 87.88 346 PRO A CA 1
ATOM 2772 C C . PRO A 1 346 ? -1.737 15.224 35.077 1.00 87.88 346 PRO A C 1
ATOM 2774 O O . PRO A 1 346 ? -1.439 16.411 34.976 1.00 87.88 346 PRO A O 1
ATOM 2777 N N . VAL A 1 347 ? -2.548 14.623 34.202 1.00 86.69 347 VAL A N 1
ATOM 2778 C CA . VAL A 1 347 ? -3.130 15.269 33.008 1.00 86.69 347 VAL A CA 1
ATOM 2779 C C . VAL A 1 347 ? -4.660 15.324 33.042 1.00 86.69 347 VAL A C 1
ATOM 2781 O O . VAL A 1 347 ? -5.297 15.762 32.084 1.00 86.69 347 VAL A O 1
ATOM 2784 N N . SER A 1 348 ? -5.272 14.916 34.154 1.00 85.81 348 SER A N 1
ATOM 2785 C CA . SER A 1 348 ? -6.728 14.843 34.335 1.00 85.81 348 SER A CA 1
ATOM 2786 C C . SER A 1 348 ? -7.433 16.175 34.055 1.00 85.81 348 SER A C 1
ATOM 2788 O O . SER A 1 348 ? -8.512 16.187 33.462 1.00 85.81 348 SER A O 1
ATOM 2790 N N . ASN A 1 349 ? -6.798 17.302 34.393 1.00 86.00 349 ASN A N 1
ATOM 2791 C CA . ASN A 1 349 ? -7.298 18.645 34.093 1.00 86.00 349 ASN A CA 1
ATOM 2792 C C . ASN A 1 349 ? -7.309 18.952 32.588 1.00 86.00 349 ASN A C 1
ATOM 2794 O O . ASN A 1 349 ? -8.233 19.608 32.118 1.00 86.00 349 ASN A O 1
ATOM 2798 N N . GLN A 1 350 ? -6.330 18.460 31.820 1.00 88.50 350 GLN A N 1
ATOM 2799 C CA . GLN A 1 350 ? -6.308 18.628 30.362 1.00 88.50 350 GLN A CA 1
ATOM 2800 C C . GLN A 1 350 ? -7.437 17.818 29.711 1.00 88.50 350 GLN A C 1
ATOM 2802 O O . GLN A 1 350 ? -8.188 18.355 28.900 1.00 88.50 350 GLN A O 1
ATOM 2807 N N . LEU A 1 351 ? -7.620 16.560 30.135 1.00 84.00 351 LEU A N 1
ATOM 2808 C CA . LEU A 1 351 ? -8.719 15.698 29.675 1.00 84.00 351 LEU A CA 1
ATOM 2809 C C . LEU A 1 351 ? -10.089 16.277 30.044 1.00 84.00 351 LEU A C 1
ATOM 2811 O O . LEU A 1 351 ? -10.986 16.339 29.207 1.00 84.00 351 LEU A O 1
ATOM 2815 N N . SER A 1 352 ? -10.241 16.762 31.276 1.00 84.44 352 SER A N 1
ATOM 2816 C CA . SER A 1 352 ? -11.468 17.432 31.727 1.00 84.44 352 SER A CA 1
ATOM 2817 C C . SER A 1 352 ? -11.689 18.761 30.996 1.00 84.44 352 SER A C 1
ATOM 2819 O O . SER A 1 352 ? -12.827 19.156 30.757 1.00 84.44 352 SER A O 1
ATOM 2821 N N . GLY A 1 353 ? -10.611 19.427 30.576 1.00 84.06 353 GLY A N 1
ATOM 2822 C CA . GLY A 1 353 ? -10.639 20.612 29.725 1.00 84.06 353 GLY A CA 1
ATOM 2823 C C . GLY A 1 353 ? -11.288 20.367 28.360 1.00 84.06 353 GLY A C 1
ATOM 2824 O O . GLY A 1 353 ? -11.994 21.249 27.869 1.00 84.06 353 GLY A O 1
ATOM 2825 N N . LEU A 1 354 ? -11.142 19.167 27.781 1.00 82.38 354 LEU A N 1
ATOM 2826 C CA . LEU A 1 354 ? -11.798 18.796 26.514 1.00 82.38 354 LEU A CA 1
ATOM 2827 C C . LEU A 1 354 ? -13.320 18.922 26.609 1.00 82.38 354 LEU A C 1
ATOM 2829 O O . LEU A 1 354 ? -13.968 19.395 25.680 1.00 82.38 354 LEU A O 1
ATOM 2833 N N . ILE A 1 355 ? -13.867 18.553 27.763 1.00 78.88 355 ILE A N 1
ATOM 2834 C CA . ILE A 1 355 ? -15.300 18.559 28.069 1.00 78.88 355 ILE A CA 1
ATOM 2835 C C . ILE A 1 355 ? -15.721 19.761 28.928 1.00 78.88 355 ILE A C 1
ATOM 2837 O O . ILE A 1 355 ? -16.837 19.797 29.452 1.00 78.88 355 ILE A O 1
ATOM 2841 N N . SER A 1 356 ? -14.841 20.755 29.085 1.00 73.31 356 SER A N 1
ATOM 2842 C CA . SER A 1 356 ? -15.140 21.954 29.868 1.00 73.31 356 SER A CA 1
ATOM 2843 C C . SER A 1 356 ? -16.324 22.720 29.265 1.00 73.31 356 SER A C 1
ATOM 2845 O O . SER A 1 356 ? -16.448 22.867 28.051 1.00 73.31 356 SER A O 1
ATOM 2847 N N . GLY A 1 357 ? -17.239 23.167 30.129 1.00 71.50 357 GLY A N 1
ATOM 2848 C CA . GLY A 1 357 ? -18.495 23.811 29.723 1.00 71.50 357 GLY A CA 1
ATOM 2849 C C . GLY A 1 357 ? -19.697 22.868 29.587 1.00 71.50 357 GLY A C 1
ATOM 2850 O O . GLY A 1 357 ? -20.808 23.348 29.369 1.00 71.50 357 GLY A O 1
ATOM 2851 N N . MET A 1 358 ? -19.517 21.555 29.766 1.00 74.75 358 MET A N 1
ATOM 2852 C CA . MET A 1 358 ? -20.616 20.586 29.847 1.00 74.75 358 MET A CA 1
ATOM 2853 C C . MET A 1 358 ? -20.959 20.301 31.317 1.00 74.75 358 MET A C 1
ATOM 2855 O O . MET A 1 358 ? -20.118 19.813 32.071 1.00 74.75 358 MET A O 1
ATOM 2859 N N . ASP A 1 359 ? -22.186 20.619 31.743 1.00 77.12 359 ASP A N 1
ATOM 2860 C CA . ASP A 1 359 ? -22.642 20.340 33.111 1.00 77.12 359 ASP A CA 1
ATOM 2861 C C . ASP A 1 359 ? -22.866 18.833 33.302 1.00 77.12 359 ASP A C 1
ATOM 2863 O O . ASP A 1 359 ? -23.654 18.206 32.592 1.00 77.12 359 ASP A O 1
ATOM 2867 N N . GLU A 1 360 ? -22.168 18.255 34.278 1.00 74.94 360 GLU A N 1
ATOM 2868 C CA . GLU A 1 360 ? -22.178 16.819 34.556 1.00 74.94 360 GLU A CA 1
ATOM 2869 C C . GLU A 1 360 ? -23.586 16.284 34.856 1.00 74.94 360 GLU A C 1
ATOM 2871 O O . GLU A 1 360 ? -23.985 15.253 34.312 1.00 74.94 360 GLU A O 1
ATOM 2876 N N . LYS A 1 361 ? -24.363 17.008 35.672 1.00 76.00 361 LYS A N 1
ATOM 2877 C CA . LYS A 1 361 ? -25.731 16.614 36.034 1.00 76.00 361 LYS A CA 1
ATOM 2878 C C . LYS A 1 361 ? -26.656 16.710 34.828 1.00 76.00 361 LYS A C 1
ATOM 2880 O O . LYS A 1 361 ? -27.611 15.940 34.726 1.00 76.00 361 LYS A O 1
ATOM 2885 N N . VAL A 1 362 ? -26.402 17.656 33.924 1.00 72.81 362 VAL A N 1
ATOM 2886 C CA . VAL A 1 362 ? -27.147 17.794 32.667 1.00 72.81 362 VAL A CA 1
ATOM 2887 C C . VAL A 1 362 ? -26.818 16.649 31.712 1.00 72.81 362 VAL A C 1
ATOM 2889 O O . VAL A 1 362 ? -27.747 16.065 31.161 1.00 72.81 362 VAL A O 1
ATOM 2892 N N . MET A 1 363 ? -25.544 16.286 31.542 1.00 74.69 363 MET A N 1
ATOM 2893 C CA . MET A 1 363 ? -25.140 15.168 30.674 1.00 74.69 363 MET A CA 1
ATOM 2894 C C . MET A 1 363 ? -25.657 13.826 31.198 1.00 74.69 363 MET A C 1
ATOM 2896 O O . MET A 1 363 ? -26.176 13.021 30.429 1.00 74.69 363 MET A O 1
ATOM 2900 N N . GLU A 1 364 ? -25.593 13.604 32.511 1.00 71.38 364 GLU A N 1
ATOM 2901 C CA . GLU A 1 364 ? -26.149 12.406 33.143 1.00 71.38 364 GLU A CA 1
ATOM 2902 C C . GLU A 1 364 ? -27.668 12.321 32.954 1.00 71.38 364 GLU A C 1
ATOM 2904 O O . GLU A 1 364 ? -28.181 11.284 32.540 1.00 71.38 364 GLU A O 1
ATOM 2909 N N . LYS A 1 365 ? -28.395 13.428 33.156 1.00 68.06 365 LYS A N 1
ATOM 2910 C CA . LYS A 1 365 ? -29.837 13.478 32.876 1.00 68.06 365 LYS A CA 1
ATOM 2911 C C . LYS A 1 365 ? -30.163 13.283 31.400 1.00 68.06 365 LYS A C 1
ATOM 2913 O O . LYS A 1 365 ? -31.168 12.647 31.110 1.00 68.06 365 LYS A O 1
ATOM 2918 N N . ALA A 1 366 ? -29.353 13.812 30.484 1.00 67.19 366 ALA A N 1
ATOM 2919 C CA . ALA A 1 366 ? -29.537 13.609 29.049 1.00 67.19 366 ALA A CA 1
ATOM 2920 C C . ALA A 1 366 ? -29.388 12.128 28.678 1.00 67.19 366 ALA A C 1
ATOM 2922 O O . ALA A 1 366 ? -30.202 11.607 27.926 1.00 67.19 366 ALA A O 1
ATOM 2923 N N . LEU A 1 367 ? -28.413 11.430 29.265 1.00 65.81 367 LEU A N 1
ATOM 2924 C CA . LEU A 1 367 ? -28.200 9.998 29.035 1.00 65.81 367 LEU A CA 1
ATOM 2925 C C . LEU A 1 367 ? -29.272 9.131 29.676 1.00 65.81 367 LEU A C 1
ATOM 2927 O O . LEU A 1 367 ? -29.745 8.199 29.042 1.00 65.81 367 LEU A O 1
ATOM 2931 N N . LEU A 1 368 ? -29.704 9.461 30.894 1.00 64.69 368 LEU A N 1
ATOM 2932 C CA . LEU A 1 368 ? -30.838 8.790 31.529 1.00 64.69 368 LEU A CA 1
ATOM 2933 C C . LEU A 1 368 ? -32.134 9.020 30.746 1.00 64.69 368 LEU A C 1
ATOM 2935 O O . LEU A 1 368 ? -32.927 8.099 30.611 1.00 64.69 368 LEU A O 1
ATOM 2939 N N . ALA A 1 369 ? -32.341 10.220 30.199 1.00 60.06 369 ALA A N 1
ATOM 2940 C CA . ALA A 1 369 ? -33.483 10.513 29.339 1.00 60.06 369 ALA A CA 1
ATOM 2941 C C . ALA A 1 369 ? -33.406 9.752 28.008 1.00 60.06 369 ALA A C 1
ATOM 2943 O O . ALA A 1 369 ? -34.425 9.247 27.560 1.00 60.06 369 ALA A O 1
ATOM 2944 N N . LEU A 1 370 ? -32.218 9.618 27.411 1.00 56.59 370 LEU A N 1
ATOM 2945 C CA . LEU A 1 370 ? -31.999 8.783 26.225 1.00 56.59 370 LEU A CA 1
ATOM 2946 C C . LEU A 1 370 ? -32.266 7.306 26.523 1.00 56.59 370 LEU A C 1
ATOM 2948 O O . LEU A 1 370 ? -32.962 6.653 25.758 1.00 56.59 370 LEU A O 1
ATOM 2952 N N . ALA A 1 371 ? -31.779 6.806 27.659 1.00 54.50 371 ALA A N 1
ATOM 2953 C CA . ALA A 1 371 ? -32.015 5.436 28.100 1.00 54.50 371 ALA A CA 1
ATOM 2954 C C . ALA A 1 371 ? -33.487 5.170 28.471 1.00 54.50 371 ALA A C 1
ATOM 2956 O O . ALA A 1 371 ? -33.945 4.042 28.351 1.00 54.50 371 ALA A O 1
ATOM 2957 N N . ALA A 1 372 ? -34.227 6.185 28.931 1.00 52.31 372 ALA A N 1
ATOM 2958 C CA . ALA A 1 372 ? -35.634 6.068 29.324 1.00 52.31 372 ALA A CA 1
ATOM 2959 C C . ALA A 1 372 ? -36.624 6.320 28.173 1.00 52.31 372 ALA A C 1
ATOM 2961 O O . ALA A 1 372 ? -37.719 5.769 28.187 1.00 52.31 372 ALA A O 1
ATOM 2962 N N . ALA A 1 373 ? -36.266 7.149 27.187 1.00 49.91 373 ALA A N 1
ATOM 2963 C CA . ALA A 1 373 ? -37.041 7.335 25.955 1.00 49.91 373 ALA A CA 1
ATOM 2964 C C . ALA A 1 373 ? -36.957 6.111 25.027 1.00 49.91 373 ALA A C 1
ATOM 2966 O O . ALA A 1 373 ? -37.739 5.982 24.088 1.00 49.91 373 ALA A O 1
ATOM 2967 N N . ASP A 1 374 ? -36.012 5.221 25.310 1.00 44.62 374 ASP A N 1
ATOM 2968 C CA . ASP A 1 374 ? -35.776 3.974 24.617 1.00 44.62 374 ASP A CA 1
ATOM 2969 C C . ASP A 1 374 ? -36.293 2.799 25.467 1.00 44.62 374 ASP A C 1
ATOM 2971 O O . ASP A 1 374 ? -35.519 2.025 26.029 1.00 44.62 374 ASP A O 1
ATOM 2975 N N . GLU A 1 375 ? -37.620 2.627 25.562 1.00 34.66 375 GLU A N 1
ATOM 2976 C CA . GLU A 1 375 ? -38.262 1.428 26.155 1.00 34.66 375 GLU A CA 1
ATOM 2977 C C . GLU A 1 375 ? -37.953 0.115 25.377 1.00 34.66 375 GLU A C 1
ATOM 2979 O O . GLU A 1 375 ? -38.660 -0.887 25.497 1.00 34.66 375 GLU A O 1
ATOM 2984 N N . GLY A 1 376 ? -36.872 0.074 24.589 1.00 34.75 376 GLY A N 1
ATOM 2985 C CA . GLY A 1 376 ? -36.439 -1.068 23.792 1.00 34.75 376 GLY A CA 1
ATOM 2986 C C . GLY A 1 376 ? -34.975 -1.492 23.947 1.00 34.75 376 GLY A C 1
ATOM 2987 O O . GLY A 1 376 ? -34.676 -2.641 23.603 1.00 34.75 376 GLY A O 1
ATOM 2988 N N . SER A 1 377 ? -34.073 -0.660 24.484 1.00 35.16 377 SER A N 1
ATOM 2989 C CA . SER A 1 377 ? -32.631 -0.974 24.447 1.00 35.16 377 SER A CA 1
ATOM 2990 C C . SER A 1 377 ? -31.910 -0.666 25.750 1.00 35.16 377 SER A C 1
ATOM 2992 O O . SER A 1 377 ? -31.599 0.467 26.091 1.00 35.16 377 SER A O 1
ATOM 2994 N N . LYS A 1 378 ? -31.587 -1.758 26.441 1.00 39.25 378 LYS A N 1
ATOM 2995 C CA . LYS A 1 378 ? -30.434 -2.026 27.314 1.00 39.25 378 LYS A CA 1
ATOM 2996 C C . LYS A 1 378 ? -29.186 -1.119 27.122 1.00 39.25 378 LYS A C 1
ATOM 2998 O O . LYS A 1 378 ? -28.112 -1.616 26.802 1.00 39.25 378 LYS A O 1
ATOM 3003 N N . LEU A 1 379 ? -29.274 0.181 27.399 1.00 34.19 379 LEU A N 1
ATOM 3004 C CA . LEU A 1 379 ? -28.118 1.084 27.545 1.00 34.19 379 LEU A CA 1
ATOM 3005 C C . LEU A 1 379 ? -27.652 1.217 29.005 1.00 34.19 379 LEU A C 1
ATOM 3007 O O . LEU A 1 379 ? -26.701 1.932 29.306 1.00 34.19 379 LEU A O 1
ATOM 3011 N N . ALA A 1 380 ? -28.259 0.452 29.915 1.00 31.11 380 ALA A N 1
ATOM 3012 C CA . ALA A 1 380 ? -27.766 0.242 31.266 1.00 31.11 380 ALA A CA 1
ATOM 3013 C C . ALA A 1 380 ? -27.727 -1.261 31.581 1.00 31.11 380 ALA A C 1
ATOM 3015 O O . ALA A 1 380 ? -28.745 -1.873 31.888 1.00 31.11 380 ALA A O 1
ATOM 3016 N N . GLY A 1 381 ? -26.530 -1.846 31.547 1.00 29.42 381 GLY A N 1
ATOM 3017 C CA . GLY A 1 381 ? -26.239 -3.069 32.292 1.00 29.42 381 GLY A CA 1
ATOM 3018 C C . GLY A 1 381 ? -26.284 -4.393 31.519 1.00 29.42 381 GLY A C 1
ATOM 3019 O O . GLY A 1 381 ? -27.332 -4.948 31.213 1.00 29.42 381 GLY A O 1
ATOM 3020 N N . LYS A 1 382 ? -25.086 -4.974 31.417 1.00 29.30 382 LYS A N 1
ATOM 3021 C CA . LYS A 1 382 ? -24.753 -6.394 31.632 1.00 29.30 382 LYS A CA 1
ATOM 3022 C C . LYS A 1 382 ? -24.945 -7.452 30.543 1.00 29.30 382 LYS A C 1
ATOM 3024 O O . LYS A 1 382 ? -24.262 -8.457 30.670 1.00 29.30 382 LYS A O 1
ATOM 3029 N N . ASP A 1 383 ? -25.698 -7.235 29.468 1.00 29.08 383 ASP A N 1
ATOM 3030 C CA . ASP A 1 383 ? -25.774 -8.220 28.369 1.00 29.08 383 ASP A CA 1
ATOM 3031 C C . ASP A 1 383 ? -25.507 -7.567 27.008 1.00 29.08 383 ASP A C 1
ATOM 3033 O O . ASP A 1 383 ? -26.429 -7.163 26.299 1.00 29.08 383 ASP A O 1
ATOM 3037 N N . LEU A 1 384 ? -24.227 -7.490 26.646 1.00 32.88 384 LEU A N 1
ATOM 3038 C CA . LEU A 1 384 ? -23.693 -6.908 25.408 1.00 32.88 384 LEU A CA 1
ATOM 3039 C C . LEU A 1 384 ? -23.821 -7.866 24.201 1.00 32.88 384 LEU A C 1
ATOM 3041 O O . LEU A 1 384 ? -22.946 -7.948 23.348 1.00 32.88 384 LEU A O 1
ATOM 3045 N N . PHE A 1 385 ? -24.930 -8.607 24.120 1.00 28.78 385 PHE A N 1
ATOM 3046 C CA . PHE A 1 385 ? -25.298 -9.375 22.930 1.00 28.78 385 PHE A CA 1
ATOM 3047 C C . PHE A 1 385 ? -26.468 -8.677 22.239 1.00 28.78 385 PHE A C 1
ATOM 3049 O O . PHE A 1 385 ? -27.619 -8.800 22.655 1.00 28.78 385 PHE A O 1
ATOM 3056 N N . ILE A 1 386 ? -26.117 -7.910 21.206 1.00 34.25 386 ILE A N 1
ATOM 3057 C CA . ILE A 1 386 ? -26.892 -7.541 20.010 1.00 34.25 386 ILE A CA 1
ATOM 3058 C C . ILE A 1 386 ? -28.354 -7.981 20.092 1.00 34.25 386 ILE A C 1
ATOM 3060 O O . ILE A 1 386 ? -28.719 -9.090 19.695 1.00 34.25 386 ILE A O 1
ATOM 3064 N N . ASN A 1 387 ? -29.204 -7.089 20.595 1.00 28.41 387 ASN A N 1
ATOM 3065 C CA . ASN A 1 387 ? -30.634 -7.235 20.412 1.00 28.41 387 ASN A CA 1
ATOM 3066 C C . ASN A 1 387 ? -30.996 -6.518 19.112 1.00 28.41 387 ASN A C 1
ATOM 3068 O O . ASN A 1 387 ? -30.978 -5.293 19.029 1.00 28.41 387 ASN A O 1
ATOM 3072 N N . SER A 1 388 ? -31.275 -7.305 18.079 1.00 31.52 388 SER A N 1
ATOM 3073 C CA . SER A 1 388 ? -31.474 -6.892 16.688 1.00 31.52 388 SER A CA 1
ATOM 3074 C C . SER A 1 388 ? -32.790 -6.140 16.437 1.00 31.52 388 SER A C 1
ATOM 3076 O O . SER A 1 388 ? -33.415 -6.362 15.400 1.00 31.52 388 SER A O 1
ATOM 3078 N N . LYS A 1 389 ? -33.285 -5.338 17.390 1.00 30.67 389 LYS A N 1
ATOM 3079 C CA . LYS A 1 389 ? -34.613 -4.725 17.256 1.00 30.67 389 LYS A CA 1
ATOM 3080 C C . LYS A 1 389 ? -34.806 -3.275 17.678 1.00 30.67 389 LYS A C 1
ATOM 3082 O O . LYS A 1 389 ? -35.796 -2.751 17.206 1.00 30.67 389 LYS A O 1
ATOM 3087 N N . ASN A 1 390 ? -33.956 -2.613 18.465 1.00 30.45 390 ASN A N 1
ATOM 3088 C CA . ASN A 1 390 ? -34.194 -1.206 18.830 1.00 30.45 390 ASN A CA 1
ATOM 3089 C C . ASN A 1 390 ? -32.878 -0.479 19.162 1.00 30.45 390 ASN A C 1
ATOM 3091 O O . ASN A 1 390 ? -32.073 -1.027 19.912 1.00 30.45 390 ASN A O 1
ATOM 3095 N N . ALA A 1 391 ? -32.663 0.693 18.545 1.00 33.16 391 ALA A N 1
ATOM 3096 C CA . ALA A 1 391 ? -32.147 1.946 19.130 1.00 33.16 391 ALA A CA 1
ATOM 3097 C C . ALA A 1 391 ? -31.932 2.990 17.997 1.00 33.16 391 ALA A C 1
ATOM 3099 O O . ALA A 1 391 ? -30.802 3.149 17.521 1.00 33.16 391 ALA A O 1
ATOM 3100 N N . PRO A 1 392 ? -32.966 3.740 17.561 1.00 31.44 392 PRO A N 1
ATOM 3101 C CA . PRO A 1 392 ? -32.911 4.627 16.380 1.00 31.44 392 PRO A CA 1
ATOM 3102 C C . PRO A 1 392 ? -31.982 5.863 16.461 1.00 31.44 392 PRO A C 1
ATOM 3104 O O . PRO A 1 392 ? -32.034 6.740 15.606 1.00 31.44 392 PRO A O 1
ATOM 3107 N N . GLY A 1 393 ? -31.106 5.975 17.467 1.00 38.56 393 GLY A N 1
ATOM 3108 C CA . GLY A 1 393 ? -30.241 7.151 17.669 1.00 38.56 393 GLY A CA 1
ATOM 3109 C C . GLY A 1 393 ? -28.815 6.859 18.145 1.00 38.56 393 GLY A C 1
ATOM 3110 O O . GLY A 1 393 ? -27.911 7.642 17.865 1.00 38.56 393 GLY A O 1
ATOM 3111 N N . ALA A 1 394 ? -28.571 5.723 18.807 1.00 47.75 394 ALA A N 1
ATOM 3112 C CA . ALA A 1 394 ? -27.218 5.312 19.192 1.00 47.75 394 ALA A CA 1
ATOM 3113 C C . ALA A 1 394 ? -26.399 4.876 17.965 1.00 47.75 394 ALA A C 1
ATOM 3115 O O . ALA A 1 394 ? -25.200 5.129 17.884 1.00 47.75 394 ALA A O 1
ATOM 3116 N N . TRP A 1 395 ? -27.065 4.301 16.961 1.00 57.84 395 TRP A N 1
ATOM 3117 C CA . TRP A 1 395 ? -26.399 3.659 15.833 1.00 57.84 395 TRP A CA 1
ATOM 3118 C C . TRP A 1 395 ? -25.639 4.637 14.922 1.00 57.84 395 TRP A C 1
ATOM 3120 O O . TRP A 1 395 ? -24.515 4.372 14.517 1.00 57.84 395 TRP A O 1
ATOM 3130 N N . ARG A 1 396 ? -26.201 5.823 14.655 1.00 62.66 396 ARG A N 1
ATOM 3131 C CA . ARG A 1 396 ? -25.534 6.869 13.854 1.00 62.66 396 ARG A CA 1
ATOM 3132 C C . ARG A 1 396 ? -24.344 7.514 14.560 1.00 62.66 396 ARG A C 1
ATOM 3134 O O . ARG A 1 396 ? -23.414 7.969 13.902 1.00 62.66 396 ARG A O 1
ATOM 3141 N N . LEU A 1 397 ? -24.365 7.555 15.890 1.00 72.69 397 LEU A N 1
ATOM 3142 C CA . LEU A 1 397 ? -23.242 8.055 16.680 1.00 72.69 397 LEU A CA 1
ATOM 3143 C C . LEU A 1 397 ? -22.079 7.064 16.630 1.00 72.69 397 LEU A C 1
ATOM 3145 O O . LEU A 1 397 ? -20.941 7.468 16.410 1.00 72.69 397 LEU A O 1
ATOM 3149 N N . GLU A 1 398 ? -22.369 5.767 16.727 1.00 77.12 398 GLU A N 1
ATOM 3150 C CA . GLU A 1 398 ? -21.381 4.702 16.536 1.00 77.12 398 GLU A CA 1
ATOM 3151 C C . GLU A 1 398 ? -20.674 4.791 15.169 1.00 77.12 398 GLU A C 1
ATOM 3153 O O . GLU A 1 398 ? -19.456 4.620 15.105 1.00 77.12 398 GLU A O 1
ATOM 3158 N N . GLU A 1 399 ? -21.374 5.181 14.094 1.00 78.88 399 GLU A N 1
ATOM 3159 C CA . GLU A 1 399 ? -20.750 5.379 12.773 1.00 78.88 399 GLU A CA 1
ATOM 3160 C C . GLU A 1 399 ? -19.611 6.412 12.788 1.00 78.88 399 GLU A C 1
ATOM 3162 O O . GLU A 1 399 ? -18.629 6.241 12.066 1.00 78.88 399 GLU A O 1
ATOM 3167 N N . ILE A 1 400 ? -19.676 7.455 13.629 1.00 85.88 400 ILE A N 1
ATOM 3168 C CA . ILE A 1 400 ? -18.621 8.487 13.710 1.00 85.88 400 ILE A CA 1
ATOM 3169 C C . ILE A 1 400 ? -17.279 7.868 14.128 1.00 85.88 400 ILE A C 1
ATOM 3171 O O . ILE A 1 400 ? -16.219 8.341 13.707 1.00 85.88 400 ILE A O 1
ATOM 3175 N N . LYS A 1 401 ? -17.301 6.771 14.898 1.00 88.12 401 LYS A N 1
ATOM 3176 C CA . LYS A 1 401 ? -16.082 6.090 15.356 1.00 88.12 401 LYS A CA 1
ATOM 3177 C C . LYS A 1 401 ? -15.264 5.507 14.198 1.00 88.12 401 LYS A C 1
ATOM 3179 O O . LYS A 1 401 ? -14.072 5.265 14.365 1.00 88.12 401 LYS A O 1
ATOM 3184 N N . ARG A 1 402 ? -15.844 5.363 12.999 1.00 86.94 402 ARG A N 1
ATOM 3185 C CA . ARG A 1 402 ? -15.112 4.973 11.780 1.00 86.94 402 ARG A CA 1
ATOM 3186 C C . ARG A 1 402 ? -14.045 5.978 11.354 1.00 86.94 402 ARG A C 1
ATOM 3188 O O . ARG A 1 402 ? -13.120 5.596 10.651 1.00 86.94 402 ARG A O 1
ATOM 3195 N N . TRP A 1 403 ? -14.150 7.232 11.793 1.00 91.00 403 TRP A N 1
ATOM 3196 C CA . TRP A 1 403 ? -13.145 8.271 11.553 1.00 91.00 403 TRP A CA 1
ATOM 3197 C C . TRP A 1 403 ? -12.134 8.401 12.700 1.00 91.00 403 TRP A C 1
ATOM 3199 O O . TRP A 1 403 ? -11.240 9.244 12.634 1.00 91.00 403 TRP A O 1
ATOM 3209 N N . PHE A 1 404 ? -12.250 7.602 13.766 1.00 91.44 404 PHE A N 1
ATOM 3210 C CA . PHE A 1 404 ? -11.300 7.667 14.876 1.00 91.44 404 PHE A CA 1
ATOM 3211 C C . PHE A 1 404 ? -9.976 7.002 14.493 1.00 91.44 404 PHE A C 1
ATOM 3213 O O . PHE A 1 404 ? -10.001 5.948 13.861 1.00 91.44 404 PHE A O 1
ATOM 3220 N N . PRO A 1 405 ? -8.822 7.577 14.871 1.00 91.25 405 PRO A N 1
ATOM 3221 C CA . PRO A 1 405 ? -7.513 7.011 14.559 1.00 91.25 405 PRO A CA 1
ATOM 3222 C C . PRO A 1 405 ? -7.227 5.739 15.373 1.00 91.25 405 PRO A C 1
ATOM 3224 O O . PRO A 1 405 ? -7.773 5.585 16.470 1.00 91.25 405 PRO A O 1
ATOM 3227 N N . PRO A 1 406 ? -6.299 4.871 14.923 1.00 91.25 406 PRO A N 1
ATOM 3228 C CA . PRO A 1 406 ? -5.783 3.805 15.765 1.00 91.25 406 PRO A CA 1
ATOM 3229 C C . PRO A 1 406 ? -5.158 4.395 17.024 1.00 91.25 406 PRO A C 1
ATOM 3231 O O . PRO A 1 406 ? -4.340 5.317 16.947 1.00 91.25 406 PRO A O 1
ATOM 3234 N N . SER A 1 407 ? -5.560 3.866 18.169 1.00 89.19 407 SER A N 1
ATOM 3235 C CA . SER A 1 407 ? -5.291 4.449 19.479 1.00 89.19 407 SER A CA 1
ATOM 3236 C C . SER A 1 407 ? -4.787 3.405 20.468 1.00 89.19 407 SER A C 1
ATOM 3238 O O . SER A 1 407 ? -4.576 2.229 20.146 1.00 89.19 407 SER A O 1
ATOM 3240 N N . ASN A 1 408 ? -4.543 3.863 21.687 1.00 84.75 408 ASN A N 1
ATOM 3241 C CA . ASN A 1 408 ? -4.221 2.998 22.797 1.00 84.75 408 ASN A CA 1
ATOM 3242 C C . ASN A 1 408 ? -5.441 2.182 23.280 1.00 84.75 408 ASN A C 1
ATOM 3244 O O . ASN A 1 408 ? -6.564 2.693 23.299 1.00 84.75 408 ASN A O 1
ATOM 3248 N N . PRO A 1 409 ? -5.212 0.965 23.791 1.00 81.69 409 PRO A N 1
ATOM 3249 C CA . PRO A 1 409 ? -6.174 0.182 24.542 1.00 81.69 409 PRO A CA 1
ATOM 3250 C C . PRO A 1 409 ? -7.133 0.924 25.490 1.00 81.69 409 PRO A C 1
ATOM 3252 O O . PRO A 1 409 ? -8.347 0.727 25.421 1.00 81.69 409 PRO A O 1
ATOM 3255 N N . TYR A 1 410 ? -6.627 1.831 26.334 1.00 79.56 410 TYR A N 1
ATOM 3256 C CA . TYR A 1 410 ? -7.476 2.589 27.265 1.00 79.56 410 TYR A CA 1
ATOM 3257 C C . TYR A 1 410 ? -8.500 3.475 26.541 1.00 79.56 410 TYR A C 1
ATOM 3259 O O . TYR A 1 410 ? -9.610 3.678 27.029 1.00 79.56 410 TYR A O 1
ATOM 3267 N N . ILE A 1 411 ? -8.132 4.016 25.377 1.00 85.25 411 ILE A N 1
ATOM 3268 C CA . ILE A 1 411 ? -9.019 4.828 24.540 1.00 85.25 411 ILE A CA 1
ATOM 3269 C C . ILE A 1 411 ? -10.078 3.936 23.890 1.00 85.25 411 ILE A C 1
ATOM 3271 O O . ILE A 1 411 ? -11.261 4.268 23.938 1.00 85.25 411 ILE A O 1
ATOM 3275 N N . TYR A 1 412 ? -9.670 2.798 23.327 1.00 84.44 412 TYR A N 1
ATOM 3276 C CA . TYR A 1 412 ? -10.578 1.841 22.695 1.00 84.44 412 TYR A CA 1
ATOM 3277 C C . TYR A 1 412 ? -11.663 1.333 23.649 1.00 84.44 412 TYR A C 1
ATOM 3279 O O . TYR A 1 412 ? -12.835 1.343 23.281 1.00 84.44 412 TYR A O 1
ATOM 3287 N N . GLU A 1 413 ? -11.306 0.980 24.889 1.00 79.06 413 GLU A N 1
ATOM 3288 C CA . GLU A 1 413 ? -12.271 0.552 25.914 1.00 79.06 413 GLU A CA 1
ATOM 3289 C C . GLU A 1 413 ? -13.292 1.658 26.224 1.00 79.06 413 GLU A C 1
ATOM 3291 O O . GLU A 1 413 ? -14.494 1.420 26.307 1.00 79.06 413 GLU A O 1
ATOM 3296 N N . ARG A 1 414 ? -12.821 2.898 26.392 1.00 83.25 414 ARG A N 1
ATOM 3297 C CA . ARG A 1 414 ? -13.663 4.012 26.853 1.00 83.25 414 ARG A CA 1
ATOM 3298 C C . ARG A 1 414 ? -14.567 4.560 25.764 1.00 83.25 414 ARG A C 1
ATOM 3300 O O . ARG A 1 414 ? -15.662 5.022 26.069 1.00 83.25 414 ARG A O 1
ATOM 3307 N N . PHE A 1 415 ? -14.104 4.527 24.520 1.00 82.94 415 PHE A N 1
ATOM 3308 C CA . PHE A 1 415 ? -14.867 4.977 23.364 1.00 82.94 415 PHE A CA 1
ATOM 3309 C C . PHE A 1 415 ? -15.598 3.839 22.643 1.00 82.94 415 PHE A C 1
ATOM 3311 O O . PHE A 1 415 ? -16.403 4.145 21.772 1.00 82.94 415 PHE A O 1
ATOM 3318 N N . GLY A 1 416 ? -15.363 2.565 22.972 1.00 81.81 416 GLY A N 1
ATOM 3319 C CA . GLY A 1 416 ? -16.064 1.413 22.390 1.00 81.81 416 GLY A CA 1
ATOM 3320 C C . GLY A 1 416 ? -15.805 1.235 20.892 1.00 81.81 416 GLY A C 1
ATOM 3321 O O . GLY A 1 416 ? -16.745 1.247 20.097 1.00 81.81 416 GLY A O 1
ATOM 3322 N N . TYR A 1 417 ? -14.536 1.153 20.488 1.00 86.06 417 TYR A N 1
ATOM 3323 C CA . TYR A 1 417 ? -14.130 0.848 19.109 1.00 86.06 417 TYR A CA 1
ATOM 3324 C C . TYR A 1 417 ? -12.750 0.194 19.082 1.00 86.06 417 TYR A C 1
ATOM 3326 O O . TYR A 1 417 ? -12.008 0.271 20.057 1.00 86.06 417 TYR A O 1
ATOM 3334 N N . VAL A 1 418 ? -12.379 -0.396 17.949 1.00 88.75 418 VAL A N 1
ATOM 3335 C CA . VAL A 1 418 ? -11.017 -0.873 17.689 1.00 88.75 418 VAL A CA 1
ATOM 3336 C C . VAL A 1 418 ? -10.639 -0.597 16.239 1.00 88.75 418 VAL A C 1
ATOM 3338 O O . VAL A 1 418 ? -11.495 -0.605 15.353 1.00 88.75 418 VAL A O 1
ATOM 3341 N N . SER A 1 419 ? -9.356 -0.369 15.970 1.00 93.12 419 SER A N 1
ATOM 3342 C CA . SER A 1 419 ? -8.861 -0.258 14.599 1.00 93.12 419 SER A CA 1
ATOM 3343 C C . SER A 1 419 ? -8.229 -1.561 14.119 1.00 93.12 419 SER A C 1
ATOM 3345 O O . SER A 1 419 ? -7.577 -2.267 14.884 1.00 93.12 419 SER A O 1
ATOM 3347 N N . PHE A 1 420 ? -8.383 -1.862 12.834 1.00 93.06 420 PHE A N 1
ATOM 3348 C CA . PHE A 1 420 ? -7.774 -3.004 12.161 1.00 93.06 420 PHE A CA 1
ATOM 3349 C C . PHE A 1 420 ? -6.875 -2.529 11.031 1.00 93.06 420 PHE A C 1
ATOM 3351 O O . PHE A 1 420 ? -7.276 -1.674 10.247 1.00 93.06 420 PHE A O 1
ATOM 3358 N N . PHE A 1 421 ? -5.703 -3.136 10.895 1.00 94.56 421 PHE A N 1
ATOM 3359 C CA . PHE A 1 421 ? -4.930 -3.081 9.663 1.00 94.56 421 PHE A CA 1
ATOM 3360 C C . PHE A 1 421 ? -5.441 -4.177 8.737 1.00 94.56 421 PHE A C 1
ATOM 3362 O O . PHE A 1 421 ? -5.621 -5.320 9.167 1.00 94.56 421 PHE A O 1
ATOM 3369 N N . GLN A 1 422 ? -5.705 -3.818 7.488 1.00 92.31 422 GLN A N 1
ATOM 3370 C CA . GLN A 1 422 ? -6.253 -4.713 6.480 1.00 92.31 422 GLN A CA 1
ATOM 3371 C C . GLN A 1 422 ? -5.380 -4.693 5.237 1.00 92.31 422 GLN A C 1
ATOM 3373 O O . GLN A 1 422 ? -4.969 -3.620 4.797 1.00 92.31 422 GLN A O 1
ATOM 3378 N N . VAL A 1 423 ? -5.164 -5.865 4.646 1.00 92.12 423 VAL A N 1
ATOM 3379 C CA . VAL A 1 423 ? -4.460 -6.037 3.373 1.00 92.12 423 VAL A CA 1
ATOM 3380 C C . VAL A 1 423 ? -5.310 -6.894 2.448 1.00 92.12 423 VAL A C 1
ATOM 3382 O O . VAL A 1 423 ? -5.735 -7.982 2.833 1.00 92.12 423 VAL A O 1
ATOM 3385 N N . TRP A 1 424 ? -5.597 -6.398 1.248 1.00 89.81 424 TRP A N 1
ATOM 3386 C CA . TRP A 1 424 ? -6.485 -7.051 0.282 1.00 89.81 424 TRP A CA 1
ATOM 3387 C C . TRP A 1 424 ? -6.025 -6.786 -1.151 1.00 89.81 424 TRP A C 1
ATOM 3389 O O . TRP A 1 424 ? -5.375 -5.777 -1.422 1.00 89.81 424 TRP A O 1
ATOM 3399 N N . ASN A 1 425 ? -6.423 -7.643 -2.085 1.00 89.00 425 ASN A N 1
ATOM 3400 C CA . ASN A 1 425 ? -6.160 -7.446 -3.507 1.00 89.00 425 ASN A CA 1
ATOM 3401 C C . ASN A 1 425 ? -7.350 -6.797 -4.225 1.00 89.00 425 ASN A C 1
ATOM 3403 O O . ASN A 1 425 ? -8.519 -7.040 -3.904 1.00 89.00 425 ASN A O 1
ATOM 3407 N N . ARG A 1 426 ? -7.050 -5.957 -5.219 1.00 87.06 426 ARG A N 1
ATOM 3408 C CA . ARG A 1 426 ? -8.022 -5.418 -6.180 1.00 87.06 426 ARG A CA 1
ATOM 3409 C C . ARG A 1 426 ? -7.530 -5.680 -7.593 1.00 87.06 426 ARG A C 1
ATOM 3411 O O . ARG A 1 426 ? -6.345 -5.515 -7.866 1.00 87.06 426 ARG A O 1
ATOM 3418 N N . ALA A 1 427 ? -8.442 -6.062 -8.479 1.00 88.62 427 ALA A N 1
ATOM 3419 C CA . ALA A 1 427 ? -8.150 -6.147 -9.899 1.00 88.62 427 ALA A CA 1
ATOM 3420 C C . ALA A 1 427 ? -7.996 -4.734 -10.447 1.00 88.62 427 ALA A C 1
ATOM 3422 O O . ALA A 1 427 ? -8.847 -3.873 -10.204 1.00 88.62 427 ALA A O 1
ATOM 3423 N N . GLU A 1 428 ? -6.922 -4.508 -11.189 1.00 86.06 428 GLU A N 1
ATOM 3424 C CA . GLU A 1 428 ? -6.651 -3.209 -11.769 1.00 86.06 428 GLU A CA 1
ATOM 3425 C C . GLU A 1 428 ? -6.241 -3.295 -13.216 1.00 86.06 428 GLU A C 1
ATOM 3427 O O . GLU A 1 428 ? -5.505 -4.187 -13.619 1.00 86.06 428 GLU A O 1
ATOM 3432 N N . VAL A 1 429 ? -6.683 -2.285 -13.958 1.00 88.88 429 VAL A N 1
ATOM 3433 C CA . VAL A 1 429 ? -6.232 -1.999 -15.311 1.00 88.88 429 VAL A CA 1
ATOM 3434 C C . VAL A 1 429 ? -5.681 -0.578 -15.296 1.00 88.88 429 VAL A C 1
ATOM 3436 O O . VAL A 1 429 ? -6.434 0.406 -15.216 1.00 88.88 429 VAL A O 1
ATOM 3439 N N . THR A 1 430 ? -4.357 -0.472 -15.282 1.00 88.50 430 THR A N 1
ATOM 3440 C CA . THR A 1 430 ? -3.626 0.798 -15.226 1.00 88.50 430 THR A CA 1
ATOM 3441 C C . THR A 1 430 ? -2.314 0.713 -16.011 1.00 88.50 430 THR A C 1
ATOM 3443 O O . THR A 1 430 ? -2.055 -0.265 -16.711 1.00 88.50 430 THR A O 1
ATOM 3446 N N . THR A 1 431 ? -1.508 1.763 -15.946 1.00 87.69 431 THR A N 1
ATOM 3447 C CA . THR A 1 431 ? -0.147 1.807 -16.480 1.00 87.69 431 THR A CA 1
ATOM 3448 C C . THR A 1 431 ? 0.868 1.701 -15.350 1.00 87.69 431 THR A C 1
ATOM 3450 O O . THR A 1 431 ? 0.547 1.943 -14.187 1.00 87.69 431 THR A O 1
ATOM 3453 N N . VAL A 1 432 ? 2.103 1.362 -15.697 1.00 86.19 432 VAL A N 1
ATOM 3454 C CA . VAL A 1 432 ? 3.256 1.397 -14.801 1.00 86.19 432 VAL A CA 1
ATOM 3455 C C . VAL A 1 432 ? 4.215 2.461 -15.345 1.00 86.19 432 VAL A C 1
ATOM 3457 O O . VAL A 1 432 ? 4.800 2.256 -16.412 1.00 86.19 432 VAL A O 1
ATOM 3460 N N . PRO A 1 433 ? 4.344 3.617 -14.671 1.00 81.75 433 PRO A N 1
ATOM 3461 C CA . PRO A 1 433 ? 3.749 3.959 -13.376 1.00 81.75 433 PRO A CA 1
ATOM 3462 C C . PRO A 1 433 ? 2.259 4.343 -13.444 1.00 81.75 433 PRO A C 1
ATOM 3464 O O . PRO A 1 433 ? 1.732 4.712 -14.498 1.00 81.75 433 PRO A O 1
ATOM 3467 N N . ASP A 1 434 ? 1.574 4.267 -12.298 1.00 76.62 434 ASP A N 1
ATOM 3468 C CA . ASP A 1 434 ? 0.150 4.607 -12.173 1.00 76.62 434 ASP A CA 1
ATOM 3469 C C . ASP A 1 434 ? -0.041 6.123 -12.030 1.00 76.62 434 ASP A C 1
ATOM 3471 O O . ASP A 1 434 ? 0.083 6.689 -10.943 1.00 76.62 434 ASP A O 1
ATOM 3475 N N . PHE A 1 435 ? -0.374 6.794 -13.133 1.00 71.56 435 PHE A N 1
ATOM 3476 C CA . PHE A 1 435 ? -0.543 8.253 -13.169 1.00 71.56 435 PHE A CA 1
ATOM 3477 C C . PHE A 1 435 ? -1.789 8.767 -12.435 1.00 71.56 435 PHE A C 1
ATOM 3479 O O . PHE A 1 435 ? -1.969 9.979 -12.321 1.00 71.56 435 PHE A O 1
ATOM 3486 N N . ARG A 1 436 ? -2.662 7.875 -11.947 1.00 67.12 436 ARG A N 1
ATOM 3487 C CA . ARG A 1 436 ? -3.826 8.246 -11.122 1.00 67.12 436 ARG A CA 1
ATOM 3488 C C . ARG A 1 436 ? -3.465 8.409 -9.648 1.00 67.12 436 ARG A C 1
ATOM 3490 O O . ARG A 1 436 ? -4.308 8.840 -8.863 1.00 67.12 436 ARG A O 1
ATOM 3497 N N . ALA A 1 437 ? -2.254 8.021 -9.255 1.00 66.19 437 ALA A N 1
ATOM 3498 C CA . ALA A 1 437 ? -1.759 8.270 -7.915 1.00 66.19 437 ALA A CA 1
ATOM 3499 C C . ALA A 1 437 ? -1.684 9.786 -7.662 1.00 66.19 437 ALA A C 1
ATOM 3501 O O . ALA A 1 437 ? -1.209 10.542 -8.506 1.00 66.19 437 ALA A O 1
ATOM 3502 N N . ASP A 1 438 ? -2.197 10.217 -6.509 1.00 58.00 438 ASP A N 1
ATOM 3503 C CA . ASP A 1 438 ? -2.379 11.621 -6.131 1.00 58.00 438 ASP A CA 1
ATOM 3504 C C . ASP A 1 438 ? -1.036 12.381 -6.083 1.00 58.00 438 ASP A C 1
ATOM 3506 O O . ASP A 1 438 ? -0.323 12.387 -5.077 1.00 58.00 438 ASP A O 1
ATOM 3510 N N . ARG A 1 439 ? -0.656 12.987 -7.215 1.00 64.44 439 ARG A N 1
ATOM 3511 C CA . ARG A 1 439 ? 0.510 13.863 -7.376 1.00 64.44 439 ARG A CA 1
ATOM 3512 C C . ARG A 1 439 ? 0.114 15.140 -8.105 1.00 64.44 439 ARG A C 1
ATOM 3514 O O . ARG A 1 439 ? -0.757 15.161 -8.969 1.00 64.44 439 ARG A O 1
ATOM 3521 N N . ASN A 1 440 ? 0.846 16.210 -7.801 1.00 72.44 440 ASN A N 1
ATOM 3522 C CA . ASN A 1 440 ? 0.823 17.447 -8.576 1.00 72.44 440 ASN A CA 1
ATOM 3523 C C . ASN A 1 440 ? 1.064 17.140 -10.080 1.00 72.44 440 ASN A C 1
ATOM 3525 O O . ASN A 1 440 ? 1.997 16.387 -10.381 1.00 72.44 440 ASN A O 1
ATOM 3529 N N . PRO A 1 441 ? 0.298 17.738 -11.019 1.00 72.44 441 PRO A N 1
ATOM 3530 C CA . PRO A 1 441 ? 0.462 17.576 -12.469 1.00 72.44 441 PRO A CA 1
ATOM 3531 C C . PRO A 1 441 ? 1.906 17.636 -12.996 1.00 72.44 441 PRO A C 1
ATOM 3533 O O . PRO A 1 441 ? 2.265 16.878 -13.896 1.00 72.44 441 PRO A O 1
ATOM 3536 N N . LEU A 1 442 ? 2.762 18.487 -12.418 1.00 72.88 442 LEU A N 1
ATOM 3537 C CA . LEU A 1 442 ? 4.177 18.578 -12.812 1.00 72.88 442 LEU A CA 1
ATOM 3538 C C . LEU A 1 442 ? 4.961 17.290 -12.510 1.00 72.88 442 LEU A C 1
ATOM 3540 O O . LEU A 1 442 ? 5.810 16.878 -13.297 1.00 72.88 442 LEU A O 1
ATOM 3544 N N . GLY A 1 443 ? 4.655 16.629 -11.391 1.00 72.44 443 GLY A N 1
ATOM 3545 C CA . GLY A 1 443 ? 5.266 15.351 -11.024 1.00 72.44 443 GLY A CA 1
ATOM 3546 C C . GLY A 1 443 ? 4.822 14.209 -11.937 1.00 72.44 443 GLY A C 1
ATOM 3547 O O . GLY A 1 443 ? 5.628 13.337 -12.261 1.00 72.44 443 GLY A O 1
ATOM 3548 N N . VAL A 1 444 ? 3.569 14.244 -12.402 1.00 72.00 444 VAL A N 1
ATOM 3549 C CA . VAL A 1 444 ? 3.036 13.282 -13.380 1.00 72.00 444 VAL A CA 1
ATOM 3550 C C . VAL A 1 444 ? 3.770 13.421 -14.715 1.00 72.00 444 VAL A C 1
ATOM 3552 O O . VAL A 1 444 ? 4.287 12.427 -15.222 1.00 72.00 444 VAL A O 1
ATOM 3555 N N . ALA A 1 445 ? 3.912 14.644 -15.236 1.00 73.94 445 ALA A N 1
ATOM 3556 C CA . ALA A 1 445 ? 4.639 14.905 -16.482 1.00 73.94 445 ALA A CA 1
ATOM 3557 C C . ALA A 1 445 ? 6.113 14.463 -16.415 1.00 73.94 445 ALA A C 1
ATOM 3559 O O . ALA A 1 445 ? 6.612 13.831 -17.346 1.00 73.94 445 ALA A O 1
ATOM 3560 N N . ALA A 1 446 ? 6.792 14.727 -15.294 1.00 75.06 446 ALA A N 1
ATOM 3561 C CA . ALA A 1 446 ? 8.162 14.263 -15.084 1.00 75.06 446 ALA A CA 1
ATOM 3562 C C . ALA A 1 446 ? 8.254 12.725 -15.062 1.00 75.06 446 ALA A C 1
ATOM 3564 O O . ALA A 1 446 ? 9.127 12.153 -15.712 1.00 75.06 446 ALA A O 1
ATOM 3565 N N . SER A 1 447 ? 7.332 12.042 -14.371 1.00 76.75 447 SER A N 1
ATOM 3566 C CA . SER A 1 447 ? 7.305 10.571 -14.338 1.00 76.75 447 SER A CA 1
ATOM 3567 C C . SER A 1 447 ? 7.002 9.950 -15.706 1.00 76.75 447 SER A C 1
ATOM 3569 O O . SER A 1 447 ? 7.630 8.958 -16.065 1.00 76.75 447 SER A O 1
ATOM 3571 N N . LEU A 1 448 ? 6.116 10.569 -16.497 1.00 78.25 448 LEU A N 1
ATOM 3572 C CA . LEU A 1 448 ? 5.831 10.176 -17.879 1.00 78.25 448 LEU A CA 1
ATOM 3573 C C . LEU A 1 448 ? 7.088 10.257 -18.745 1.00 78.25 448 LEU A C 1
ATOM 3575 O O . LEU A 1 448 ? 7.410 9.295 -19.431 1.00 78.25 448 LEU A O 1
ATOM 3579 N N . GLY A 1 449 ? 7.827 11.368 -18.681 1.00 79.50 449 GLY A N 1
ATOM 3580 C CA . GLY A 1 449 ? 9.065 11.525 -19.449 1.00 79.50 449 GLY A CA 1
ATOM 3581 C C . GLY A 1 449 ? 10.125 10.476 -19.098 1.00 79.50 449 GLY A C 1
ATOM 3582 O O . GLY A 1 449 ? 10.790 9.956 -19.987 1.00 79.50 449 GLY A O 1
ATOM 3583 N N . MET A 1 450 ? 10.242 10.122 -17.815 1.00 83.88 450 MET A N 1
ATOM 3584 C CA . MET A 1 450 ? 11.239 9.158 -17.327 1.00 83.88 450 MET A CA 1
ATOM 3585 C C . MET A 1 450 ? 10.856 7.690 -17.544 1.00 83.88 450 MET A C 1
ATOM 3587 O O . MET A 1 450 ? 11.726 6.824 -17.462 1.00 83.88 450 MET A O 1
ATOM 3591 N N . ARG A 1 451 ? 9.568 7.398 -17.764 1.00 89.31 451 ARG A N 1
ATOM 3592 C CA . ARG A 1 451 ? 9.034 6.031 -17.903 1.00 89.31 451 ARG A CA 1
ATOM 3593 C C . ARG A 1 451 ? 8.381 5.745 -19.246 1.00 89.31 451 ARG A C 1
ATOM 3595 O O . ARG A 1 451 ? 7.825 4.664 -19.438 1.00 89.31 451 ARG A O 1
ATOM 3602 N N . ALA A 1 452 ? 8.443 6.690 -20.171 1.00 90.31 452 ALA A N 1
ATOM 3603 C CA . ALA A 1 452 ? 7.991 6.457 -21.524 1.00 90.31 452 ALA A CA 1
ATOM 3604 C C . ALA A 1 452 ? 8.952 5.521 -22.273 1.00 90.31 452 ALA A C 1
ATOM 3606 O O . ALA A 1 452 ? 10.164 5.502 -22.047 1.00 90.31 452 ALA A O 1
ATOM 3607 N N . ILE A 1 453 ? 8.382 4.710 -23.159 1.00 94.06 453 ILE A N 1
ATOM 3608 C CA . ILE A 1 453 ? 9.104 3.683 -23.904 1.00 94.06 453 ILE A CA 1
ATOM 3609 C C . ILE A 1 453 ? 9.655 4.288 -25.192 1.00 94.06 453 ILE A C 1
ATOM 3611 O O . ILE A 1 453 ? 8.919 4.551 -26.146 1.00 94.06 453 ILE A O 1
ATOM 3615 N N . PHE A 1 454 ? 10.972 4.486 -25.204 1.00 93.12 454 PHE A N 1
ATOM 3616 C CA . PHE A 1 454 ? 11.708 5.013 -26.346 1.00 93.12 454 PHE A CA 1
ATOM 3617 C C . PHE A 1 454 ? 12.830 4.072 -26.771 1.00 93.12 454 PHE A C 1
ATOM 3619 O O . PHE A 1 454 ? 13.529 3.491 -25.935 1.00 93.12 454 PHE A O 1
ATOM 3626 N N . TYR A 1 455 ? 13.039 3.984 -28.081 1.00 94.19 455 TYR A N 1
ATOM 3627 C CA . TYR A 1 455 ? 14.301 3.528 -28.641 1.00 94.19 455 TYR A CA 1
ATOM 3628 C C . TYR A 1 455 ? 15.219 4.737 -28.857 1.00 94.19 455 TYR A C 1
ATOM 3630 O O . TYR A 1 455 ? 14.831 5.703 -29.515 1.00 94.19 455 TYR A O 1
ATOM 3638 N N . TRP A 1 456 ? 16.429 4.696 -28.308 1.00 91.06 456 TRP A N 1
ATOM 3639 C CA . TRP A 1 456 ? 17.440 5.733 -28.483 1.00 91.06 456 TRP A CA 1
ATOM 3640 C C . TRP A 1 456 ? 18.323 5.400 -29.678 1.00 91.06 456 TRP A C 1
ATOM 3642 O O . TRP A 1 456 ? 19.067 4.419 -29.660 1.00 91.06 456 TRP A O 1
ATOM 3652 N N . TRP A 1 457 ? 18.272 6.243 -30.705 1.00 89.94 457 TRP A N 1
ATOM 3653 C CA . TRP A 1 457 ? 19.141 6.133 -31.872 1.00 89.94 457 TRP A CA 1
ATOM 3654 C C . TRP A 1 457 ? 20.088 7.326 -31.947 1.00 89.94 457 TRP A C 1
ATOM 3656 O O . TRP A 1 457 ? 19.815 8.396 -31.404 1.00 89.94 457 TRP A O 1
ATOM 3666 N N . VAL A 1 458 ? 21.228 7.140 -32.609 1.00 88.75 458 VAL A N 1
ATOM 3667 C CA . VAL A 1 458 ? 22.283 8.156 -32.665 1.00 88.75 458 VAL A CA 1
ATOM 3668 C C . VAL A 1 458 ? 22.605 8.503 -34.121 1.00 88.75 458 VAL A C 1
ATOM 3670 O O . VAL A 1 458 ? 23.029 7.606 -34.857 1.00 88.75 458 VAL A O 1
ATOM 3673 N N . PRO A 1 459 ? 22.412 9.767 -34.552 1.00 87.50 459 PRO A N 1
ATOM 3674 C CA . PRO A 1 459 ? 22.880 10.247 -35.847 1.00 87.50 459 PRO A CA 1
ATOM 3675 C C . PRO A 1 459 ? 24.409 10.263 -35.918 1.00 87.50 459 PRO A C 1
ATOM 3677 O O . PRO A 1 459 ? 25.098 10.449 -34.910 1.00 87.50 459 PRO A O 1
ATOM 3680 N N . VAL A 1 460 ? 24.948 10.104 -37.126 1.00 87.69 460 VAL A N 1
ATOM 3681 C CA . VAL A 1 460 ? 26.398 10.004 -37.339 1.00 87.69 460 VAL A CA 1
ATOM 3682 C C . VAL A 1 460 ? 26.895 11.162 -38.191 1.00 87.69 460 VAL A C 1
ATOM 3684 O O . VAL A 1 460 ? 26.386 11.418 -39.275 1.00 87.69 460 VAL A O 1
ATOM 3687 N N . ARG A 1 461 ? 27.948 11.844 -37.749 1.00 86.94 461 ARG A N 1
ATOM 3688 C CA . ARG A 1 461 ? 28.627 12.862 -38.551 1.00 86.94 461 ARG A CA 1
ATOM 3689 C C . ARG A 1 461 ? 29.994 12.348 -38.976 1.00 86.94 461 ARG A C 1
ATOM 3691 O O . ARG A 1 461 ? 30.824 12.017 -38.135 1.00 86.94 461 ARG A O 1
ATOM 3698 N N . ILE A 1 462 ? 30.212 12.254 -40.280 1.00 86.12 462 ILE A N 1
ATOM 3699 C CA . ILE A 1 462 ? 31.422 11.707 -40.890 1.00 86.12 462 ILE A CA 1
ATOM 3700 C C . ILE A 1 462 ? 32.226 12.865 -41.466 1.00 86.12 462 ILE A C 1
ATOM 3702 O O . ILE A 1 462 ? 31.766 13.578 -42.352 1.00 86.12 462 ILE A O 1
ATOM 3706 N N . LYS A 1 463 ? 33.449 13.034 -40.981 1.00 83.75 463 LYS A N 1
ATOM 3707 C CA . LYS A 1 463 ? 34.418 13.995 -41.492 1.00 83.75 463 LYS A CA 1
ATOM 3708 C C . LYS A 1 463 ? 35.456 13.291 -42.351 1.00 83.75 463 LYS A C 1
ATOM 3710 O O . LYS A 1 463 ? 36.123 12.354 -41.898 1.00 83.75 463 LYS A O 1
ATOM 3715 N N . VAL A 1 464 ? 35.606 13.774 -43.577 1.00 80.44 464 VAL A N 1
ATOM 3716 C CA . VAL A 1 464 ? 36.567 13.295 -44.567 1.00 80.44 464 VAL A CA 1
ATOM 3717 C C . VAL A 1 464 ? 37.709 14.298 -44.664 1.00 80.44 464 VAL A C 1
ATOM 3719 O O . VAL A 1 464 ? 37.549 15.400 -45.192 1.00 80.44 464 VAL A O 1
ATOM 3722 N N . ASN A 1 465 ? 38.881 13.886 -44.190 1.00 75.56 465 ASN A N 1
ATOM 3723 C CA . ASN A 1 465 ? 40.099 14.680 -44.255 1.00 75.56 465 ASN A CA 1
ATOM 3724 C C . ASN A 1 465 ? 40.994 14.153 -45.380 1.00 75.56 465 ASN A C 1
ATOM 3726 O O . ASN A 1 465 ? 41.436 13.000 -45.360 1.00 75.56 465 ASN A O 1
ATOM 3730 N N . LEU A 1 466 ? 41.282 15.014 -46.358 1.00 68.38 466 LEU A N 1
ATOM 3731 C CA . LEU A 1 466 ? 42.277 14.737 -47.391 1.00 68.38 466 LEU A CA 1
ATOM 3732 C C . LEU A 1 466 ? 43.662 15.043 -46.816 1.00 68.38 466 LEU A C 1
ATOM 3734 O O . LEU A 1 466 ? 43.980 16.201 -46.541 1.00 68.38 466 LEU A O 1
ATOM 3738 N N . MET A 1 467 ? 44.474 14.009 -46.587 1.00 67.69 467 MET A N 1
ATOM 3739 C CA . MET A 1 467 ? 45.832 14.209 -46.084 1.00 67.69 467 MET A CA 1
ATOM 3740 C C . MET A 1 467 ? 46.749 14.698 -47.218 1.00 67.69 467 MET A C 1
ATOM 3742 O O . MET A 1 467 ? 46.606 14.254 -48.357 1.00 67.69 467 MET A O 1
ATOM 3746 N N . PRO A 1 468 ? 47.724 15.578 -46.926 1.00 63.59 468 PRO A N 1
ATOM 3747 C CA . PRO A 1 468 ? 48.566 16.202 -47.949 1.00 63.59 468 PRO A CA 1
ATOM 3748 C C . PRO A 1 468 ? 49.512 15.240 -48.696 1.00 63.59 468 PRO A C 1
ATOM 3750 O O . PRO A 1 468 ? 50.080 15.641 -49.706 1.00 63.59 468 PRO A O 1
ATOM 3753 N N . ASN A 1 469 ? 49.660 13.980 -48.259 1.00 61.22 469 ASN A N 1
ATOM 3754 C CA . ASN A 1 469 ? 50.405 12.947 -48.988 1.00 61.22 469 ASN A CA 1
ATOM 3755 C C . ASN A 1 469 ? 49.446 11.885 -49.569 1.00 61.22 469 ASN A C 1
ATOM 3757 O O . ASN A 1 469 ? 48.864 11.115 -48.797 1.00 61.22 469 ASN A O 1
ATOM 3761 N N . PRO A 1 470 ? 49.278 11.794 -50.903 1.00 53.62 470 PRO A N 1
ATOM 3762 C CA . PRO A 1 470 ? 48.484 10.731 -51.520 1.00 53.62 470 PRO A CA 1
ATOM 3763 C C . PRO A 1 470 ? 49.123 9.345 -51.282 1.00 53.62 470 PRO A C 1
ATOM 3765 O O . PRO A 1 470 ? 50.353 9.255 -51.252 1.00 53.62 470 PRO A O 1
ATOM 3768 N N . PRO A 1 471 ? 48.332 8.255 -51.141 1.00 53.25 471 PRO A N 1
ATOM 3769 C CA . PRO A 1 471 ? 46.891 8.133 -51.369 1.00 53.25 471 PRO A CA 1
ATOM 3770 C C . PRO A 1 471 ? 46.113 7.853 -50.066 1.00 53.25 471 PRO A C 1
ATOM 3772 O O . PRO A 1 471 ? 45.466 6.815 -49.942 1.00 53.25 471 PRO A O 1
ATOM 3775 N N . PHE A 1 472 ? 46.181 8.739 -49.068 1.00 63.84 472 PHE A N 1
ATOM 3776 C CA . PHE A 1 472 ? 45.516 8.491 -47.783 1.00 63.84 472 PHE A CA 1
ATOM 3777 C C . PHE A 1 472 ? 44.343 9.451 -47.545 1.00 63.84 472 PHE A C 1
ATOM 3779 O O . PHE A 1 472 ? 44.519 10.652 -47.339 1.00 63.84 472 PHE A O 1
ATOM 3786 N N . ILE A 1 473 ? 43.129 8.895 -47.570 1.00 66.50 473 ILE A N 1
ATOM 3787 C CA . ILE A 1 473 ? 41.910 9.530 -47.056 1.00 66.50 473 ILE A CA 1
ATOM 3788 C C . ILE A 1 473 ? 41.797 9.132 -45.585 1.00 66.50 473 ILE A C 1
ATOM 3790 O O . ILE A 1 473 ? 41.821 7.941 -45.272 1.00 66.50 473 ILE A O 1
ATOM 3794 N N . SER A 1 474 ? 41.665 10.108 -44.688 1.00 69.12 474 SER A N 1
ATOM 3795 C CA . SER A 1 474 ? 41.328 9.841 -43.290 1.00 69.12 474 SER A CA 1
ATOM 3796 C C . SER A 1 474 ? 39.838 10.083 -43.076 1.00 69.12 474 SER A C 1
ATOM 3798 O O . SER A 1 474 ? 39.321 11.157 -43.392 1.00 69.12 474 SER A O 1
ATOM 3800 N N . LEU A 1 475 ? 39.145 9.068 -42.563 1.00 67.81 475 LEU A N 1
ATOM 3801 C CA . LEU A 1 475 ? 37.746 9.151 -42.163 1.00 67.81 475 LEU A CA 1
ATOM 3802 C C . LEU A 1 475 ? 37.696 9.220 -40.639 1.00 67.81 475 LEU A C 1
ATOM 3804 O O . LEU A 1 475 ? 38.211 8.334 -39.958 1.00 67.81 475 LEU A O 1
ATOM 3808 N N . SER A 1 476 ? 37.058 10.256 -40.107 1.00 71.81 476 SER A N 1
ATOM 3809 C CA . SER A 1 476 ? 36.748 10.354 -38.680 1.00 71.81 476 SER A CA 1
ATOM 3810 C C . SER A 1 476 ? 35.244 10.507 -38.506 1.00 71.81 476 SER A C 1
ATOM 3812 O O . SER A 1 476 ? 34.608 11.268 -39.226 1.00 71.81 476 SER A O 1
ATOM 3814 N N . GLY A 1 477 ? 34.656 9.745 -37.589 1.00 70.06 477 GLY A N 1
ATOM 3815 C CA . GLY A 1 477 ? 33.237 9.831 -37.261 1.00 70.06 477 GLY A CA 1
ATOM 3816 C C . GLY A 1 477 ? 33.051 10.416 -35.868 1.00 70.06 477 GLY A C 1
ATOM 3817 O O . GLY A 1 477 ? 33.776 10.048 -34.946 1.00 70.06 477 GLY A O 1
ATOM 3818 N N . SER A 1 478 ? 32.069 11.295 -35.706 1.00 74.94 478 SER A N 1
ATOM 3819 C CA . SER A 1 478 ? 31.553 11.711 -34.404 1.00 74.94 478 SER A CA 1
ATOM 3820 C C . SER A 1 478 ? 30.083 11.326 -34.295 1.00 74.94 478 SER A C 1
ATOM 3822 O O . SER A 1 478 ? 29.307 11.540 -35.227 1.00 74.94 478 SER A O 1
ATOM 3824 N N . LEU A 1 479 ? 29.710 10.767 -33.150 1.00 79.19 479 LEU A N 1
ATOM 3825 C CA . LEU A 1 479 ? 28.317 10.549 -32.781 1.00 79.19 479 LEU A CA 1
ATOM 3826 C C . LEU A 1 479 ? 27.705 11.881 -32.336 1.00 79.19 479 LEU A C 1
ATOM 3828 O O . LEU A 1 479 ? 28.354 12.638 -31.614 1.00 79.19 479 LEU A O 1
ATOM 3832 N N . ASP A 1 480 ? 26.487 12.165 -32.787 1.00 82.00 480 ASP A N 1
ATOM 3833 C CA . ASP A 1 480 ? 25.716 13.323 -32.325 1.00 82.00 480 ASP A CA 1
ATOM 3834 C C . ASP A 1 480 ? 24.883 12.963 -31.076 1.00 82.00 480 ASP A C 1
ATOM 3836 O O . ASP A 1 480 ? 24.999 11.866 -30.520 1.00 82.00 480 ASP A O 1
ATOM 3840 N N . TRP A 1 481 ? 24.030 13.877 -30.618 1.00 79.94 481 TRP A N 1
ATOM 3841 C CA . TRP A 1 481 ? 23.124 13.636 -29.500 1.00 79.94 481 TRP A CA 1
ATOM 3842 C C . TRP A 1 481 ? 22.099 12.531 -29.813 1.00 79.94 481 TRP A C 1
ATOM 3844 O O . TRP A 1 481 ? 21.459 12.583 -30.870 1.00 79.94 481 TRP A O 1
ATOM 3854 N N . PRO A 1 482 ? 21.892 11.560 -28.897 1.00 85.38 482 PRO A N 1
ATOM 3855 C CA . PRO A 1 482 ? 20.853 10.547 -29.043 1.00 85.38 482 PRO A CA 1
ATOM 3856 C C . PRO A 1 482 ? 19.464 11.171 -29.191 1.00 85.38 482 PRO A C 1
ATOM 3858 O O . PRO A 1 482 ? 19.105 12.095 -28.458 1.00 85.38 482 PRO A O 1
ATOM 3861 N N . ARG A 1 483 ? 18.669 10.635 -30.116 1.00 88.06 483 ARG A N 1
ATOM 3862 C CA . ARG A 1 483 ? 17.293 11.061 -30.384 1.00 88.06 483 ARG A CA 1
ATOM 3863 C C . ARG A 1 483 ? 16.322 9.920 -30.037 1.00 88.06 483 ARG A C 1
ATOM 3865 O O . ARG A 1 483 ? 16.632 8.761 -30.323 1.00 88.06 483 ARG A O 1
ATOM 3872 N N . PRO A 1 484 ? 15.177 10.208 -29.394 1.00 90.75 484 PRO A N 1
ATOM 3873 C CA . PRO A 1 484 ? 14.213 9.181 -29.016 1.00 90.75 484 PRO A CA 1
ATOM 3874 C C . PRO A 1 484 ? 13.237 8.874 -30.161 1.00 90.75 484 PRO A C 1
ATOM 3876 O O . PRO A 1 484 ? 12.729 9.787 -30.808 1.00 90.75 484 PRO A O 1
ATOM 3879 N N . ILE A 1 485 ? 12.913 7.596 -30.358 1.00 92.00 485 ILE A N 1
ATOM 3880 C CA . ILE A 1 485 ? 11.776 7.135 -31.171 1.00 92.00 485 ILE A CA 1
ATOM 3881 C C . ILE A 1 485 ? 10.748 6.511 -30.221 1.00 92.00 485 ILE A C 1
ATOM 3883 O O . ILE A 1 485 ? 11.087 5.539 -29.539 1.00 92.00 485 ILE A O 1
ATOM 3887 N N . PRO A 1 486 ? 9.517 7.045 -30.122 1.00 91.88 486 PRO A N 1
ATOM 3888 C CA . PRO A 1 486 ? 8.481 6.479 -29.262 1.00 91.88 486 PRO A CA 1
ATOM 3889 C C . PRO A 1 486 ? 8.002 5.127 -29.796 1.00 91.88 486 PRO A C 1
ATOM 3891 O O . PRO A 1 486 ? 7.616 5.018 -30.957 1.00 91.88 486 PRO A O 1
ATOM 3894 N N . VAL A 1 487 ? 7.969 4.108 -28.933 1.00 93.38 487 VAL A N 1
ATOM 3895 C CA . VAL A 1 487 ? 7.526 2.752 -29.298 1.00 93.38 487 VAL A CA 1
ATOM 3896 C C . VAL A 1 487 ? 6.255 2.392 -28.512 1.00 93.38 487 VAL A C 1
ATOM 3898 O O . VAL A 1 487 ? 6.263 2.464 -27.278 1.00 93.38 487 VAL A O 1
ATOM 3901 N N . PRO A 1 488 ? 5.144 2.009 -29.177 1.00 90.12 488 PRO A N 1
ATOM 3902 C CA . PRO A 1 488 ? 3.930 1.540 -28.507 1.00 90.12 488 PRO A CA 1
ATOM 3903 C C . PRO A 1 488 ? 4.217 0.364 -27.556 1.00 90.12 488 PRO A C 1
ATOM 3905 O O . PRO A 1 488 ? 5.027 -0.498 -27.901 1.00 90.12 488 PRO A O 1
ATOM 3908 N N . PRO A 1 489 ? 3.570 0.285 -26.377 1.00 89.94 489 PRO A N 1
ATOM 3909 C CA . PRO A 1 489 ? 2.420 1.075 -25.912 1.00 89.94 489 PRO A CA 1
ATOM 3910 C C . PRO A 1 489 ? 2.741 2.466 -25.322 1.00 89.94 489 PRO A C 1
ATOM 3912 O O . PRO A 1 489 ? 1.875 3.059 -24.682 1.00 89.94 489 PRO A O 1
ATOM 3915 N N . TYR A 1 490 ? 3.947 3.012 -25.537 1.00 91.25 490 TYR A N 1
ATOM 3916 C CA . TYR A 1 490 ? 4.466 4.293 -25.012 1.00 91.25 490 TYR A CA 1
ATOM 3917 C C . TYR A 1 490 ? 4.619 4.356 -23.487 1.00 91.25 490 TYR A C 1
ATOM 3919 O O . TYR A 1 490 ? 5.532 5.012 -23.001 1.00 91.25 490 TYR A O 1
ATOM 3927 N N . VAL A 1 491 ? 3.781 3.642 -22.742 1.00 90.31 491 VAL A N 1
ATOM 3928 C CA . VAL A 1 491 ? 3.830 3.400 -21.297 1.00 90.31 491 VAL A CA 1
ATOM 3929 C C . VAL A 1 491 ? 3.432 1.952 -21.038 1.00 90.31 491 VAL A C 1
ATOM 3931 O O . VAL A 1 491 ? 2.626 1.384 -21.777 1.00 90.31 491 VAL A O 1
ATOM 3934 N N . LEU A 1 492 ? 3.989 1.328 -20.004 1.00 93.06 492 LEU A N 1
ATOM 3935 C CA . LEU A 1 492 ? 3.782 -0.103 -19.790 1.00 93.06 492 LEU A CA 1
ATOM 3936 C C . LEU A 1 492 ? 2.383 -0.387 -19.243 1.00 93.06 492 LEU A C 1
ATOM 3938 O O . LEU A 1 492 ? 1.997 0.211 -18.238 1.00 93.06 492 LEU A O 1
ATOM 3942 N N . PRO A 1 493 ? 1.611 -1.295 -19.861 1.00 93.69 493 PRO A N 1
ATOM 3943 C CA . PRO A 1 493 ? 0.303 -1.672 -19.358 1.00 93.69 493 PRO A CA 1
ATOM 3944 C C . PRO A 1 493 ? 0.442 -2.628 -18.172 1.00 93.69 493 PRO A C 1
ATOM 3946 O O . PRO A 1 493 ? 1.340 -3.471 -18.127 1.00 93.69 493 PRO A O 1
ATOM 3949 N N . PHE A 1 494 ? -0.494 -2.547 -17.235 1.00 91.50 494 PHE A N 1
ATOM 3950 C CA . PHE A 1 494 ? -0.648 -3.509 -16.154 1.00 91.50 494 PHE A CA 1
ATOM 3951 C C . PHE A 1 494 ? -2.120 -3.881 -15.994 1.00 91.50 494 PHE A C 1
ATOM 3953 O O . PHE A 1 494 ? -2.989 -3.018 -15.855 1.00 91.50 494 PHE A O 1
ATOM 3960 N N . SER A 1 495 ? -2.381 -5.185 -16.028 1.00 91.00 495 SER A N 1
ATOM 3961 C CA . SER A 1 495 ? -3.711 -5.766 -15.874 1.00 91.00 495 SER A CA 1
ATOM 3962 C C . SER A 1 495 ? -3.624 -7.015 -15.005 1.00 91.00 495 SER A C 1
ATOM 3964 O O . SER A 1 495 ? -3.545 -8.127 -15.526 1.00 91.00 495 SER A O 1
ATOM 3966 N N . ALA A 1 496 ? -3.595 -6.836 -13.687 1.00 90.12 496 ALA A N 1
ATOM 3967 C CA . ALA A 1 496 ? -3.581 -7.936 -12.727 1.00 90.12 496 ALA A CA 1
ATOM 3968 C C . ALA A 1 496 ? -4.065 -7.467 -11.344 1.00 90.12 496 ALA A C 1
ATOM 3970 O O . ALA A 1 496 ? -4.554 -6.345 -11.180 1.00 90.12 496 ALA A O 1
ATOM 3971 N N . GLU A 1 497 ? -3.956 -8.331 -10.335 1.00 89.56 497 GLU A N 1
ATOM 3972 C CA . GLU A 1 497 ? -4.264 -7.962 -8.955 1.00 89.56 497 GLU A CA 1
ATOM 3973 C C . GLU A 1 497 ? -3.144 -7.102 -8.360 1.00 89.56 497 GLU A C 1
ATOM 3975 O O . GLU A 1 497 ? -1.976 -7.503 -8.389 1.00 89.56 497 GLU A O 1
ATOM 3980 N N . ARG A 1 498 ? -3.510 -5.959 -7.771 1.00 90.50 498 ARG A N 1
ATOM 3981 C CA . ARG A 1 498 ? -2.626 -5.116 -6.959 1.00 90.50 498 ARG A CA 1
ATOM 3982 C C . ARG A 1 498 ? -3.042 -5.182 -5.492 1.00 90.50 498 ARG A C 1
ATOM 3984 O O . ARG A 1 498 ? -4.228 -5.067 -5.166 1.00 90.50 498 ARG A O 1
ATOM 3991 N N . THR A 1 499 ? -2.063 -5.342 -4.609 1.00 92.19 499 THR A N 1
ATOM 3992 C CA . THR A 1 499 ? -2.258 -5.368 -3.158 1.00 92.19 499 THR A CA 1
ATOM 3993 C C . THR A 1 499 ? -2.425 -3.960 -2.605 1.00 92.19 499 THR A C 1
ATOM 3995 O O . THR A 1 499 ? -1.606 -3.070 -2.836 1.00 92.19 499 THR A O 1
ATOM 3998 N N . TYR A 1 500 ? -3.482 -3.779 -1.827 1.00 91.94 500 TYR A N 1
ATOM 3999 C CA . TYR A 1 500 ? -3.824 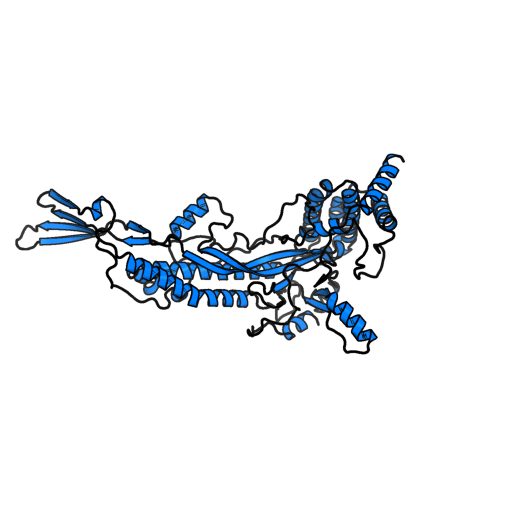-2.575 -1.088 1.00 91.94 500 TYR A CA 1
ATOM 4000 C C . TYR A 1 500 ? -3.758 -2.832 0.408 1.00 91.94 500 TYR A C 1
ATOM 4002 O O . TYR A 1 500 ? -3.977 -3.949 0.872 1.00 91.94 500 TYR A O 1
ATOM 4010 N N . TRP A 1 501 ? -3.525 -1.764 1.160 1.00 93.25 501 TRP A N 1
ATOM 4011 C CA . TRP A 1 501 ? -3.571 -1.763 2.611 1.00 93.25 501 TRP A CA 1
ATOM 4012 C C . TRP A 1 501 ? -4.258 -0.504 3.145 1.00 93.25 501 TRP A C 1
ATOM 4014 O O . TRP A 1 501 ? -4.337 0.534 2.474 1.00 93.25 501 TRP A O 1
ATOM 4024 N N . GLY A 1 502 ? -4.757 -0.596 4.371 1.00 93.56 502 GLY A N 1
ATOM 4025 C CA . GLY A 1 502 ? -5.420 0.500 5.066 1.00 93.56 502 GLY A CA 1
ATOM 4026 C C . GLY A 1 502 ? -5.669 0.167 6.528 1.00 93.56 502 GLY A C 1
ATOM 4027 O O . GLY A 1 502 ? -5.583 -0.996 6.933 1.00 93.56 502 GLY A O 1
ATOM 4028 N N . TRP A 1 503 ? -5.964 1.199 7.313 1.00 94.44 503 TRP A N 1
ATOM 4029 C CA . TRP A 1 503 ? -6.443 1.042 8.678 1.00 94.44 503 TRP A CA 1
ATOM 4030 C C . TRP A 1 503 ? -7.921 1.390 8.703 1.00 94.44 503 TRP A C 1
ATOM 4032 O O . TRP A 1 503 ? -8.300 2.450 8.238 1.00 94.44 503 TRP A O 1
ATOM 4042 N N . VAL A 1 504 ? -8.760 0.544 9.277 1.00 92.81 504 VAL A N 1
ATOM 4043 C CA . VAL A 1 504 ? -10.193 0.822 9.428 1.00 92.81 504 VAL A CA 1
ATOM 4044 C C . VAL A 1 504 ? -10.533 0.869 10.902 1.00 92.81 504 VAL A C 1
ATOM 4046 O O . VAL A 1 504 ? -10.030 0.051 11.667 1.00 92.81 504 VAL A O 1
ATOM 4049 N N . SER A 1 505 ? -11.411 1.779 11.303 1.00 91.88 505 SER A N 1
ATOM 4050 C CA . SER A 1 505 ? -11.954 1.792 12.661 1.00 91.88 505 SER A CA 1
ATOM 4051 C C . SER A 1 505 ? -13.339 1.169 12.680 1.00 91.88 505 SER A C 1
ATOM 4053 O O . SER A 1 505 ? -14.207 1.500 11.869 1.00 91.88 505 SER A O 1
ATOM 4055 N N . VAL A 1 506 ? -13.519 0.219 13.591 1.00 86.00 506 VAL A N 1
ATOM 4056 C CA . VAL A 1 506 ? -14.714 -0.608 13.721 1.00 86.00 506 VAL A CA 1
ATOM 4057 C C . VAL A 1 506 ? -15.296 -0.359 15.112 1.00 86.00 506 VAL A C 1
ATOM 4059 O O . VAL A 1 506 ? -14.613 -0.624 16.105 1.00 86.00 506 VAL A O 1
ATOM 4062 N N . PRO A 1 507 ? -16.520 0.184 15.208 1.00 82.06 507 PRO A N 1
ATOM 4063 C CA . PRO A 1 507 ? -17.193 0.324 16.492 1.00 82.06 507 PRO A CA 1
ATOM 4064 C C . PRO A 1 507 ? -17.475 -1.049 17.122 1.00 82.06 507 PRO A C 1
ATOM 4066 O O . PRO A 1 507 ? -17.525 -2.072 16.434 1.00 82.06 507 PRO A O 1
ATOM 4069 N N . GLU A 1 508 ? -17.661 -1.093 18.436 1.00 74.75 508 GLU A N 1
ATOM 4070 C CA . GLU A 1 508 ? -18.044 -2.334 19.115 1.00 74.75 508 GLU A CA 1
ATOM 4071 C C . GLU A 1 508 ? -19.381 -2.872 18.575 1.00 74.75 508 GLU A C 1
ATOM 4073 O O . GLU A 1 508 ? -20.325 -2.120 18.337 1.00 74.75 508 GLU A O 1
ATOM 4078 N N . GLY A 1 509 ? -19.467 -4.185 18.355 1.00 69.69 509 GLY A N 1
ATOM 4079 C CA . GLY A 1 509 ? -20.668 -4.822 17.811 1.00 69.69 509 GLY A CA 1
ATOM 4080 C C . GLY A 1 509 ? -20.879 -4.617 16.306 1.00 69.69 509 GLY A C 1
ATOM 4081 O O . GLY A 1 509 ? -21.951 -4.946 15.801 1.00 69.69 509 GLY A O 1
ATOM 4082 N N . TYR A 1 510 ? -19.880 -4.113 15.575 1.00 73.06 510 TYR A N 1
ATOM 4083 C CA . TYR A 1 510 ? -19.938 -3.955 14.120 1.00 73.06 510 TYR A CA 1
ATOM 4084 C C . TYR A 1 510 ? -19.155 -5.010 13.352 1.00 73.06 510 TYR A C 1
ATOM 4086 O O . TYR A 1 510 ? -18.245 -5.648 13.879 1.00 73.06 510 TYR A O 1
ATOM 4094 N N . GLU A 1 511 ? -19.500 -5.140 12.066 1.00 75.75 511 GLU A N 1
ATOM 4095 C CA . GLU A 1 511 ? -18.769 -5.977 11.123 1.00 75.75 511 GLU A CA 1
ATOM 4096 C C . GLU A 1 511 ? -17.397 -5.394 10.771 1.00 75.75 511 GLU A C 1
ATOM 4098 O O . GLU A 1 511 ? -17.274 -4.230 10.378 1.00 75.75 511 GLU A O 1
ATOM 4103 N N . VAL A 1 512 ? -16.368 -6.241 10.850 1.00 80.25 512 VAL A N 1
ATOM 4104 C CA . VAL A 1 512 ? -15.047 -5.927 10.298 1.00 80.25 512 VAL A CA 1
ATOM 4105 C C . VAL A 1 512 ? -15.141 -5.943 8.766 1.00 80.25 512 VAL A C 1
ATOM 4107 O O . VAL A 1 512 ? -15.440 -6.986 8.181 1.00 80.25 512 VAL A O 1
ATOM 4110 N N . PRO A 1 513 ? -14.888 -4.820 8.074 1.00 81.88 513 PRO A N 1
ATOM 4111 C CA . PRO A 1 513 ? -15.098 -4.744 6.633 1.00 81.88 513 PRO A CA 1
ATOM 4112 C C . PRO A 1 513 ? -14.100 -5.616 5.865 1.00 81.88 513 PRO A C 1
ATOM 4114 O O . PRO A 1 513 ? -13.011 -5.896 6.356 1.00 81.88 513 PRO A O 1
ATOM 4117 N N . ARG A 1 514 ? -14.443 -6.010 4.629 1.00 81.69 514 ARG A N 1
ATOM 4118 C CA . ARG A 1 514 ? -13.593 -6.803 3.703 1.00 81.69 514 ARG A CA 1
ATOM 4119 C C . ARG A 1 514 ? -13.235 -8.215 4.175 1.00 81.69 514 ARG A C 1
ATOM 4121 O O . ARG A 1 514 ? -12.488 -8.914 3.498 1.00 81.69 514 ARG A O 1
ATOM 4128 N N . VAL A 1 515 ? -13.788 -8.659 5.293 1.00 79.38 515 VAL A N 1
ATOM 4129 C CA . VAL A 1 515 ? -13.504 -9.967 5.868 1.00 79.38 515 VAL A CA 1
ATOM 4130 C C . VAL A 1 515 ? -14.441 -11.035 5.291 1.00 79.38 515 VAL A C 1
ATOM 4132 O O . VAL A 1 515 ? -15.659 -10.865 5.255 1.00 79.38 515 VAL A O 1
ATOM 4135 N N . LYS A 1 516 ? -13.875 -12.161 4.836 1.00 76.44 516 LYS A N 1
ATOM 4136 C CA . LYS A 1 516 ? -14.615 -13.326 4.322 1.00 76.44 516 LYS A CA 1
ATOM 4137 C C . LYS A 1 516 ? -14.022 -14.624 4.876 1.00 76.44 516 LYS A C 1
ATOM 4139 O O . LYS A 1 516 ? -12.840 -14.698 5.177 1.00 76.44 516 LYS A O 1
ATOM 4144 N N . GLY A 1 517 ? -14.838 -15.665 5.034 1.00 71.38 517 GLY A N 1
ATOM 4145 C CA . GLY A 1 517 ? -14.383 -16.926 5.643 1.00 71.38 517 GLY A CA 1
ATOM 4146 C C . GLY A 1 517 ? -14.173 -16.812 7.153 1.00 71.38 517 GLY A C 1
ATOM 4147 O O . GLY A 1 517 ? -14.688 -15.873 7.742 1.00 71.38 517 GLY A O 1
ATOM 4148 N N . THR A 1 518 ? -13.495 -17.775 7.786 1.00 67.94 518 THR A N 1
ATOM 4149 C CA . THR A 1 518 ? -13.163 -17.782 9.231 1.00 67.94 518 THR A CA 1
ATOM 4150 C C . THR A 1 518 ? -11.660 -17.577 9.449 1.00 67.94 518 THR A C 1
ATOM 4152 O O . THR A 1 518 ? -10.886 -18.043 8.609 1.00 67.94 518 THR A O 1
ATOM 4155 N N . PRO A 1 519 ? -11.232 -16.971 10.575 1.00 66.25 519 PRO A N 1
ATOM 4156 C CA . PRO A 1 519 ? -9.814 -16.823 10.900 1.00 66.25 519 PRO A CA 1
ATOM 4157 C C . PRO A 1 519 ? -9.091 -18.176 10.920 1.00 66.25 519 PRO A C 1
ATOM 4159 O O . PRO A 1 519 ? -9.610 -19.141 11.484 1.00 66.25 519 PRO A O 1
ATOM 4162 N N . GLY A 1 520 ? -7.894 -18.243 10.332 1.00 58.03 520 GLY A N 1
ATOM 4163 C CA . GLY A 1 520 ? -7.004 -19.408 10.441 1.00 58.03 520 GLY A CA 1
ATOM 4164 C C . GLY A 1 520 ? -7.312 -20.569 9.487 1.00 58.03 520 GLY A C 1
ATOM 4165 O O . GLY A 1 520 ? -6.529 -21.511 9.416 1.00 58.03 520 GLY A O 1
ATOM 4166 N N . LEU A 1 521 ? -8.392 -20.495 8.698 1.00 49.72 521 LEU A N 1
ATOM 4167 C CA . LEU A 1 521 ? -8.513 -21.313 7.489 1.00 49.72 521 LEU A CA 1
ATOM 4168 C C . LEU A 1 521 ? -7.679 -20.621 6.407 1.00 49.72 521 LEU A C 1
ATOM 4170 O O . LEU A 1 521 ? -8.154 -19.683 5.768 1.00 49.72 521 LEU A O 1
ATOM 4174 N N . GLY A 1 522 ? -6.407 -21.010 6.306 1.00 45.72 522 GLY A N 1
ATOM 4175 C CA . GLY A 1 522 ? -5.442 -20.433 5.371 1.00 45.72 522 GLY A CA 1
ATOM 4176 C C . GLY A 1 522 ? -5.877 -20.498 3.903 1.00 45.72 522 GLY A C 1
ATOM 4177 O O . GLY A 1 522 ? -6.885 -21.111 3.547 1.00 45.72 522 GLY A O 1
ATOM 4178 N N . VAL A 1 523 ? -5.073 -19.877 3.038 1.00 41.75 523 VAL A N 1
ATOM 4179 C CA . VAL A 1 523 ? -5.211 -19.995 1.581 1.00 41.75 523 VAL A CA 1
ATOM 4180 C C . VAL A 1 523 ? -5.070 -21.473 1.216 1.00 41.75 523 VAL A C 1
ATOM 4182 O O . VAL A 1 523 ? -3.997 -22.051 1.390 1.00 41.75 523 VAL A O 1
ATOM 4185 N N . SER A 1 524 ? -6.133 -22.111 0.724 1.00 38.72 524 SER A N 1
ATOM 4186 C CA . SER A 1 524 ? -6.043 -23.502 0.272 1.00 38.72 524 SER A CA 1
ATOM 4187 C C . SER A 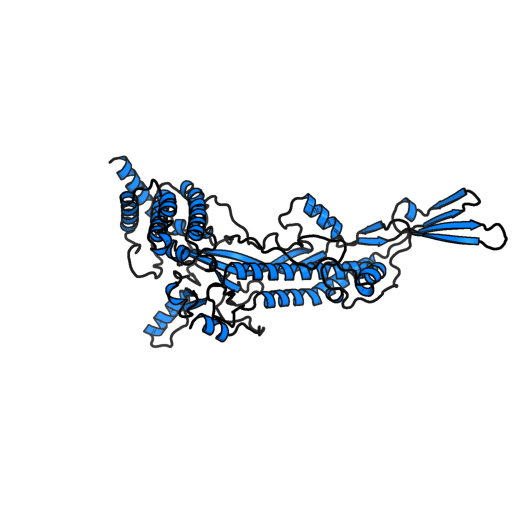1 524 ? -4.983 -23.612 -0.830 1.00 38.72 524 SER A C 1
ATOM 4189 O O . SER A 1 524 ? -5.137 -22.992 -1.881 1.00 38.72 524 SER A O 1
ATOM 4191 N N . GLY A 1 525 ? -3.925 -24.393 -0.596 1.00 37.78 525 GLY A N 1
ATOM 4192 C CA . GLY A 1 525 ? -2.867 -24.647 -1.580 1.00 37.78 525 GLY A CA 1
ATOM 4193 C C . GLY A 1 525 ? -1.585 -23.817 -1.430 1.00 37.78 525 GLY A C 1
ATOM 4194 O O . GLY A 1 525 ? -0.696 -23.981 -2.260 1.00 37.78 525 GLY A O 1
ATOM 4195 N N . VAL A 1 526 ? -1.447 -22.972 -0.396 1.00 39.81 526 VAL A N 1
ATOM 4196 C CA . VAL A 1 526 ? -0.187 -22.262 -0.098 1.00 39.81 526 VAL A CA 1
ATOM 4197 C C . VAL A 1 526 ? 0.188 -22.445 1.376 1.00 39.81 526 VAL A C 1
ATOM 4199 O O . VAL A 1 526 ? -0.380 -21.792 2.249 1.00 39.81 526 VAL A O 1
ATOM 4202 N N . ASP A 1 527 ? 1.174 -23.303 1.652 1.00 43.22 527 ASP A N 1
ATOM 4203 C CA . ASP A 1 527 ? 1.829 -23.361 2.964 1.00 43.22 527 ASP A CA 1
ATOM 4204 C C . ASP A 1 527 ? 2.765 -22.156 3.103 1.00 43.22 527 ASP A C 1
ATOM 4206 O O . ASP A 1 527 ? 3.808 -22.076 2.450 1.00 43.22 527 ASP A O 1
ATOM 4210 N N . ILE A 1 528 ? 2.389 -21.192 3.946 1.00 49.47 528 ILE A N 1
ATOM 4211 C CA . ILE A 1 528 ? 3.227 -20.033 4.268 1.00 49.47 528 ILE A CA 1
ATOM 4212 C C . ILE A 1 528 ? 3.886 -20.293 5.628 1.00 49.47 528 ILE A C 1
ATOM 4214 O O . ILE A 1 528 ? 3.197 -20.263 6.653 1.00 49.47 528 ILE A O 1
ATOM 4218 N N . PRO A 1 529 ? 5.215 -20.507 5.680 1.00 48.69 529 PRO A N 1
ATOM 4219 C CA . PRO A 1 529 ? 5.929 -20.679 6.940 1.00 48.69 529 PRO A CA 1
ATOM 4220 C C . PRO A 1 529 ? 5.674 -19.500 7.889 1.00 48.69 529 PRO A C 1
ATOM 4222 O O . PRO A 1 529 ? 5.832 -18.342 7.496 1.00 48.69 529 PRO A O 1
ATOM 4225 N N . GLY A 1 530 ? 5.287 -19.797 9.133 1.00 54.84 530 GLY A N 1
ATOM 4226 C CA . GLY A 1 530 ? 5.031 -18.805 10.186 1.00 54.84 530 GLY A CA 1
ATOM 4227 C C . GLY A 1 530 ? 3.553 -18.531 10.491 1.00 54.84 530 GLY A C 1
ATOM 4228 O O . GLY A 1 530 ? 3.263 -18.002 11.557 1.00 54.84 530 GLY A O 1
ATOM 4229 N N . PHE A 1 531 ? 2.611 -18.946 9.636 1.00 58.16 531 PHE A N 1
ATOM 4230 C CA . PHE A 1 531 ? 1.162 -18.870 9.903 1.00 58.16 531 PHE A CA 1
ATOM 4231 C C . PHE A 1 531 ? 0.639 -20.120 10.644 1.00 58.16 531 PHE A C 1
ATOM 4233 O O . PHE A 1 531 ? -0.339 -20.741 10.234 1.00 58.16 531 PHE A O 1
ATOM 4240 N N . GLY A 1 532 ? 1.322 -20.526 11.718 1.00 56.78 532 GLY A N 1
ATOM 4241 C CA . GLY A 1 532 ? 0.938 -21.677 12.545 1.00 56.78 532 GLY A CA 1
ATOM 4242 C C . GLY A 1 532 ? 0.230 -21.264 13.843 1.00 56.78 532 GLY A C 1
ATOM 4243 O O . GLY A 1 532 ? 0.482 -20.161 14.333 1.00 56.78 532 GLY A O 1
ATOM 4244 N N . PRO A 1 533 ? -0.613 -22.133 14.439 1.00 58.03 533 PRO A N 1
ATOM 4245 C CA . PRO A 1 533 ? -1.279 -21.859 15.718 1.00 58.03 533 PRO A CA 1
ATOM 4246 C C . PRO A 1 533 ? -0.281 -21.579 16.853 1.00 58.03 533 PRO A C 1
ATOM 4248 O O . PRO A 1 533 ? -0.540 -20.720 17.691 1.00 58.03 533 PRO A O 1
ATOM 4251 N N . ASP A 1 534 ? 0.901 -22.200 16.808 1.00 62.62 534 ASP A N 1
ATOM 4252 C CA . ASP A 1 534 ? 1.943 -22.076 17.834 1.00 62.62 534 ASP A CA 1
ATOM 4253 C C . ASP A 1 534 ? 2.397 -20.626 18.076 1.00 62.62 534 ASP A C 1
ATOM 4255 O O . ASP A 1 534 ? 2.687 -20.244 19.208 1.00 62.62 534 ASP A O 1
ATOM 4259 N N . VAL A 1 535 ? 2.429 -19.792 17.027 1.00 65.44 535 VAL A N 1
ATOM 4260 C CA . VAL A 1 535 ? 2.846 -18.382 17.130 1.00 65.44 535 VAL A CA 1
ATOM 4261 C C . VAL A 1 535 ? 1.810 -17.552 17.896 1.00 65.44 535 VAL A C 1
ATOM 4263 O O . VAL A 1 535 ? 2.171 -16.685 18.691 1.00 65.44 535 VAL A O 1
ATOM 4266 N N . TYR A 1 536 ? 0.520 -17.834 17.698 1.00 71.00 536 TYR A N 1
ATOM 4267 C CA . TYR A 1 536 ? -0.568 -17.135 18.390 1.00 71.00 536 TYR A CA 1
ATOM 4268 C C . TYR A 1 536 ? -0.771 -17.675 19.803 1.00 71.00 536 TYR A C 1
ATOM 4270 O O . TYR A 1 536 ? -1.075 -16.898 20.706 1.00 71.00 536 TYR A O 1
ATOM 4278 N N . ASP A 1 537 ? -0.531 -18.969 20.019 1.00 68.31 537 ASP A N 1
ATOM 4279 C CA . ASP A 1 537 ? -0.549 -19.574 21.350 1.00 68.31 537 ASP A CA 1
ATOM 4280 C C . ASP A 1 537 ? 0.499 -18.940 22.271 1.00 68.31 537 ASP A C 1
ATOM 4282 O O . ASP A 1 537 ? 0.234 -18.771 23.458 1.00 68.31 537 ASP A O 1
ATOM 4286 N N . ILE A 1 538 ? 1.667 -18.541 21.753 1.00 68.44 538 ILE A N 1
ATOM 4287 C CA . ILE A 1 538 ? 2.675 -17.803 22.536 1.00 68.44 538 ILE A CA 1
ATOM 4288 C C . ILE A 1 538 ? 2.129 -16.451 23.015 1.00 68.44 538 ILE A C 1
ATOM 4290 O O . ILE A 1 538 ? 2.374 -16.074 24.156 1.00 68.44 538 ILE A O 1
ATOM 4294 N N . LEU A 1 539 ? 1.375 -15.740 22.171 1.00 70.38 539 LEU A N 1
ATOM 4295 C CA . LEU A 1 539 ? 0.803 -14.434 22.515 1.00 70.38 539 LEU A CA 1
ATOM 4296 C C . LEU A 1 539 ? -0.420 -14.541 23.443 1.00 70.38 539 LEU A C 1
ATOM 4298 O O . LEU A 1 539 ? -0.684 -13.621 24.213 1.00 70.38 539 LEU A O 1
ATOM 4302 N N . LEU A 1 540 ? -1.183 -15.635 23.356 1.00 68.31 540 LEU A N 1
ATOM 4303 C CA . LEU A 1 540 ? -2.461 -15.806 24.062 1.00 68.31 540 LEU A CA 1
ATOM 4304 C C . LEU A 1 540 ? -2.372 -16.581 25.395 1.00 68.31 540 LEU A C 1
ATOM 4306 O O . LEU A 1 540 ? -3.382 -16.660 26.103 1.00 68.31 540 LEU A O 1
ATOM 4310 N N . ARG A 1 541 ? -1.215 -17.161 25.741 1.00 60.31 541 ARG A N 1
ATOM 4311 C CA . ARG A 1 541 ? -0.953 -17.800 27.052 1.00 60.31 541 ARG A CA 1
ATOM 4312 C C . ARG A 1 541 ? -0.952 -16.759 28.182 1.00 60.31 541 ARG A C 1
ATOM 4314 O O . ARG A 1 541 ? -1.624 -16.988 29.230 1.00 60.31 541 ARG A O 1
#

Secondary structure (DSSP, 8-state):
-HHHHHHHHHHHHHTTSPPP---S----EEPPPB--GGGGGGT---EEEEE-HHHHHHHHHHHHTTPPPPP-EEEEEPEEHHHHHHHHHHHHHHHHHHHHHHHHHHHHHHTTTHHIIIIIIS--------PPPPP--B---TTSSPTT---SS--PPPTTTTTSS-SS--SS-SS-HHHHSTT------S--EE--EEEEEGGGTEEEE-HHHHSSS-SEE-HHHHHHHHHHHHHHIIIIIHHHHHHHHHHHTS-B--S--S-GGG---B--B-BS-SSTTT--EEEEEE--STT--HHHHHHHHHHHHHHHHHHGGGS-HHHHHHHHHHHHHHHHHHHT-GGGGGGHHHHHHHTTT--HHHHHHHHHHHHHH-TT---SSS--S--TT--TTHHHHHHHGGGPPP--HHHHHHHTEEEEEEEEEEEEEEEES-TTSS--HHHHHHHHHHHS-EEEE--EEEEEEE-SSTT-EEEEEEE---EEEE-TTSSEEEEEEEEEEEEEEEETTPBPTT--S-BT---TT---TT-SHHHHHHHH-

Sequence (541 aa):
MQRWILAFLILAGIALAQDPRYPDTTRYLVSAPDYRLERLPLLKWPFIEVLRADRWKQNQQARAEGKAPVAHEWRLPMSDLTTTQEVARDLRRAWQRFEERYYWHVITRLNNPALYAVYCWAGLKGPDLDPPLPEVRVDVPSGTVPQGFDPGLGWPLPAAQGQHMLDAYWPIPQVDTGDFCDSLGLQILPLMYVPGFCIDIEAIGFSWCTPGYEEGEPLWFNDAEAQNRVSDGIAHAIATYYPDYQKDVLIALRPRVPTDLSDPTRLRVFAPMPWQAHVLEGGAVVTPVMRTLDGLTPQNLVSEAQGIFNTLRQALPRLPEAERLAGTAYYYQAVRGLSRLPFLAPVSNQLSGLISGMDEKVMEKALLALAAADEGSKLAGKDLFINSKNAPGAWRLEEIKRWFPPSNPYIYERFGYVSFFQVWNRAEVTTVPDFRADRNPLGVAASLGMRAIFYWWVPVRIKVNLMPNPPFISLSGSLDWPRPIPVPPYVLPFSAERTYWGWVSVPEGYEVPRVKGTPGLGVSGVDIPGFGPDVYDILLR

pLDDT: mean 77.45, std 17.07, range [28.41, 97.0]

Radius of gyration: 31.85 Å; chains: 1; bounding box: 90×58×90 Å